Protein AF-V7EHI4-F1 (afdb_monomer)

pLDDT: mean 76.61, std 19.07, range [27.19, 98.31]

Radius of gyration: 35.46 Å; Cα contacts (8 Å, |Δi|>4): 806; chains: 1; bounding box: 76×85×104 Å

Solvent-accessible surface area (backbone atoms only — not comparable to full-atom values): 33450 Å² total; per-residue (Å²): 109,73,70,60,54,52,54,26,52,51,52,52,55,56,49,46,74,77,27,55,83,53,67,75,57,70,70,49,44,58,41,46,65,46,78,40,77,86,48,89,61,31,34,39,34,31,72,90,71,36,37,38,36,45,69,83,91,46,76,47,63,78,46,92,44,74,55,48,48,54,48,52,46,26,49,40,49,28,70,65,50,60,64,48,67,65,79,76,56,72,66,50,34,47,53,47,35,45,54,33,5,58,74,59,28,44,71,46,87,58,60,71,74,50,43,54,54,19,53,53,36,26,52,53,36,51,53,53,49,53,50,51,53,50,53,52,50,52,52,50,52,52,52,52,52,59,47,52,58,47,54,54,52,52,49,54,55,50,52,54,33,51,51,46,51,51,52,50,50,50,50,52,51,53,36,48,52,58,42,55,74,68,54,90,63,82,50,72,69,53,50,52,52,44,48,54,41,51,55,49,40,54,51,53,60,66,74,46,82,59,65,90,54,64,99,66,72,76,72,74,85,60,84,52,68,72,47,56,56,54,56,41,56,49,49,50,50,52,51,50,52,49,51,53,52,52,58,56,58,31,46,47,64,50,65,64,56,37,45,75,70,64,33,42,82,38,19,71,77,42,88,88,46,91,28,54,86,45,85,52,31,39,33,32,38,46,96,92,39,40,37,45,32,39,57,53,96,74,24,34,35,37,34,32,74,75,77,68,51,66,39,40,47,64,49,54,53,40,71,76,37,74,91,56,53,77,67,52,52,52,52,55,51,39,59,75,68,72,55,80,75,75,80,76,76,89,76,88,84,91,81,78,100,69,85,75,76,82,69,76,72,74,27,61,67,25,44,49,57,56,70,72,26,40,54,45,83,77,51,81,31,39,52,50,74,65,70,46,53,69,70,56,53,63,74,36,58,90,36,32,27,26,42,73,73,34,7,32,33,35,38,10,42,39,92,84,77,63,46,73,32,18,30,36,44,49,36,51,46,98,87,66,53,63,64,80,69,48,54,41,71,63,30,49,78,26,38,27,62,40,63,47,80,93,60,31,50,31,36,37,38,23,44,32,60,64,36,25,49,29,45,48,47,39,66,67,62,69,40,36,31,30,30,11,38,71,49,77,86,47,75,51,24,51,55,48,51,58,60,68,43,64,89,33,51,40,30,32,42,24,38,52,46,75,64,23,50,52,50,44,57,56,45,39,74,80,41,70,80,48,42,82,46,52,35,64,61,69,48,94,92,59,92,61,80,26,45,33,36,47,48,45,46,49,50,36,57,74,69,73,47,66,55,70,72,69,84,92,72,93,74,81,74,92,67,77,82,76,73,94,79,76,84,88,78,81,83,82,82,83,88,136

Mean predicted aligned error: 21.76 Å

Nearest PDB structures (foldseek):
  2fcj-assembly1_A  TM=7.248E-01  e=1.355E-02  Geobacillus stearothermophilus
  2fcj-assembly2_B  TM=6.791E-01  e=1.949E-02  Geobacillus stearothermophilus

Sequence (592 aa):
MEKATRAAQFKLTLLSRIYVGINLDPDIVGAIRFVDLADHPPQISFQDGSTVVDHGRQLSTSASTDATRTTMIAMAIAKGWTRVQPSGDAAFIREMAITAAKSGLEVTGVPPDVQVLADEHLARFQRRRRRIDQEAQAAQIAHLSAAVDRDASIAENAEARAAIVAEKAAVSAAAQAASDAIGPGRSVPEQRARLAIRDNEATNLKALPDARKAPAPQAAPDVDRHDRHGGRKLRDRLRENDRHELEELKRLDIGTVAFACGWADVSQSHPDSSDRIGQAFRIYTRDKDTIKASLVDDKWLWTSNKSGKAGSVIHLWLADHPATSLGDARAALRELAGHPAPNPAPKPASAPMHRDDKKERDHTFARNRWAEAKHVTAQRSYAEKRGIAHETLARFPEELRVGAFGGVYFAHRNLETGDIQGFEQRWEDENGNKNTARFAKGGRKTVNVLGDPARATRMAVVESGLDALALAEFEDRDDTLYVSTGGGFGPLTEAALLRLAQGRTVVSAFDNDRGGETHHRKLLGFLADANRLAPPSPVQGQHGVCKDWLDVLAAHKGTGKDPRSAPSNGETSPYPSFSTDIPLEFDDPRPF

Structure (mmCIF, N/CA/C/O backbone):
data_AF-V7EHI4-F1
#
_entry.id   AF-V7EHI4-F1
#
loop_
_atom_site.group_PDB
_atom_site.id
_atom_site.type_symbol
_atom_site.label_atom_id
_atom_site.label_alt_id
_atom_site.label_comp_id
_atom_site.label_asym_id
_atom_site.label_entity_id
_atom_site.label_seq_id
_atom_site.pdbx_PDB_ins_code
_atom_site.Cartn_x
_atom_site.Cartn_y
_atom_site.Cartn_z
_atom_site.occupancy
_atom_site.B_iso_or_equiv
_atom_site.auth_seq_id
_atom_site.auth_comp_id
_atom_site.auth_asym_id
_atom_site.auth_atom_id
_atom_site.pdbx_PDB_model_num
ATOM 1 N N . MET A 1 1 ? -2.886 1.976 -22.902 1.00 39.88 1 MET A N 1
ATOM 2 C CA . MET A 1 1 ? -1.856 1.405 -22.007 1.00 39.88 1 MET A CA 1
ATOM 3 C C . MET A 1 1 ? -2.402 0.285 -21.124 1.00 39.88 1 MET A C 1
ATOM 5 O O . MET A 1 1 ? -1.810 -0.778 -21.136 1.00 39.88 1 MET A O 1
ATOM 9 N N . GLU A 1 2 ? -3.571 0.435 -20.491 1.00 31.66 2 GLU A N 1
ATOM 10 C CA . GLU A 1 2 ? -4.184 -0.577 -19.597 1.00 31.66 2 GLU A CA 1
ATOM 11 C C . GLU A 1 2 ? -4.338 -2.006 -20.183 1.00 31.66 2 GLU A C 1
ATOM 13 O O . GLU A 1 2 ? -4.111 -2.993 -19.486 1.00 31.66 2 GLU A O 1
ATOM 18 N N . LYS A 1 3 ? -4.645 -2.151 -21.485 1.00 34.31 3 LYS A N 1
ATOM 19 C CA . LYS A 1 3 ? -4.678 -3.467 -22.166 1.00 34.31 3 LYS A CA 1
ATOM 20 C C . LYS A 1 3 ? -3.302 -4.146 -22.254 1.00 34.31 3 LYS A C 1
ATOM 22 O O . LYS A 1 3 ? -3.233 -5.369 -22.172 1.00 34.31 3 LYS A O 1
ATOM 27 N N . ALA A 1 4 ? -2.226 -3.375 -22.424 1.00 43.12 4 ALA A N 1
ATOM 28 C CA . ALA A 1 4 ? -0.869 -3.912 -22.526 1.00 43.12 4 ALA A CA 1
ATOM 29 C C . ALA A 1 4 ? -0.364 -4.401 -21.158 1.00 43.12 4 ALA A C 1
ATOM 31 O O . ALA A 1 4 ? 0.236 -5.469 -21.080 1.00 43.12 4 ALA A O 1
ATOM 32 N N . THR A 1 5 ? -0.704 -3.688 -20.077 1.00 51.16 5 THR A N 1
ATOM 33 C CA . THR A 1 5 ? -0.347 -4.051 -18.696 1.00 51.16 5 THR A CA 1
ATOM 34 C C . THR A 1 5 ? -1.062 -5.322 -18.231 1.00 51.16 5 THR A C 1
ATOM 36 O O . THR A 1 5 ? -0.413 -6.235 -17.730 1.00 51.16 5 THR A O 1
ATOM 39 N N . ARG A 1 6 ? -2.373 -5.459 -18.496 1.00 52.81 6 ARG A N 1
ATOM 40 C CA . ARG A 1 6 ? -3.124 -6.696 -18.189 1.00 52.81 6 ARG A CA 1
ATOM 41 C C . ARG A 1 6 ? -2.602 -7.905 -18.974 1.00 52.81 6 ARG A C 1
ATOM 43 O O . ARG A 1 6 ? -2.483 -8.996 -18.421 1.00 52.81 6 ARG A O 1
ATOM 50 N N . ALA A 1 7 ? -2.249 -7.718 -20.249 1.00 55.66 7 ALA A N 1
ATOM 51 C CA . ALA A 1 7 ? -1.658 -8.776 -21.068 1.00 55.66 7 ALA A CA 1
ATOM 52 C C . ALA A 1 7 ? -0.265 -9.194 -20.562 1.00 55.66 7 ALA A C 1
ATOM 54 O O . ALA A 1 7 ? 0.056 -10.380 -20.583 1.00 55.66 7 ALA A O 1
ATOM 55 N N . ALA A 1 8 ? 0.548 -8.246 -20.087 1.00 57.97 8 ALA A N 1
ATOM 56 C CA . ALA A 1 8 ? 1.847 -8.529 -19.480 1.00 57.97 8 ALA A CA 1
ATOM 57 C C . ALA A 1 8 ? 1.705 -9.327 -18.171 1.00 57.97 8 ALA A C 1
ATOM 59 O O . ALA A 1 8 ? 2.348 -10.361 -17.999 1.00 57.97 8 ALA A O 1
ATOM 60 N N . GLN A 1 9 ? 0.789 -8.925 -17.289 1.00 60.38 9 GLN A N 1
ATOM 61 C CA . GLN A 1 9 ? 0.516 -9.653 -16.047 1.00 60.38 9 GLN A CA 1
ATOM 62 C C . GLN A 1 9 ? -0.037 -11.057 -16.287 1.00 60.38 9 GLN A C 1
ATOM 64 O O . GLN A 1 9 ? 0.349 -11.997 -15.592 1.00 60.38 9 GLN A O 1
ATOM 69 N N . PHE A 1 10 ? -0.892 -11.232 -17.297 1.00 69.00 10 PHE A N 1
ATOM 70 C CA . PHE A 1 10 ? -1.380 -12.552 -17.686 1.00 69.00 10 PHE A CA 1
ATOM 71 C C . PHE A 1 10 ? -0.236 -13.462 -18.159 1.00 69.00 10 PHE A C 1
ATOM 73 O O . PHE A 1 10 ? -0.157 -14.614 -17.738 1.00 69.00 10 PHE A O 1
ATOM 80 N N . LYS A 1 11 ? 0.703 -12.942 -18.960 1.00 71.44 11 LYS A N 1
ATOM 81 C CA . LYS A 1 11 ? 1.888 -13.692 -19.416 1.00 71.44 11 LYS A CA 1
ATOM 82 C C . LYS A 1 11 ? 2.814 -14.069 -18.261 1.00 71.44 11 LYS A C 1
ATOM 84 O O . LYS A 1 11 ? 3.254 -15.212 -18.199 1.00 71.44 11 LYS A O 1
ATOM 89 N N . LEU A 1 12 ? 3.061 -13.155 -17.321 1.00 64.56 12 LEU A N 1
ATOM 90 C CA . LEU A 1 12 ? 3.855 -13.460 -16.128 1.00 64.56 12 LEU A CA 1
ATOM 91 C C . LEU A 1 12 ? 3.153 -14.504 -15.246 1.00 64.56 12 LEU A C 1
ATOM 93 O O . LEU A 1 12 ? 3.793 -15.426 -14.752 1.00 64.56 12 LEU A O 1
ATOM 97 N N . THR A 1 13 ? 1.827 -14.411 -15.112 1.00 67.31 13 THR A N 1
ATOM 98 C CA . THR A 1 13 ? 1.008 -15.410 -14.404 1.00 67.31 13 THR A CA 1
ATOM 99 C C . THR A 1 13 ? 1.121 -16.786 -15.056 1.00 67.31 13 THR A C 1
ATOM 101 O O . THR A 1 13 ? 1.264 -17.778 -14.348 1.00 67.31 13 THR A O 1
ATOM 104 N N . LEU A 1 14 ? 1.078 -16.862 -16.393 1.00 68.94 14 LEU A N 1
ATOM 105 C CA . LEU A 1 14 ? 1.280 -18.110 -17.129 1.00 68.94 14 LEU A CA 1
ATOM 106 C C . LEU A 1 14 ? 2.676 -18.681 -16.861 1.00 68.94 14 LEU A C 1
ATOM 108 O O . LEU A 1 14 ? 2.779 -19.832 -16.450 1.00 68.94 14 LEU A O 1
ATOM 112 N N . LEU A 1 15 ? 3.734 -17.881 -17.012 1.00 64.19 15 LEU A N 1
ATOM 113 C CA . LEU A 1 15 ? 5.112 -18.328 -16.777 1.00 64.19 15 LEU A CA 1
ATOM 114 C C . LEU A 1 15 ? 5.332 -18.827 -15.344 1.00 64.19 15 LEU A C 1
ATOM 116 O O . LEU A 1 15 ? 5.944 -19.876 -15.154 1.00 64.19 15 LEU A O 1
ATOM 120 N N . SER A 1 16 ? 4.764 -18.144 -14.350 1.00 68.00 16 SER A N 1
ATOM 121 C CA . SER A 1 16 ? 4.839 -18.539 -12.938 1.00 68.00 16 SER A CA 1
ATOM 122 C C . SER A 1 16 ? 4.151 -19.873 -12.619 1.00 68.00 16 SER A C 1
ATOM 124 O O . SER A 1 16 ? 4.388 -20.421 -11.545 1.00 68.00 16 SER A O 1
ATOM 126 N N . ARG A 1 17 ? 3.325 -20.430 -13.521 1.00 65.56 17 ARG A N 1
ATOM 127 C CA . ARG A 1 17 ? 2.757 -21.784 -13.354 1.00 65.56 17 ARG A CA 1
ATOM 128 C C . ARG A 1 17 ? 3.801 -22.886 -13.521 1.00 65.56 17 ARG A C 1
ATOM 130 O O . ARG A 1 17 ? 3.640 -23.943 -12.924 1.00 65.56 17 ARG A O 1
ATOM 137 N N . ILE A 1 18 ? 4.836 -22.652 -14.331 1.00 62.03 18 ILE A N 1
ATOM 138 C CA . ILE A 1 18 ? 5.904 -23.629 -14.604 1.00 62.03 18 ILE A CA 1
ATOM 139 C C . ILE A 1 18 ? 7.219 -23.212 -13.937 1.00 62.03 18 ILE A C 1
ATOM 141 O O . ILE A 1 18 ? 7.932 -24.053 -13.393 1.00 62.03 18 ILE A O 1
ATOM 145 N N . TYR A 1 19 ? 7.533 -21.917 -13.932 1.00 65.44 19 TYR A N 1
ATOM 146 C CA . TYR A 1 19 ? 8.788 -21.376 -13.417 1.00 65.44 19 TYR A CA 1
ATOM 147 C C . TYR A 1 19 ? 8.550 -20.633 -12.100 1.00 65.44 19 TYR A C 1
ATOM 149 O O . TYR A 1 19 ? 8.260 -19.436 -12.078 1.00 65.44 19 TYR A O 1
ATOM 157 N N . VAL A 1 20 ? 8.670 -21.353 -10.984 1.00 61.28 20 VAL A N 1
ATOM 158 C CA . VAL A 1 20 ? 8.465 -20.785 -9.644 1.00 61.28 20 VAL A CA 1
ATOM 159 C C . VAL A 1 20 ? 9.496 -19.686 -9.376 1.00 61.28 20 VAL A C 1
ATOM 161 O O . VAL A 1 20 ? 10.699 -19.917 -9.442 1.00 61.28 20 VAL A O 1
ATOM 164 N N . GLY A 1 21 ? 9.018 -18.480 -9.059 1.00 53.53 21 GLY A N 1
ATOM 165 C CA . GLY A 1 21 ? 9.885 -17.344 -8.740 1.00 53.53 21 GLY A CA 1
ATOM 166 C C . GLY A 1 21 ? 10.572 -16.704 -9.949 1.00 53.53 21 GLY A C 1
ATOM 167 O O . GLY A 1 21 ? 11.559 -15.990 -9.765 1.00 53.53 21 GLY A O 1
ATOM 168 N N . ILE A 1 22 ? 10.075 -16.937 -11.172 1.00 71.44 22 ILE A N 1
ATOM 169 C CA . ILE A 1 22 ? 10.581 -16.240 -12.358 1.00 71.44 22 ILE A CA 1
ATOM 170 C C . ILE A 1 22 ? 10.395 -14.726 -12.213 1.00 71.44 22 ILE A C 1
ATOM 172 O O . ILE A 1 22 ? 9.315 -14.240 -11.878 1.00 71.44 22 ILE A O 1
ATOM 176 N N . ASN A 1 23 ? 11.469 -13.980 -12.466 1.00 72.00 23 ASN A N 1
ATOM 177 C CA . ASN A 1 23 ? 11.469 -12.526 -12.413 1.00 72.00 23 ASN A CA 1
ATOM 178 C C . ASN A 1 23 ? 11.929 -11.976 -13.766 1.00 72.00 23 ASN A C 1
ATOM 180 O O . ASN A 1 23 ? 13.040 -12.268 -14.209 1.00 72.00 23 ASN A O 1
ATOM 184 N N . LEU A 1 24 ? 11.056 -11.215 -14.422 1.00 75.25 24 LEU A N 1
ATOM 185 C CA . LEU A 1 24 ? 11.294 -10.601 -15.724 1.00 75.25 24 LEU A CA 1
ATOM 186 C C . LEU A 1 24 ? 10.964 -9.116 -15.642 1.00 75.25 24 LEU A C 1
ATOM 188 O O . LEU A 1 24 ? 9.949 -8.735 -15.061 1.00 75.25 24 LEU A O 1
ATOM 192 N N . ASP A 1 25 ? 11.811 -8.296 -16.261 1.00 71.75 25 ASP A N 1
ATOM 193 C CA . ASP A 1 25 ? 11.560 -6.865 -16.387 1.00 71.75 25 ASP A CA 1
ATOM 194 C C . ASP A 1 25 ? 10.270 -6.616 -17.201 1.00 71.75 25 ASP A C 1
ATOM 196 O O . ASP A 1 25 ? 10.039 -7.320 -18.196 1.00 71.75 25 ASP A O 1
ATOM 200 N N . PRO A 1 26 ? 9.419 -5.645 -16.812 1.00 71.38 26 PRO A N 1
ATOM 201 C CA . PRO A 1 26 ? 8.187 -5.324 -17.529 1.00 71.38 26 PRO A CA 1
ATOM 202 C C . PRO A 1 26 ? 8.361 -5.109 -19.038 1.00 71.38 26 PRO A C 1
ATOM 204 O O . PRO A 1 26 ? 7.476 -5.505 -19.801 1.00 71.38 26 PRO A O 1
ATOM 207 N N . ASP A 1 27 ? 9.493 -4.555 -19.481 1.00 76.25 27 ASP A N 1
ATOM 208 C CA . ASP A 1 27 ? 9.774 -4.323 -20.901 1.00 76.25 27 ASP A CA 1
ATOM 209 C C . ASP A 1 27 ? 9.950 -5.653 -21.658 1.00 76.25 27 ASP A C 1
ATOM 211 O O . ASP A 1 27 ? 9.409 -5.839 -22.754 1.00 76.25 27 ASP A O 1
ATOM 215 N N . ILE A 1 28 ? 10.611 -6.636 -21.033 1.00 80.56 28 ILE A N 1
ATOM 216 C CA . ILE A 1 28 ? 10.769 -7.990 -21.586 1.00 80.56 28 ILE A CA 1
ATOM 217 C C . ILE A 1 28 ? 9.426 -8.720 -21.625 1.00 80.56 28 ILE A C 1
ATOM 219 O O . ILE A 1 28 ? 9.100 -9.365 -22.621 1.00 80.56 28 ILE A O 1
ATOM 223 N N . VAL A 1 29 ? 8.603 -8.578 -20.582 1.00 77.50 29 VAL A N 1
ATOM 224 C CA . VAL A 1 29 ? 7.253 -9.164 -20.558 1.00 77.50 29 VAL A CA 1
ATOM 225 C C . VAL A 1 29 ? 6.360 -8.543 -21.643 1.00 77.50 29 VAL A C 1
ATOM 227 O O . VAL A 1 29 ? 5.557 -9.243 -22.269 1.00 77.50 29 VAL A O 1
ATOM 230 N N . GLY A 1 30 ? 6.519 -7.244 -21.910 1.00 79.81 30 GLY A N 1
ATOM 231 C CA . GLY A 1 30 ? 5.865 -6.550 -23.018 1.00 79.81 30 GLY A CA 1
ATOM 232 C C . GLY A 1 30 ? 6.257 -7.118 -24.384 1.00 79.81 30 GLY A C 1
ATOM 233 O O . GLY A 1 30 ? 5.387 -7.304 -25.238 1.00 79.81 30 GLY A O 1
ATOM 234 N N . ALA A 1 31 ? 7.534 -7.465 -24.566 1.00 85.81 31 ALA A N 1
ATOM 235 C CA . ALA A 1 31 ? 8.068 -8.043 -25.800 1.00 85.81 31 ALA A CA 1
ATOM 236 C C . ALA A 1 31 ? 7.588 -9.479 -26.080 1.00 85.81 31 ALA A C 1
ATOM 238 O O . ALA A 1 31 ? 7.664 -9.936 -27.221 1.00 85.81 31 ALA A O 1
ATOM 239 N N . ILE A 1 32 ? 7.052 -10.195 -25.087 1.00 87.88 32 ILE A N 1
ATOM 240 C CA . ILE A 1 32 ? 6.464 -11.523 -25.295 1.00 87.88 32 ILE A CA 1
ATOM 241 C C . ILE A 1 32 ? 5.164 -11.369 -26.088 1.00 87.88 32 ILE A C 1
ATOM 243 O O . ILE A 1 32 ? 4.259 -10.642 -25.685 1.00 87.88 32 ILE A O 1
ATOM 247 N N . ARG A 1 33 ? 5.021 -12.079 -27.204 1.00 86.75 33 ARG A N 1
ATOM 248 C CA . ARG A 1 33 ? 3.779 -12.161 -27.984 1.00 86.75 33 ARG A CA 1
ATOM 249 C C . ARG A 1 33 ? 2.861 -13.247 -27.433 1.00 86.75 33 ARG A C 1
ATOM 251 O O . ARG A 1 33 ? 1.685 -12.975 -27.197 1.00 86.75 33 ARG A O 1
ATOM 258 N N . PHE A 1 34 ? 3.397 -14.444 -27.209 1.00 85.12 34 PHE A N 1
ATOM 259 C CA . PHE A 1 34 ? 2.632 -15.617 -26.794 1.00 85.12 34 PHE A CA 1
ATOM 260 C C . PHE A 1 34 ? 3.455 -16.518 -25.870 1.00 85.12 34 PHE A C 1
ATOM 262 O O . PHE A 1 34 ? 4.669 -16.620 -26.024 1.00 85.12 34 PHE A O 1
ATOM 269 N N . VAL A 1 35 ? 2.783 -17.161 -24.917 1.00 84.56 35 VAL A N 1
ATOM 270 C CA . VAL A 1 35 ? 3.374 -18.152 -24.013 1.00 84.56 35 VAL A CA 1
ATOM 271 C C . VAL A 1 35 ? 2.608 -19.450 -24.231 1.00 84.56 35 VAL A C 1
ATOM 273 O O . VAL A 1 35 ? 1.460 -19.558 -23.798 1.00 84.56 35 VAL A O 1
ATOM 276 N N . ASP A 1 36 ? 3.226 -20.402 -24.923 1.00 81.88 36 ASP A N 1
ATOM 277 C CA . ASP A 1 36 ? 2.659 -21.722 -25.167 1.00 81.88 36 ASP A CA 1
ATOM 278 C C . ASP A 1 36 ? 3.232 -22.730 -24.172 1.00 81.88 36 ASP A C 1
ATOM 280 O O . ASP A 1 36 ? 4.349 -23.227 -24.311 1.00 81.88 36 ASP A O 1
ATOM 284 N N . LEU A 1 37 ? 2.467 -22.988 -23.117 1.00 71.25 37 LEU A N 1
ATOM 285 C CA . LEU A 1 37 ? 2.830 -23.965 -22.089 1.00 71.25 37 LEU A CA 1
ATOM 286 C C . LEU A 1 37 ? 2.192 -25.337 -22.331 1.00 71.25 37 LEU A C 1
ATOM 288 O O . LEU A 1 37 ? 2.475 -26.264 -21.578 1.00 71.25 37 LEU A O 1
ATOM 292 N N . ALA A 1 38 ? 1.280 -25.438 -23.304 1.00 64.81 38 ALA A N 1
ATOM 293 C CA . ALA A 1 38 ? 0.590 -26.680 -23.641 1.00 64.81 38 ALA A CA 1
ATOM 294 C C . ALA A 1 38 ? 1.363 -27.483 -24.697 1.00 64.81 38 ALA A C 1
ATOM 296 O O . ALA A 1 38 ? 1.200 -28.703 -24.786 1.00 64.81 38 ALA A O 1
ATOM 297 N N . ASP A 1 39 ? 2.207 -26.806 -25.474 1.00 68.06 39 ASP A N 1
ATOM 298 C CA . ASP A 1 39 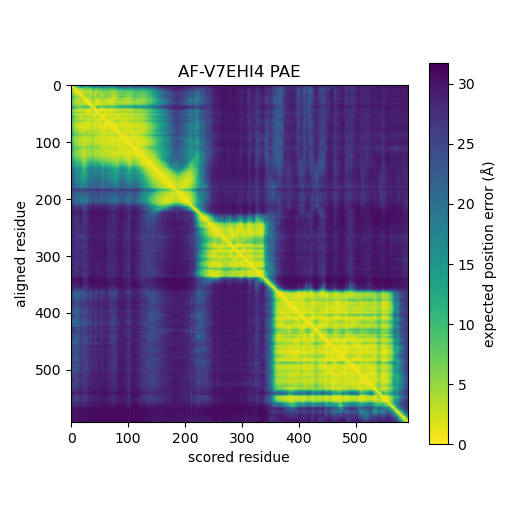? 3.117 -27.437 -26.416 1.00 68.06 39 ASP A CA 1
ATOM 299 C C . ASP A 1 39 ? 4.223 -28.246 -25.716 1.00 68.06 39 ASP A C 1
ATOM 301 O O . ASP A 1 39 ? 4.594 -27.996 -24.565 1.00 68.06 39 ASP A O 1
ATOM 305 N N . HIS A 1 40 ? 4.735 -29.252 -26.419 1.00 69.75 40 HIS A N 1
ATOM 306 C CA . HIS A 1 40 ? 5.778 -30.151 -25.932 1.00 69.75 40 HIS A CA 1
ATOM 307 C C . HIS A 1 40 ? 6.902 -30.199 -26.971 1.00 69.75 40 HIS A C 1
ATOM 309 O O . HIS A 1 40 ? 6.816 -30.985 -27.919 1.00 69.75 40 HIS A O 1
ATOM 315 N N . PRO A 1 41 ? 7.978 -29.408 -26.806 1.00 74.62 41 PRO A N 1
ATOM 316 C CA . PRO A 1 41 ? 8.378 -28.637 -25.612 1.00 74.62 41 PRO A CA 1
ATOM 317 C C . PRO A 1 41 ? 7.657 -27.280 -25.410 1.00 74.62 41 PRO A C 1
ATOM 319 O O . PRO A 1 41 ? 7.307 -26.637 -26.399 1.00 74.62 41 PRO A O 1
ATOM 322 N N . PRO A 1 42 ? 7.518 -26.785 -24.155 1.00 81.75 42 PRO A N 1
ATOM 323 C CA . PRO A 1 42 ? 6.999 -25.444 -23.880 1.00 81.75 42 PRO A CA 1
ATOM 324 C C . PRO A 1 42 ? 7.799 -24.355 -24.596 1.00 81.75 42 PRO A C 1
ATOM 326 O O . PRO A 1 42 ? 9.033 -24.399 -24.633 1.00 81.75 42 PRO A O 1
ATOM 329 N N . GLN A 1 43 ? 7.108 -23.340 -25.113 1.00 88.88 43 GLN A N 1
ATOM 330 C CA . GLN A 1 43 ? 7.733 -22.273 -25.889 1.00 88.88 43 GLN A CA 1
ATOM 331 C C . GLN A 1 43 ? 7.157 -20.880 -25.610 1.00 88.88 43 GLN A C 1
ATOM 333 O O . GLN A 1 43 ? 5.984 -20.689 -25.299 1.00 88.88 43 GLN A O 1
ATOM 338 N N . ILE A 1 44 ? 8.004 -19.866 -25.751 1.00 90.38 44 ILE A N 1
ATOM 339 C CA . ILE A 1 44 ? 7.674 -18.449 -25.605 1.00 90.38 44 ILE A CA 1
ATOM 340 C C . ILE A 1 44 ? 8.003 -17.770 -26.928 1.00 90.38 44 ILE A C 1
ATOM 342 O O . ILE A 1 44 ? 9.150 -17.791 -27.362 1.00 90.38 44 ILE A O 1
ATOM 346 N N . SER A 1 45 ? 7.012 -17.148 -27.559 1.00 91.38 45 SER A N 1
ATOM 347 C CA . SER A 1 45 ? 7.188 -16.373 -28.790 1.00 91.38 45 SER A CA 1
ATOM 348 C C . SER A 1 45 ? 7.200 -14.879 -28.487 1.00 91.38 45 SER A C 1
ATOM 350 O O . SER A 1 45 ? 6.359 -14.399 -27.723 1.00 91.38 45 SER A O 1
ATOM 352 N N . PHE A 1 46 ? 8.091 -14.128 -29.126 1.00 92.56 46 PHE A N 1
ATOM 353 C CA . PHE A 1 46 ? 8.258 -12.682 -28.966 1.00 92.56 46 PHE A CA 1
ATOM 354 C C . PHE A 1 46 ? 7.646 -11.903 -30.140 1.00 92.56 46 PHE A C 1
ATOM 356 O O . PHE A 1 46 ? 7.272 -12.464 -31.173 1.00 92.56 46 PHE A O 1
ATOM 363 N N . GLN A 1 47 ? 7.472 -10.592 -29.966 1.00 88.69 47 GLN A N 1
ATOM 364 C CA . GLN A 1 47 ? 6.883 -9.712 -30.983 1.00 88.69 47 GLN A CA 1
ATOM 365 C C . GLN A 1 47 ? 7.752 -9.581 -32.242 1.00 88.69 47 GLN A C 1
ATOM 367 O O . GLN A 1 47 ? 7.211 -9.399 -33.330 1.00 88.69 47 GLN A O 1
ATOM 372 N N . ASP A 1 48 ? 9.069 -9.723 -32.103 1.00 88.44 48 ASP A N 1
ATOM 373 C CA . ASP A 1 48 ? 10.043 -9.724 -33.202 1.00 88.44 48 ASP A CA 1
ATOM 374 C C . ASP A 1 48 ? 10.078 -11.051 -33.990 1.00 88.44 48 ASP A C 1
ATOM 376 O O . ASP A 1 48 ? 10.835 -11.182 -34.948 1.00 88.44 48 ASP A O 1
ATOM 380 N N . GLY A 1 49 ? 9.253 -12.031 -33.604 1.00 89.25 49 GLY A N 1
ATOM 381 C CA . GLY A 1 49 ? 9.195 -13.357 -34.219 1.00 89.25 49 GLY A CA 1
ATOM 382 C C . GLY A 1 49 ? 10.208 -14.359 -33.661 1.00 89.25 49 GLY A C 1
ATOM 383 O O . GLY A 1 49 ? 10.171 -15.523 -34.056 1.00 89.25 49 GLY A O 1
ATOM 384 N N . SER A 1 50 ? 11.077 -13.951 -32.732 1.00 93.88 50 SER A N 1
ATOM 385 C CA . SER A 1 50 ? 11.981 -14.869 -32.041 1.00 93.88 50 SER A CA 1
ATOM 386 C C . SER A 1 50 ? 11.228 -15.755 -31.042 1.00 93.88 50 SER A C 1
ATOM 388 O O . SER A 1 50 ? 10.135 -15.424 -30.575 1.00 93.88 50 SER A O 1
ATOM 390 N N . THR A 1 51 ? 11.797 -16.916 -30.722 1.00 94.25 51 THR A N 1
ATOM 391 C CA . THR A 1 51 ? 11.169 -17.929 -29.866 1.00 94.25 51 THR A CA 1
ATOM 392 C C . THR A 1 51 ? 12.183 -18.516 -28.902 1.00 94.25 51 THR A C 1
ATOM 394 O O . THR A 1 51 ? 13.276 -18.870 -29.333 1.00 94.25 51 THR A O 1
ATOM 397 N N . VAL A 1 52 ? 11.808 -18.693 -27.636 1.00 94.00 52 VAL A N 1
ATOM 398 C CA . VAL A 1 52 ? 12.559 -19.464 -26.635 1.00 94.00 52 VAL A CA 1
ATOM 399 C C . VAL A 1 52 ? 11.815 -20.762 -26.361 1.00 94.00 52 VAL A C 1
ATOM 401 O O . VAL A 1 52 ? 10.614 -20.736 -26.120 1.00 94.00 52 VAL A O 1
ATOM 404 N N . VAL A 1 53 ? 12.521 -21.887 -26.383 1.00 90.88 53 VAL A N 1
ATOM 405 C CA . VAL A 1 53 ? 11.958 -23.231 -26.224 1.00 90.88 53 VAL A CA 1
ATOM 406 C C . VAL A 1 53 ? 12.644 -23.942 -25.063 1.00 90.88 53 VAL A C 1
ATOM 408 O O . VAL A 1 53 ? 13.874 -23.905 -24.946 1.00 90.88 53 VAL A O 1
ATOM 411 N N . ASP A 1 54 ? 11.850 -24.582 -24.208 1.00 89.38 54 ASP A N 1
ATOM 412 C CA . ASP A 1 54 ? 12.302 -25.287 -23.013 1.00 89.38 54 ASP A CA 1
ATOM 413 C C . ASP A 1 54 ? 12.253 -26.808 -23.178 1.00 89.38 54 ASP A C 1
ATOM 415 O O . ASP A 1 54 ? 11.205 -27.436 -23.074 1.00 89.38 54 ASP A O 1
ATOM 419 N N . HIS A 1 55 ? 13.423 -27.425 -23.331 1.00 85.50 55 HIS A N 1
ATOM 420 C CA . HIS A 1 55 ? 13.592 -28.880 -23.423 1.00 85.50 55 HIS A CA 1
ATOM 421 C C . HIS A 1 55 ? 13.860 -29.525 -22.052 1.00 85.50 55 HIS A C 1
ATOM 423 O O . HIS A 1 55 ? 14.479 -30.585 -21.940 1.00 85.50 55 HIS A O 1
ATOM 429 N N . GLY A 1 56 ? 13.488 -28.857 -20.961 1.00 80.25 56 GLY A N 1
ATOM 430 C CA . GLY A 1 56 ? 13.740 -29.296 -19.594 1.00 80.25 56 GLY A CA 1
ATOM 431 C C . GLY A 1 56 ? 15.141 -28.913 -19.121 1.00 80.25 56 GLY A C 1
ATOM 432 O O . GLY A 1 56 ? 15.299 -27.937 -18.386 1.00 80.25 56 GLY A O 1
ATOM 433 N N . ARG A 1 57 ? 16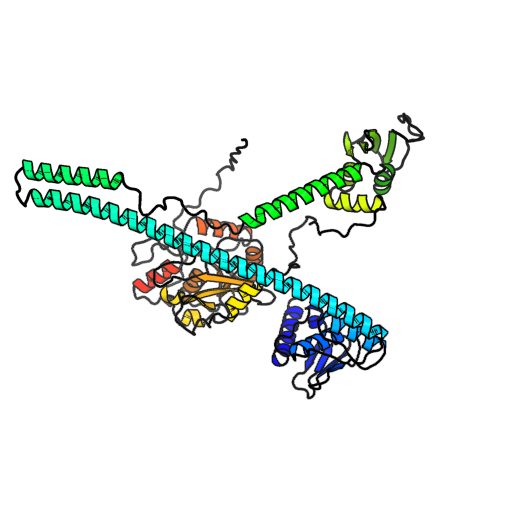.158 -29.691 -19.517 1.00 84.00 57 ARG A N 1
ATOM 434 C CA . ARG A 1 57 ? 17.574 -29.476 -19.133 1.00 84.00 57 ARG A CA 1
ATOM 435 C C . ARG A 1 57 ? 18.334 -28.542 -20.074 1.00 84.00 57 ARG A C 1
ATOM 437 O O . ARG A 1 57 ? 19.490 -28.225 -19.815 1.00 84.00 57 ARG A O 1
ATOM 444 N N . GLN A 1 58 ? 17.698 -28.131 -21.161 1.00 88.25 58 GLN A N 1
ATOM 445 C CA . GLN A 1 58 ? 18.282 -27.291 -22.193 1.00 88.25 58 GLN A CA 1
ATOM 446 C C . GLN A 1 58 ? 17.255 -26.247 -22.617 1.00 88.25 58 GLN A C 1
ATOM 448 O O . GLN A 1 58 ? 16.078 -26.558 -22.771 1.00 88.25 58 GLN A O 1
ATOM 453 N N . LEU A 1 59 ? 17.718 -25.018 -22.824 1.00 92.25 59 LEU A N 1
ATOM 454 C CA . LEU A 1 59 ? 16.929 -23.945 -23.415 1.00 92.25 59 LEU A CA 1
ATOM 455 C C . LEU A 1 59 ? 17.530 -23.610 -24.780 1.00 92.25 59 LEU A C 1
ATOM 457 O O . LEU A 1 59 ? 18.753 -23.531 -24.909 1.00 92.25 59 LEU A O 1
ATOM 461 N N . SER A 1 60 ? 16.687 -23.385 -25.780 1.00 93.62 60 SER A N 1
ATOM 462 C CA . SER A 1 60 ? 17.112 -22.943 -27.113 1.00 93.62 60 SER A CA 1
ATOM 463 C C . SER A 1 60 ? 16.351 -21.695 -27.533 1.00 93.62 60 SER A C 1
ATOM 465 O O . SER A 1 60 ? 15.198 -21.525 -27.147 1.00 93.62 60 SER A O 1
ATOM 467 N N . THR A 1 61 ? 16.967 -20.849 -28.355 1.00 95.12 61 THR A N 1
ATOM 468 C CA . THR A 1 61 ? 16.300 -19.695 -28.967 1.00 95.12 61 THR A CA 1
ATOM 469 C C . THR A 1 61 ? 16.488 -19.698 -30.480 1.00 95.12 61 THR A C 1
ATOM 471 O O . THR A 1 61 ? 17.526 -20.147 -30.960 1.00 95.12 61 THR A O 1
ATOM 474 N N . SER A 1 62 ? 15.503 -19.201 -31.231 1.00 92.69 62 SER A N 1
ATOM 475 C CA . SER A 1 62 ? 15.611 -19.034 -32.689 1.00 92.69 62 SER A CA 1
ATOM 476 C C . SER A 1 62 ? 16.412 -17.795 -33.096 1.00 92.69 62 SER A C 1
ATOM 478 O O . SER A 1 62 ? 16.948 -17.756 -34.200 1.00 92.69 62 SER A O 1
ATOM 480 N N . ALA A 1 63 ? 16.532 -16.802 -32.208 1.00 91.00 63 ALA A N 1
ATOM 481 C CA . ALA A 1 63 ? 17.363 -15.620 -32.418 1.00 91.00 63 ALA A CA 1
ATOM 482 C C . ALA A 1 63 ? 17.962 -15.097 -31.102 1.00 91.00 63 ALA A C 1
ATOM 484 O O . ALA A 1 63 ? 17.332 -15.152 -30.039 1.00 91.00 63 ALA A O 1
ATOM 485 N N . SER A 1 64 ? 19.185 -14.568 -31.182 1.00 88.94 64 SER A N 1
ATOM 486 C CA . SER A 1 64 ? 19.877 -13.912 -30.067 1.00 88.94 64 SER A CA 1
ATOM 487 C C . SER A 1 64 ? 19.438 -12.451 -29.956 1.00 88.94 64 SER A C 1
ATOM 489 O O . SER A 1 64 ? 20.004 -11.576 -30.607 1.00 88.94 64 SER A O 1
ATOM 491 N N . THR A 1 65 ? 18.434 -12.179 -29.126 1.00 90.88 65 THR A N 1
ATOM 492 C CA . THR A 1 65 ? 18.013 -10.821 -28.763 1.00 90.88 65 THR A CA 1
ATOM 493 C C . THR A 1 65 ? 18.145 -10.635 -27.257 1.00 90.88 65 THR A C 1
ATOM 495 O O . THR A 1 65 ? 18.286 -11.600 -26.501 1.00 90.88 65 THR A O 1
ATOM 498 N N . ASP A 1 66 ? 18.126 -9.389 -26.786 1.00 87.25 66 ASP A N 1
ATOM 499 C CA . ASP A 1 66 ? 18.203 -9.126 -25.347 1.00 87.25 66 ASP A CA 1
ATOM 500 C C . ASP A 1 66 ? 17.030 -9.766 -24.585 1.00 87.25 66 ASP A C 1
ATOM 502 O O . ASP A 1 66 ? 17.221 -10.370 -23.527 1.00 87.25 66 ASP A O 1
ATOM 506 N N . ALA A 1 67 ? 15.836 -9.740 -25.185 1.00 88.25 67 ALA A N 1
ATOM 507 C CA . ALA A 1 67 ? 14.637 -10.341 -24.622 1.00 88.25 67 ALA A CA 1
ATOM 508 C C . ALA A 1 67 ? 14.727 -11.867 -24.534 1.00 88.25 67 ALA A C 1
ATOM 510 O O . ALA A 1 67 ? 14.409 -12.431 -23.482 1.00 88.25 67 ALA A O 1
ATOM 511 N N . THR A 1 68 ? 15.208 -12.544 -25.583 1.00 93.06 68 THR A N 1
ATOM 512 C CA . THR A 1 68 ? 15.348 -14.007 -25.553 1.00 93.06 68 THR A CA 1
ATOM 513 C C . THR A 1 68 ? 16.412 -14.442 -24.556 1.00 93.06 68 THR A C 1
ATOM 515 O O . THR A 1 68 ? 16.149 -15.327 -23.740 1.00 93.06 68 THR A O 1
ATOM 518 N N . ARG A 1 69 ? 17.574 -13.776 -24.524 1.00 93.75 69 ARG A N 1
ATOM 519 C CA . ARG A 1 69 ? 18.641 -14.101 -23.567 1.00 93.75 69 ARG A CA 1
ATOM 520 C C . ARG A 1 69 ? 18.209 -13.872 -22.124 1.00 93.75 69 ARG A C 1
ATOM 522 O O . ARG A 1 69 ? 18.357 -14.769 -21.299 1.00 93.75 69 ARG A O 1
ATOM 529 N N . THR A 1 70 ? 17.638 -12.709 -21.816 1.00 91.31 70 THR A N 1
ATOM 530 C CA . THR A 1 70 ? 17.179 -12.384 -20.457 1.00 91.31 70 THR A CA 1
ATOM 531 C C . THR A 1 70 ? 16.093 -13.352 -19.994 1.00 91.31 70 THR A C 1
ATOM 533 O O . THR A 1 70 ? 16.137 -13.825 -18.858 1.00 91.31 70 THR A O 1
ATOM 536 N N . THR A 1 71 ? 15.180 -13.737 -20.891 1.00 90.94 71 THR A N 1
ATOM 537 C CA . THR A 1 71 ? 14.144 -14.734 -20.591 1.00 90.94 71 THR A CA 1
ATOM 538 C C . THR A 1 71 ? 14.736 -16.115 -20.322 1.00 90.94 71 THR A C 1
ATOM 540 O O . THR A 1 71 ? 14.394 -16.730 -19.314 1.00 90.94 71 THR A O 1
ATOM 543 N N . MET A 1 72 ? 15.684 -16.580 -21.144 1.00 93.88 72 MET A N 1
ATOM 544 C CA . MET A 1 72 ? 16.377 -17.854 -20.916 1.00 93.88 72 MET A CA 1
ATOM 545 C C . MET A 1 72 ? 17.094 -17.885 -19.559 1.00 93.88 72 MET A C 1
ATOM 547 O O . MET A 1 72 ? 17.015 -18.880 -18.842 1.00 93.88 72 MET A O 1
ATOM 551 N N . ILE A 1 73 ? 17.760 -16.792 -19.172 1.00 93.69 73 ILE A N 1
ATOM 552 C CA . ILE A 1 73 ? 18.447 -16.700 -17.877 1.00 93.69 73 ILE A CA 1
ATOM 553 C C . ILE A 1 73 ? 17.455 -16.677 -16.710 1.00 93.69 73 ILE A C 1
ATOM 555 O O . ILE A 1 73 ? 17.671 -17.372 -15.718 1.00 93.69 73 ILE A O 1
ATOM 559 N N . ALA A 1 74 ? 16.343 -15.951 -16.828 1.00 86.88 74 ALA A N 1
ATOM 560 C CA . ALA A 1 74 ? 15.298 -15.953 -15.807 1.00 86.88 74 ALA A CA 1
ATOM 561 C C . ALA A 1 74 ? 14.670 -17.347 -15.627 1.00 86.88 74 ALA A C 1
ATOM 563 O O . ALA A 1 74 ? 14.469 -17.787 -14.495 1.00 86.88 74 ALA A O 1
ATOM 564 N N . MET A 1 75 ? 14.424 -18.073 -16.725 1.00 84.00 75 MET A N 1
ATOM 565 C CA . MET A 1 75 ? 13.950 -19.461 -16.688 1.00 84.00 75 MET A CA 1
ATOM 566 C C . MET A 1 75 ? 14.979 -20.387 -16.031 1.00 84.00 75 MET A C 1
ATOM 568 O O . MET A 1 75 ? 14.613 -21.193 -15.180 1.00 84.00 75 MET A O 1
ATOM 572 N N . ALA A 1 76 ? 16.265 -20.257 -16.372 1.00 86.56 76 ALA A N 1
ATOM 573 C CA . ALA A 1 76 ? 17.341 -21.035 -15.757 1.00 86.56 76 ALA A CA 1
ATOM 574 C C . ALA A 1 76 ? 17.414 -20.818 -14.234 1.00 86.56 76 ALA A C 1
ATOM 576 O O . ALA A 1 76 ? 17.479 -21.784 -13.473 1.00 86.56 76 ALA A O 1
ATOM 577 N N . ILE A 1 77 ? 17.333 -19.564 -13.775 1.00 82.94 77 ILE A N 1
ATOM 578 C CA . ILE A 1 77 ? 17.336 -19.223 -12.343 1.00 82.94 77 ILE A CA 1
ATOM 579 C C . ILE A 1 77 ? 16.097 -19.785 -11.640 1.00 82.94 77 ILE A C 1
ATOM 581 O O . ILE A 1 77 ? 16.225 -20.396 -10.583 1.00 82.94 77 ILE A O 1
ATOM 585 N N . ALA A 1 78 ? 14.909 -19.635 -12.231 1.00 76.88 78 ALA A N 1
ATOM 586 C CA . ALA A 1 78 ? 13.666 -20.171 -11.671 1.00 76.88 78 ALA A CA 1
ATOM 587 C C . ALA A 1 78 ? 13.665 -21.710 -11.600 1.00 76.88 78 ALA A C 1
ATOM 589 O O . ALA A 1 78 ? 13.083 -22.301 -10.694 1.00 76.88 78 ALA A O 1
ATOM 590 N N . LYS A 1 79 ? 14.379 -22.373 -12.518 1.00 80.00 79 LYS A N 1
ATOM 591 C CA . LYS A 1 79 ? 14.658 -23.817 -12.470 1.00 80.00 79 LYS A CA 1
ATOM 592 C C . LYS A 1 79 ? 15.715 -24.214 -11.434 1.00 80.00 79 LYS A C 1
ATOM 594 O O . LYS A 1 79 ? 16.011 -25.401 -11.302 1.00 80.00 79 LYS A O 1
ATOM 599 N N . GLY A 1 80 ? 16.310 -23.255 -10.728 1.00 79.38 80 GLY A N 1
ATOM 600 C CA . GLY A 1 80 ? 17.350 -23.492 -9.729 1.00 79.38 80 GLY A CA 1
ATOM 601 C C . GLY A 1 80 ? 18.721 -23.809 -10.322 1.00 79.38 80 GLY A C 1
ATOM 602 O O . GLY A 1 80 ? 19.547 -24.432 -9.655 1.00 79.38 80 GLY A O 1
ATOM 603 N N . TRP A 1 81 ? 18.985 -23.432 -11.575 1.00 85.62 81 TRP A N 1
ATOM 604 C CA . TRP A 1 81 ? 20.306 -23.633 -12.162 1.00 85.62 81 TRP A CA 1
ATOM 605 C C . TRP A 1 81 ? 21.314 -22.695 -11.504 1.00 85.62 81 TRP A C 1
ATOM 607 O O . TRP A 1 81 ? 21.033 -21.525 -11.262 1.00 85.62 81 TRP A O 1
ATOM 617 N N . THR A 1 82 ? 22.510 -23.213 -11.243 1.00 87.81 82 THR A N 1
ATOM 618 C CA . THR A 1 82 ? 23.648 -22.440 -10.721 1.00 87.81 82 THR A CA 1
ATOM 619 C C . THR A 1 82 ? 24.739 -22.242 -11.766 1.00 87.81 82 THR A C 1
ATOM 621 O O . THR A 1 82 ? 25.583 -21.362 -11.614 1.00 87.81 82 THR A O 1
ATOM 624 N N . ARG A 1 83 ? 24.705 -23.041 -12.840 1.00 92.12 83 ARG A N 1
ATOM 625 C CA . ARG A 1 83 ? 25.694 -23.066 -13.914 1.00 92.12 83 ARG A CA 1
ATOM 626 C C . ARG A 1 83 ? 25.028 -23.231 -15.274 1.00 92.12 83 ARG A C 1
ATOM 628 O O . ARG A 1 83 ? 24.065 -23.986 -15.403 1.00 92.12 83 ARG A O 1
ATOM 635 N N . VAL A 1 84 ? 25.590 -22.577 -16.287 1.00 94.75 84 VAL A N 1
ATOM 636 C CA . VAL A 1 84 ? 25.190 -22.689 -17.692 1.00 94.75 84 VAL A CA 1
ATOM 637 C C . VAL A 1 84 ? 26.394 -22.887 -18.615 1.00 94.75 84 VAL A C 1
ATOM 639 O O . VAL A 1 84 ? 27.511 -22.454 -18.325 1.00 94.75 84 VAL A O 1
ATOM 642 N N . GLN A 1 85 ? 26.145 -23.533 -19.753 1.00 96.19 85 GLN A N 1
ATOM 643 C CA . GLN A 1 85 ? 27.108 -23.711 -20.838 1.00 96.19 85 GLN A CA 1
ATOM 644 C C . GLN A 1 85 ? 26.455 -23.266 -22.156 1.00 96.19 85 GLN A C 1
ATOM 646 O O . GLN A 1 85 ? 25.700 -24.038 -22.754 1.00 96.19 85 GLN A O 1
ATOM 651 N N . PRO A 1 86 ? 26.666 -22.013 -22.594 1.00 94.88 86 PRO A N 1
ATOM 652 C CA . PRO A 1 86 ? 26.107 -21.535 -23.850 1.00 94.88 86 PRO A CA 1
ATOM 653 C C . PRO A 1 86 ? 26.821 -22.183 -25.045 1.00 94.88 86 PRO A C 1
ATOM 655 O O . PRO A 1 86 ? 28.033 -22.384 -25.031 1.00 94.88 86 PRO A O 1
ATOM 658 N N . SER A 1 87 ? 26.062 -22.496 -26.093 1.00 93.56 87 SER A N 1
ATOM 659 C CA . SER A 1 87 ? 26.565 -23.026 -27.366 1.00 93.56 87 SER A CA 1
ATOM 660 C C . SER A 1 87 ? 25.826 -22.357 -28.525 1.00 93.56 87 SER A C 1
ATOM 662 O O . SER A 1 87 ? 24.648 -22.029 -28.389 1.00 93.56 87 SER A O 1
ATOM 664 N N . GLY A 1 88 ? 26.518 -22.105 -29.637 1.00 91.88 88 GLY A N 1
ATOM 665 C CA . GLY A 1 88 ? 25.979 -21.366 -30.781 1.00 91.88 88 GLY A CA 1
ATOM 666 C C . GLY A 1 88 ? 27.067 -20.590 -31.517 1.00 91.88 88 GLY A C 1
ATOM 667 O O . GLY A 1 88 ? 28.243 -20.952 -31.458 1.00 91.88 88 GLY A O 1
ATOM 668 N N . ASP A 1 89 ? 26.680 -19.517 -32.204 1.00 92.06 89 ASP A N 1
ATOM 669 C CA . ASP A 1 89 ? 27.636 -18.601 -32.818 1.00 92.06 89 ASP A CA 1
ATOM 670 C C . ASP A 1 89 ? 28.426 -17.797 -31.764 1.00 92.06 89 ASP A C 1
ATOM 672 O O . ASP A 1 89 ? 28.044 -17.689 -30.594 1.00 92.06 89 ASP A O 1
ATOM 676 N N . ALA A 1 90 ? 29.556 -17.223 -32.182 1.00 90.44 90 ALA A N 1
ATOM 677 C CA . ALA A 1 90 ? 30.474 -16.534 -31.276 1.00 90.44 90 ALA A CA 1
ATOM 678 C C . ALA A 1 90 ? 29.847 -15.307 -30.587 1.00 90.44 90 ALA A C 1
ATOM 680 O O . ALA A 1 90 ? 30.158 -15.036 -29.423 1.00 90.44 90 ALA A O 1
ATOM 681 N N . ALA A 1 91 ? 28.956 -14.579 -31.271 1.00 89.69 91 ALA A N 1
ATOM 682 C CA . ALA A 1 91 ? 28.288 -13.415 -30.696 1.00 89.69 91 ALA A CA 1
ATOM 683 C C . ALA A 1 91 ? 27.278 -13.851 -29.627 1.00 89.69 91 ALA A C 1
ATOM 685 O O . ALA A 1 91 ? 27.293 -13.317 -28.516 1.00 89.69 91 ALA A O 1
ATOM 686 N N . PHE A 1 92 ? 26.482 -14.885 -29.913 1.00 93.06 92 PHE A N 1
ATOM 687 C CA . PHE A 1 92 ? 25.557 -15.477 -28.950 1.00 93.06 92 PHE A CA 1
ATOM 688 C C . PHE A 1 92 ? 26.272 -16.000 -27.702 1.00 93.06 92 PHE A C 1
ATOM 690 O O . PHE A 1 92 ? 25.865 -15.666 -26.588 1.00 93.06 92 PHE A O 1
ATOM 697 N N . ILE A 1 93 ? 27.354 -16.774 -27.865 1.00 94.19 93 ILE A N 1
ATOM 698 C CA . ILE A 1 93 ? 28.127 -17.315 -26.735 1.00 94.19 93 ILE A CA 1
ATOM 699 C C . ILE A 1 93 ? 28.606 -16.182 -25.828 1.00 94.19 93 ILE A C 1
ATOM 701 O O . ILE A 1 93 ? 28.429 -16.247 -24.610 1.00 94.19 93 ILE A O 1
ATOM 705 N N . ARG A 1 94 ? 29.171 -15.122 -26.415 1.00 93.06 94 ARG A N 1
ATOM 706 C CA . ARG A 1 94 ? 29.691 -13.977 -25.666 1.00 93.06 94 ARG A CA 1
ATOM 707 C C . ARG A 1 94 ? 28.594 -13.223 -24.919 1.00 93.06 94 ARG A C 1
ATOM 709 O O . ARG A 1 94 ? 28.747 -12.936 -23.733 1.00 93.06 94 ARG A O 1
ATOM 716 N N . GLU A 1 95 ? 27.498 -12.885 -25.592 1.00 93.12 95 GLU A N 1
ATOM 717 C CA . GLU A 1 95 ? 26.407 -12.115 -24.987 1.00 93.12 95 GLU A CA 1
ATOM 718 C C . GLU A 1 95 ? 25.668 -12.918 -23.914 1.00 93.12 95 GLU A C 1
ATOM 720 O O . GLU A 1 95 ? 25.417 -12.399 -22.826 1.00 93.12 95 GLU A O 1
ATOM 725 N N . MET A 1 96 ? 25.390 -14.199 -24.172 1.00 94.56 96 MET A N 1
ATOM 726 C CA . MET A 1 96 ? 24.745 -15.083 -23.203 1.00 94.56 96 MET A CA 1
ATOM 727 C C . MET 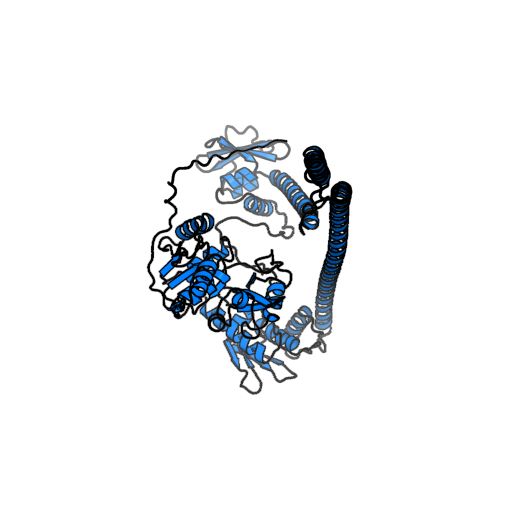A 1 96 ? 25.618 -15.294 -21.963 1.00 94.56 96 MET A C 1
ATOM 729 O O . MET A 1 96 ? 25.109 -15.216 -20.846 1.00 94.56 96 MET A O 1
ATOM 733 N N . ALA A 1 97 ? 26.928 -15.502 -22.137 1.00 94.50 97 ALA A N 1
ATOM 734 C CA . ALA A 1 97 ? 27.867 -15.638 -21.026 1.00 94.50 97 ALA A CA 1
ATOM 735 C C . ALA A 1 97 ? 27.862 -14.399 -20.113 1.00 94.50 97 ALA A C 1
ATOM 737 O O . ALA A 1 97 ? 27.765 -14.515 -18.891 1.00 94.50 97 ALA A O 1
ATOM 738 N N . ILE A 1 98 ? 27.902 -13.198 -20.697 1.00 91.31 98 ILE A N 1
ATOM 739 C CA . ILE A 1 98 ? 27.890 -11.947 -19.928 1.00 91.31 98 ILE A CA 1
ATOM 740 C C . ILE A 1 98 ? 26.553 -11.759 -19.200 1.00 91.31 98 ILE A C 1
ATOM 742 O O . ILE A 1 98 ? 26.550 -11.386 -18.024 1.00 91.31 98 ILE A O 1
ATOM 746 N N . THR A 1 99 ? 25.420 -12.007 -19.866 1.00 93.12 99 THR A N 1
ATOM 747 C CA . THR A 1 99 ? 24.091 -11.882 -19.246 1.00 93.12 99 THR A CA 1
ATOM 748 C C . THR A 1 99 ? 23.909 -12.893 -18.112 1.00 93.12 99 THR A C 1
ATOM 750 O O . THR A 1 99 ? 23.474 -12.511 -17.027 1.00 93.12 99 THR A O 1
ATOM 753 N N . ALA A 1 100 ? 24.318 -14.150 -18.306 1.00 93.25 100 ALA A N 1
ATOM 754 C CA . ALA A 1 100 ? 24.280 -15.189 -17.277 1.00 93.25 100 ALA A CA 1
ATOM 755 C C . ALA A 1 100 ? 25.096 -14.800 -16.033 1.00 93.25 100 ALA A C 1
ATOM 757 O O . ALA A 1 100 ? 24.577 -14.822 -14.915 1.00 93.25 100 ALA A O 1
ATOM 758 N N . ALA A 1 101 ? 26.343 -14.365 -16.233 1.00 92.31 101 ALA A N 1
ATOM 759 C CA . ALA A 1 101 ? 27.237 -13.976 -15.149 1.00 92.31 101 ALA A CA 1
ATOM 760 C C . ALA A 1 101 ? 26.738 -12.750 -14.368 1.00 92.31 101 ALA A C 1
ATOM 762 O O . ALA A 1 101 ? 26.816 -12.715 -13.138 1.00 92.31 101 ALA A O 1
ATOM 763 N N . LYS A 1 102 ? 26.178 -11.746 -15.058 1.00 87.75 102 LYS A N 1
ATOM 764 C CA . LYS A 1 102 ? 25.565 -10.566 -14.419 1.00 87.75 102 LYS A CA 1
ATOM 765 C C . LYS A 1 102 ? 24.352 -10.919 -13.560 1.00 87.75 102 LYS A C 1
ATOM 767 O O . LYS A 1 102 ? 24.096 -10.216 -12.584 1.00 87.75 102 LYS A O 1
ATOM 772 N N . SER A 1 103 ? 23.648 -11.992 -13.907 1.00 85.44 103 SER A N 1
ATOM 773 C CA . SER A 1 103 ? 22.505 -12.514 -13.155 1.00 85.44 103 SER A CA 1
ATOM 774 C C . SER A 1 103 ? 22.898 -13.555 -12.098 1.00 85.44 103 SER A C 1
ATOM 776 O O . SER A 1 103 ? 22.028 -14.071 -11.403 1.00 85.44 103 SER A O 1
ATOM 778 N N . GLY A 1 104 ? 24.197 -13.837 -11.941 1.00 88.31 104 GLY A N 1
ATOM 779 C CA . GLY A 1 104 ? 24.729 -14.688 -10.877 1.00 88.31 104 GLY A CA 1
ATOM 780 C C . GLY A 1 104 ? 24.904 -16.166 -11.225 1.00 88.31 104 GLY A C 1
ATOM 781 O O . GLY A 1 104 ? 25.167 -16.952 -10.317 1.00 88.31 104 GLY A O 1
ATOM 782 N N . LEU A 1 105 ? 24.782 -16.551 -12.499 1.00 90.94 105 LEU A N 1
ATOM 783 C CA . LEU A 1 105 ? 25.040 -17.919 -12.955 1.00 90.94 105 LEU A CA 1
ATOM 784 C C . LEU A 1 105 ? 26.518 -18.114 -13.308 1.00 90.94 105 LEU A C 1
ATOM 786 O O . LEU A 1 105 ? 27.134 -17.262 -13.947 1.00 90.94 105 LEU A O 1
ATOM 790 N N . GLU A 1 106 ? 27.076 -19.261 -12.927 1.00 94.56 106 GLU A N 1
ATOM 791 C CA . GLU A 1 106 ? 28.410 -19.686 -13.352 1.00 94.56 106 GLU A CA 1
ATOM 792 C C . GLU A 1 106 ? 28.391 -20.057 -14.841 1.00 94.56 106 GLU A C 1
ATOM 794 O O . GLU A 1 106 ? 27.510 -20.786 -15.297 1.00 94.56 106 GLU A O 1
ATOM 799 N N . VAL A 1 107 ? 29.365 -19.572 -15.609 1.00 95.88 107 VAL A N 1
ATOM 800 C CA . VAL A 1 107 ? 29.479 -19.871 -17.042 1.00 95.88 107 VAL A CA 1
ATOM 801 C C . VAL A 1 107 ? 30.664 -20.795 -17.262 1.00 95.88 107 VAL A C 1
ATOM 803 O O . VAL A 1 107 ? 31.731 -20.570 -16.700 1.00 95.88 107 VAL A O 1
ATOM 806 N N . THR A 1 108 ? 30.482 -21.832 -18.078 1.00 94.56 108 THR A N 1
ATOM 807 C CA . THR A 1 108 ? 31.540 -22.799 -18.412 1.00 94.56 108 THR A CA 1
ATOM 808 C C . THR A 1 108 ? 31.507 -23.161 -19.895 1.00 94.56 108 THR A C 1
ATOM 810 O O . THR A 1 108 ? 30.484 -22.980 -20.552 1.00 94.56 108 THR A O 1
ATOM 813 N N . GLY A 1 109 ? 32.615 -23.690 -20.425 1.00 92.38 109 GLY A N 1
ATOM 814 C CA . GLY A 1 109 ? 32.682 -24.205 -21.799 1.00 92.38 109 GLY A CA 1
ATOM 815 C C . GLY A 1 109 ? 32.674 -23.130 -22.891 1.00 92.38 109 GLY A C 1
ATOM 816 O O . GLY A 1 109 ? 32.285 -23.425 -24.018 1.00 92.38 109 GLY A O 1
ATOM 817 N N . VAL A 1 110 ? 33.086 -21.901 -22.561 1.00 94.88 110 VAL A N 1
ATOM 818 C CA . VAL A 1 110 ? 33.189 -20.762 -23.490 1.00 94.88 110 VAL A CA 1
ATOM 819 C C . VAL A 1 110 ? 34.654 -20.447 -23.831 1.00 94.88 110 VAL A C 1
ATOM 821 O O . VAL A 1 110 ? 35.550 -20.894 -23.110 1.00 94.88 110 VAL A O 1
ATOM 824 N N . PRO A 1 111 ? 34.932 -19.689 -24.913 1.00 94.69 111 PRO A N 1
ATOM 825 C CA . PRO A 1 111 ? 36.288 -19.255 -25.246 1.00 94.69 111 PRO A CA 1
ATOM 826 C C . PRO A 1 111 ? 37.005 -18.548 -24.075 1.00 94.69 111 PRO A C 1
ATOM 828 O O . PRO A 1 111 ? 36.338 -17.867 -23.289 1.00 94.69 111 PRO A O 1
ATOM 831 N N . PRO A 1 112 ? 38.343 -18.673 -23.940 1.00 94.00 112 PRO A N 1
ATOM 832 C CA . PRO A 1 112 ? 39.074 -18.165 -22.773 1.00 94.00 112 PRO A CA 1
ATOM 833 C C . PRO A 1 112 ? 38.891 -16.666 -22.494 1.00 94.00 112 PRO A C 1
ATOM 835 O O . PRO A 1 112 ? 38.796 -16.260 -21.339 1.00 94.00 112 PRO A O 1
ATOM 838 N N . ASP A 1 113 ? 38.803 -15.841 -23.535 1.00 91.62 113 ASP A N 1
ATOM 839 C CA . ASP A 1 113 ? 38.560 -14.399 -23.430 1.00 91.62 113 ASP A CA 1
ATOM 840 C C . ASP A 1 113 ? 37.156 -14.084 -22.882 1.00 91.62 113 ASP A C 1
ATOM 842 O O . ASP A 1 113 ? 36.988 -13.191 -22.049 1.00 91.62 113 ASP A O 1
ATOM 846 N N . VAL A 1 114 ? 36.148 -14.858 -23.291 1.00 91.88 114 VAL A N 1
ATOM 847 C CA . VAL A 1 114 ? 34.771 -14.755 -22.786 1.00 91.88 114 VAL A CA 1
ATOM 848 C C . VAL A 1 114 ? 34.672 -15.267 -21.348 1.00 91.88 114 VAL A C 1
ATOM 850 O O . VAL A 1 114 ? 33.957 -14.669 -20.541 1.00 91.88 114 VAL A O 1
ATOM 853 N N . GLN A 1 115 ? 35.404 -16.334 -21.009 1.00 94.62 115 GLN A N 1
ATOM 854 C CA . GLN A 1 115 ? 35.425 -16.910 -19.661 1.00 94.62 115 GLN A CA 1
ATOM 855 C C . GLN A 1 115 ? 35.918 -15.883 -18.633 1.00 94.62 115 GLN A C 1
ATOM 857 O O . GLN A 1 115 ? 35.247 -15.661 -17.628 1.00 94.62 115 GLN A O 1
ATOM 862 N N . VAL A 1 116 ? 37.019 -15.179 -18.924 1.00 93.94 116 VAL A N 1
ATOM 863 C CA . VAL A 1 116 ? 37.555 -14.124 -18.044 1.00 93.94 116 VAL A CA 1
ATOM 864 C C . VAL A 1 116 ? 36.520 -13.018 -17.799 1.00 93.94 116 VAL A C 1
ATOM 866 O O . VAL A 1 116 ? 36.309 -12.600 -16.659 1.00 93.94 116 VAL A O 1
ATOM 869 N N . LEU A 1 117 ? 35.824 -12.565 -18.847 1.00 89.00 117 LEU A N 1
ATOM 870 C CA . LEU A 1 117 ? 34.785 -11.536 -18.720 1.00 89.00 117 LEU A CA 1
ATOM 871 C C . LEU A 1 117 ? 33.587 -12.013 -17.887 1.00 89.00 117 LEU A C 1
ATOM 873 O O . LEU A 1 117 ? 33.052 -11.248 -17.077 1.00 89.00 117 LEU A O 1
ATOM 877 N N . ALA A 1 118 ? 33.154 -13.259 -18.080 1.00 89.62 118 ALA A N 1
ATOM 878 C CA . ALA A 1 118 ? 32.075 -13.851 -17.299 1.00 89.62 118 ALA A CA 1
ATOM 879 C C . ALA A 1 118 ? 32.464 -13.957 -15.815 1.00 89.62 118 ALA A C 1
ATOM 881 O O . ALA A 1 118 ? 31.709 -13.507 -14.951 1.00 89.62 118 ALA A O 1
ATOM 882 N N . ASP A 1 119 ? 33.670 -14.439 -15.515 1.00 91.56 119 ASP A N 1
ATOM 883 C CA . ASP A 1 119 ? 34.169 -14.583 -14.145 1.00 91.56 119 ASP A CA 1
ATOM 884 C C . ASP A 1 119 ? 34.266 -13.226 -13.428 1.00 91.56 119 ASP A C 1
ATOM 886 O O . ASP A 1 119 ? 33.856 -13.089 -12.270 1.00 91.56 119 ASP A O 1
ATOM 890 N N . GLU A 1 120 ? 34.720 -12.175 -14.120 1.00 91.56 120 GLU A N 1
ATOM 891 C CA . GLU A 1 120 ? 34.727 -10.815 -13.575 1.00 91.56 120 GLU A CA 1
ATOM 892 C C . GLU A 1 120 ? 33.323 -10.308 -13.223 1.00 91.56 120 GLU A C 1
ATOM 894 O O . GLU A 1 120 ? 33.120 -9.701 -12.161 1.00 91.56 120 GLU A O 1
ATOM 899 N N . HIS A 1 121 ? 32.351 -10.517 -14.115 1.00 89.25 121 HIS A N 1
ATOM 900 C CA . HIS A 1 121 ? 30.969 -10.102 -13.893 1.00 89.25 121 HIS A CA 1
ATOM 901 C C . HIS A 1 121 ? 30.330 -10.870 -12.734 1.00 89.25 121 HIS A C 1
ATOM 903 O O . HIS A 1 121 ? 29.704 -10.243 -11.870 1.00 89.25 121 HIS A O 1
ATOM 909 N N . LEU A 1 122 ? 30.563 -12.180 -12.655 1.00 89.00 122 LEU A N 1
ATOM 910 C CA . LEU A 1 122 ? 30.092 -13.023 -11.563 1.00 89.00 122 LEU A CA 1
ATOM 911 C C . LEU A 1 122 ? 30.709 -12.595 -10.225 1.00 89.00 122 LEU A C 1
ATOM 913 O O . LEU A 1 122 ? 29.998 -12.431 -9.233 1.00 89.00 122 LEU A O 1
ATOM 917 N N . ALA A 1 123 ? 32.012 -12.306 -10.192 1.00 88.50 123 ALA A N 1
ATOM 918 C CA . ALA A 1 123 ? 32.680 -11.821 -8.988 1.00 88.50 123 ALA A CA 1
ATOM 919 C C . ALA A 1 123 ? 32.120 -10.463 -8.523 1.00 88.50 123 ALA A C 1
ATOM 921 O O . ALA A 1 123 ? 31.943 -10.232 -7.322 1.00 88.50 123 ALA A O 1
ATOM 922 N N . ARG A 1 124 ? 31.794 -9.549 -9.453 1.00 86.56 124 ARG A N 1
ATOM 923 C CA . ARG A 1 124 ? 31.119 -8.274 -9.131 1.00 86.56 124 ARG A CA 1
ATOM 924 C C . ARG A 1 124 ? 29.717 -8.509 -8.563 1.00 86.56 124 ARG A C 1
ATOM 926 O O . ARG A 1 124 ? 29.359 -7.852 -7.581 1.00 86.56 124 ARG A O 1
ATOM 933 N N . PHE A 1 125 ? 28.950 -9.434 -9.140 1.00 84.81 125 PHE A N 1
ATOM 934 C CA . PHE A 1 125 ? 27.628 -9.816 -8.641 1.00 84.81 125 PHE A CA 1
ATOM 935 C C . PHE A 1 125 ? 27.712 -10.378 -7.215 1.00 84.81 125 PHE A C 1
ATOM 937 O O . PHE A 1 125 ? 27.046 -9.872 -6.313 1.00 84.81 125 PHE A O 1
ATOM 944 N N . GLN A 1 126 ? 28.603 -11.342 -6.976 1.00 86.25 126 GLN A N 1
ATOM 945 C CA . GLN A 1 126 ? 28.795 -11.961 -5.663 1.00 86.25 126 GLN A CA 1
ATOM 946 C C . GLN A 1 126 ? 29.227 -10.947 -4.596 1.00 86.25 126 GLN A C 1
ATOM 948 O O . GLN A 1 126 ? 28.700 -10.968 -3.484 1.00 86.25 126 GLN A O 1
ATOM 953 N N . ARG A 1 127 ? 30.136 -10.012 -4.920 1.00 86.62 127 ARG A N 1
ATOM 954 C CA . ARG A 1 127 ? 30.520 -8.927 -3.996 1.00 86.62 127 ARG A CA 1
ATOM 955 C C . ARG A 1 127 ? 29.333 -8.038 -3.635 1.00 86.62 127 ARG A C 1
ATOM 957 O O . ARG A 1 127 ? 29.144 -7.721 -2.462 1.00 86.62 127 ARG A O 1
ATOM 964 N N . ARG A 1 128 ? 28.522 -7.652 -4.626 1.00 77.81 128 ARG A N 1
ATOM 965 C CA . ARG A 1 128 ? 27.308 -6.855 -4.398 1.00 77.81 128 ARG A CA 1
ATOM 966 C C . ARG A 1 128 ? 26.313 -7.614 -3.520 1.00 77.81 128 ARG A C 1
ATOM 968 O O . ARG A 1 128 ? 25.796 -7.032 -2.573 1.00 77.81 128 ARG A O 1
ATOM 975 N N . ARG A 1 129 ? 26.086 -8.900 -3.799 1.00 74.44 129 ARG A N 1
ATOM 976 C CA . ARG A 1 129 ? 25.167 -9.747 -3.034 1.00 74.44 129 ARG A CA 1
ATOM 977 C C . ARG A 1 129 ? 25.605 -9.897 -1.577 1.00 74.44 129 ARG A C 1
ATOM 979 O O . ARG A 1 129 ? 24.818 -9.588 -0.695 1.00 74.44 129 ARG A O 1
ATOM 986 N N . ARG A 1 130 ? 26.880 -10.220 -1.325 1.00 79.25 130 ARG A N 1
ATOM 987 C CA . ARG A 1 130 ? 27.442 -10.308 0.038 1.00 79.25 130 ARG A CA 1
ATOM 988 C C . ARG A 1 130 ? 27.259 -9.020 0.832 1.00 79.25 130 ARG A C 1
ATOM 990 O O . ARG A 1 130 ? 26.921 -9.079 2.006 1.00 79.25 130 ARG A O 1
ATOM 997 N N . ARG A 1 131 ? 27.468 -7.861 0.199 1.00 76.19 131 ARG A N 1
ATOM 998 C CA . ARG A 1 131 ? 27.261 -6.564 0.851 1.00 76.19 131 ARG A CA 1
ATOM 999 C C . ARG A 1 131 ? 25.795 -6.355 1.242 1.00 76.19 131 ARG A C 1
ATOM 1001 O O . ARG A 1 131 ? 25.533 -5.944 2.364 1.00 76.19 131 ARG A O 1
ATOM 1008 N N . ILE A 1 132 ? 24.863 -6.649 0.334 1.00 63.75 132 ILE A N 1
ATOM 1009 C CA . ILE A 1 132 ? 23.421 -6.552 0.608 1.00 63.75 132 ILE A CA 1
ATOM 1010 C C . ILE A 1 132 ? 23.034 -7.488 1.758 1.00 63.75 132 ILE A C 1
ATOM 1012 O O . ILE A 1 132 ? 22.344 -7.065 2.679 1.00 63.75 132 ILE A O 1
ATOM 1016 N N . ASP A 1 133 ? 23.522 -8.729 1.739 1.00 64.44 133 ASP A N 1
ATOM 1017 C CA . ASP A 1 133 ? 23.219 -9.718 2.776 1.00 64.44 133 ASP A CA 1
ATOM 1018 C C . ASP A 1 133 ? 23.788 -9.289 4.145 1.00 64.44 133 ASP A C 1
ATOM 1020 O O . ASP A 1 133 ? 23.107 -9.408 5.163 1.00 64.44 133 ASP A O 1
ATOM 1024 N N . GLN A 1 134 ? 24.995 -8.710 4.179 1.00 73.00 134 GLN A N 1
ATOM 1025 C CA . GLN A 1 134 ? 25.594 -8.140 5.395 1.00 73.00 134 GLN A CA 1
ATOM 1026 C C . GLN A 1 134 ? 24.806 -6.939 5.931 1.00 73.00 134 GLN A C 1
ATOM 1028 O O . GLN A 1 134 ? 24.567 -6.852 7.135 1.00 73.00 134 GLN A O 1
ATOM 1033 N N . GLU A 1 135 ? 24.389 -6.018 5.058 1.00 63.03 135 GLU A N 1
ATOM 1034 C CA . GLU A 1 135 ? 23.566 -4.863 5.436 1.00 63.03 135 GLU A CA 1
ATOM 1035 C C . GLU A 1 135 ? 22.197 -5.318 5.978 1.00 63.03 135 GLU A C 1
ATOM 1037 O O . GLU A 1 135 ? 21.741 -4.813 7.007 1.00 63.03 135 GLU A O 1
ATOM 1042 N N . ALA A 1 136 ? 21.575 -6.323 5.352 1.00 54.91 136 ALA A N 1
ATOM 1043 C CA . ALA A 1 136 ? 20.322 -6.917 5.813 1.00 54.91 136 ALA A CA 1
ATOM 1044 C C . ALA A 1 136 ? 20.476 -7.610 7.177 1.00 54.91 136 ALA A C 1
ATOM 1046 O O . ALA A 1 136 ? 19.653 -7.413 8.073 1.00 54.91 136 ALA A O 1
ATOM 1047 N N . GLN A 1 137 ? 21.555 -8.374 7.373 1.00 61.69 137 GLN A N 1
ATOM 1048 C CA . GLN A 1 137 ? 21.845 -9.029 8.647 1.00 61.69 137 GLN A CA 1
ATOM 1049 C C . GLN A 1 137 ? 22.113 -8.008 9.761 1.00 61.69 137 GLN A C 1
ATOM 1051 O O . GLN A 1 137 ? 21.585 -8.151 10.864 1.00 61.69 137 GLN A O 1
ATOM 1056 N N . ALA A 1 138 ? 22.876 -6.950 9.479 1.00 65.19 138 ALA A N 1
ATOM 1057 C CA . ALA A 1 138 ? 23.131 -5.874 10.435 1.00 65.19 138 ALA A CA 1
ATOM 1058 C C . ALA A 1 138 ? 21.835 -5.148 10.835 1.00 65.19 138 ALA A C 1
ATOM 1060 O O . ALA A 1 138 ? 21.611 -4.890 12.019 1.00 65.19 138 ALA A O 1
ATOM 1061 N N . ALA A 1 139 ? 20.950 -4.876 9.871 1.00 55.38 139 ALA A N 1
ATOM 1062 C CA . ALA A 1 139 ? 19.639 -4.291 10.138 1.00 55.38 139 ALA A CA 1
ATOM 1063 C C . ALA A 1 139 ? 18.766 -5.208 11.012 1.00 55.38 139 ALA A C 1
ATOM 1065 O O . ALA A 1 139 ? 18.102 -4.729 11.934 1.00 55.38 139 ALA A O 1
ATOM 1066 N N . GLN A 1 140 ? 18.803 -6.521 10.769 1.00 55.81 140 GLN A N 1
ATOM 1067 C CA . GLN A 1 140 ? 18.072 -7.501 11.571 1.00 55.81 140 GLN A CA 1
ATOM 1068 C C . GLN A 1 140 ? 18.591 -7.565 13.013 1.00 55.81 140 GLN A C 1
ATOM 1070 O O . GLN A 1 140 ? 17.797 -7.554 13.952 1.00 55.81 140 GLN A O 1
ATOM 1075 N N . ILE A 1 141 ? 19.913 -7.579 13.207 1.00 66.50 141 ILE A N 1
ATOM 1076 C CA . ILE A 1 141 ? 20.534 -7.568 14.541 1.00 66.50 141 ILE A CA 1
ATOM 1077 C C . ILE A 1 141 ? 20.149 -6.293 15.300 1.00 66.50 141 ILE A C 1
ATOM 1079 O O . ILE A 1 141 ? 19.722 -6.366 16.451 1.00 66.50 141 ILE A O 1
ATOM 1083 N N . ALA A 1 142 ? 20.228 -5.130 14.649 1.00 57.16 142 ALA A N 1
ATOM 1084 C CA . ALA A 1 142 ? 19.829 -3.862 15.254 1.00 57.16 142 ALA A CA 1
ATOM 1085 C C . ALA A 1 142 ? 18.338 -3.843 15.634 1.00 57.16 142 ALA A C 1
ATOM 1087 O O . ALA A 1 142 ? 17.970 -3.323 16.687 1.00 57.16 142 ALA A O 1
ATOM 1088 N N . HIS A 1 143 ? 17.475 -4.441 14.805 1.00 53.91 143 HIS A N 1
ATOM 1089 C CA . HIS A 1 143 ? 16.051 -4.564 15.104 1.00 53.91 143 HIS A CA 1
ATOM 1090 C C . HIS A 1 143 ? 15.789 -5.420 16.349 1.00 53.91 143 HIS A C 1
ATOM 1092 O O . HIS A 1 143 ? 14.996 -5.018 17.200 1.00 53.91 143 HIS A O 1
ATOM 1098 N N . LEU A 1 144 ? 16.470 -6.564 16.463 1.00 57.06 144 LEU A N 1
ATOM 1099 C CA . LEU A 1 144 ? 16.354 -7.460 17.613 1.00 57.06 144 LEU A CA 1
ATOM 1100 C C . LEU A 1 144 ? 16.878 -6.800 18.894 1.00 57.06 144 LEU A C 1
ATOM 1102 O O . LEU A 1 144 ? 16.190 -6.834 19.909 1.00 57.06 144 LEU A O 1
ATOM 1106 N N . SER A 1 145 ? 18.028 -6.120 18.839 1.00 60.50 145 SER A N 1
ATOM 1107 C CA . SER A 1 145 ? 18.570 -5.375 19.988 1.00 60.50 145 SER A CA 1
ATOM 1108 C C . SER A 1 145 ? 17.594 -4.305 20.483 1.00 60.50 145 SER A C 1
ATOM 1110 O O . SER A 1 145 ? 17.275 -4.250 21.664 1.00 60.50 145 SER A O 1
ATOM 1112 N N . ALA A 1 146 ? 17.029 -3.510 19.569 1.00 57.62 146 ALA A N 1
ATOM 1113 C CA . ALA A 1 146 ? 16.057 -2.476 19.919 1.00 57.62 146 ALA A CA 1
ATOM 1114 C C . ALA A 1 146 ? 14.716 -3.036 20.436 1.00 57.62 146 ALA A C 1
ATOM 1116 O O . ALA A 1 146 ? 13.925 -2.293 21.023 1.00 57.62 146 ALA A O 1
ATOM 1117 N N . ALA A 1 147 ? 14.407 -4.309 20.168 1.00 58.38 147 ALA A N 1
ATOM 1118 C CA . ALA A 1 147 ? 13.271 -4.995 20.774 1.00 58.38 147 ALA A CA 1
ATOM 1119 C C . ALA A 1 147 ? 13.588 -5.397 22.222 1.00 58.38 147 ALA A C 1
ATOM 1121 O O . ALA A 1 147 ? 12.799 -5.084 23.107 1.00 58.38 147 ALA A O 1
ATOM 1122 N N . VAL A 1 148 ? 14.772 -5.966 22.472 1.00 65.81 148 VAL A N 1
ATOM 1123 C CA . VAL A 1 148 ? 15.230 -6.335 23.823 1.00 65.81 148 VAL A CA 1
ATOM 1124 C C . VAL A 1 148 ? 15.298 -5.115 24.748 1.00 65.81 148 VAL A C 1
ATOM 1126 O O . VAL A 1 148 ? 14.754 -5.153 25.849 1.00 65.81 148 VAL A O 1
ATOM 1129 N N . ASP A 1 149 ? 15.874 -4.003 24.283 1.00 62.22 149 ASP A N 1
ATOM 1130 C CA . ASP A 1 149 ? 15.961 -2.761 25.069 1.00 62.22 149 ASP A CA 1
ATOM 1131 C C . ASP A 1 149 ? 14.571 -2.199 25.419 1.00 62.22 149 ASP A C 1
ATOM 1133 O O . ASP A 1 149 ? 14.356 -1.614 26.485 1.00 62.22 149 ASP A O 1
ATOM 1137 N N . ARG A 1 150 ? 13.596 -2.384 24.520 1.00 62.78 150 ARG A N 1
ATOM 1138 C CA . ARG A 1 150 ? 12.209 -1.972 24.751 1.00 62.78 150 ARG A CA 1
ATOM 1139 C C . ARG A 1 150 ? 11.557 -2.834 25.822 1.00 62.78 150 ARG A C 1
ATOM 1141 O O . ARG A 1 150 ? 10.922 -2.277 26.712 1.00 62.78 150 ARG A O 1
ATOM 1148 N N . ASP A 1 151 ? 11.713 -4.148 25.735 1.00 66.69 151 ASP A N 1
ATOM 1149 C CA . ASP A 1 151 ? 11.103 -5.089 26.673 1.00 66.69 151 ASP A CA 1
ATOM 1150 C C . ASP A 1 151 ? 11.664 -4.891 28.090 1.00 66.69 151 ASP A C 1
ATOM 1152 O O . ASP A 1 151 ? 10.895 -4.846 29.051 1.00 66.69 151 ASP A O 1
ATOM 1156 N N . ALA A 1 152 ? 12.972 -4.637 28.215 1.00 68.25 152 ALA A N 1
ATOM 1157 C CA . ALA A 1 152 ? 13.603 -4.271 29.484 1.00 68.25 152 ALA A CA 1
ATOM 1158 C C . ALA A 1 152 ? 13.020 -2.971 30.072 1.00 68.25 152 ALA A C 1
ATOM 1160 O O . ALA A 1 152 ? 12.665 -2.919 31.248 1.00 68.25 152 ALA A O 1
ATOM 1161 N N . SER A 1 153 ? 12.840 -1.935 29.246 1.00 65.25 153 SER A N 1
ATOM 1162 C CA . SER A 1 153 ? 12.254 -0.664 29.695 1.00 65.25 153 SER A CA 1
ATOM 1163 C C . SER A 1 153 ? 10.762 -0.778 30.046 1.00 65.25 153 SER A C 1
ATOM 1165 O O . SER A 1 153 ? 10.276 -0.088 30.944 1.00 65.25 153 SER A O 1
ATOM 1167 N N . ILE A 1 154 ? 10.007 -1.651 29.369 1.00 68.38 154 ILE A N 1
ATOM 1168 C CA . ILE A 1 154 ? 8.613 -1.951 29.732 1.00 68.38 154 ILE A CA 1
ATOM 1169 C C . ILE A 1 154 ? 8.562 -2.622 31.109 1.00 68.38 154 ILE A C 1
ATOM 1171 O O . ILE A 1 154 ? 7.725 -2.235 31.927 1.00 68.38 154 ILE A O 1
ATOM 1175 N N . ALA A 1 155 ? 9.457 -3.578 31.372 1.00 71.75 155 ALA A N 1
ATOM 1176 C CA . ALA A 1 155 ? 9.543 -4.264 32.658 1.00 71.75 155 ALA A CA 1
ATOM 1177 C C . ALA A 1 155 ? 9.870 -3.291 33.804 1.00 71.75 155 ALA A C 1
ATOM 1179 O O . ALA A 1 155 ? 9.131 -3.241 34.784 1.00 71.75 155 ALA A O 1
ATOM 1180 N N . GLU A 1 156 ? 10.878 -2.431 33.633 1.00 73.56 156 GLU A N 1
ATOM 1181 C CA . GLU A 1 156 ? 11.254 -1.410 34.625 1.00 73.56 156 GLU A CA 1
ATOM 1182 C C . GLU A 1 156 ? 10.088 -0.452 34.939 1.00 73.56 156 GLU A C 1
ATOM 1184 O O . GLU A 1 156 ? 9.778 -0.159 36.096 1.00 73.56 156 GLU A O 1
ATOM 1189 N N . ASN A 1 157 ? 9.362 -0.007 33.907 1.00 74.00 157 ASN A N 1
ATOM 1190 C CA . ASN A 1 157 ? 8.179 0.835 34.088 1.00 74.00 157 ASN A CA 1
ATOM 1191 C C . ASN A 1 157 ? 7.029 0.102 34.800 1.00 74.00 157 ASN A C 1
ATOM 1193 O O . ASN A 1 157 ? 6.265 0.730 35.539 1.00 74.00 157 ASN A O 1
ATOM 1197 N N . ALA A 1 158 ? 6.867 -1.203 34.568 1.00 78.12 158 ALA A N 1
ATOM 1198 C CA . ALA A 1 158 ? 5.864 -2.018 35.246 1.00 78.12 158 ALA A CA 1
ATOM 1199 C C . ALA A 1 158 ? 6.202 -2.199 36.734 1.00 78.12 158 ALA A C 1
ATOM 1201 O O . ALA A 1 158 ? 5.318 -2.032 37.576 1.00 78.12 158 ALA A O 1
ATOM 1202 N N . GLU A 1 159 ? 7.472 -2.447 37.064 1.00 81.25 159 GLU A N 1
ATOM 1203 C CA . GLU A 1 159 ? 7.964 -2.535 38.444 1.00 81.25 159 GLU A CA 1
ATOM 1204 C C . GLU A 1 159 ? 7.768 -1.216 39.200 1.00 81.25 159 GLU A C 1
ATOM 1206 O O . GLU A 1 159 ? 7.211 -1.206 40.300 1.00 81.25 159 GLU A O 1
ATOM 1211 N N . ALA A 1 160 ? 8.109 -0.082 38.580 1.00 79.62 160 ALA A N 1
ATOM 1212 C CA . ALA A 1 160 ? 7.894 1.237 39.173 1.00 79.62 160 ALA A CA 1
ATOM 1213 C C . ALA A 1 160 ? 6.405 1.515 39.462 1.00 79.62 160 ALA A C 1
ATOM 1215 O O . ALA A 1 160 ? 6.055 2.056 40.513 1.00 79.62 160 ALA A O 1
ATOM 1216 N N . ARG A 1 161 ? 5.497 1.114 38.558 1.00 80.81 161 ARG A N 1
ATOM 1217 C CA . ARG A 1 161 ? 4.045 1.232 38.784 1.00 80.81 161 ARG A CA 1
ATOM 1218 C C . ARG A 1 161 ? 3.570 0.331 39.919 1.00 80.81 161 ARG A C 1
ATOM 1220 O O . ARG A 1 161 ? 2.761 0.776 40.731 1.00 80.81 161 ARG A O 1
ATOM 1227 N N . ALA A 1 162 ? 4.063 -0.905 39.982 1.00 84.12 162 ALA A N 1
ATOM 1228 C CA . ALA A 1 162 ? 3.725 -1.842 41.047 1.00 84.12 162 ALA A CA 1
ATOM 1229 C C . ALA A 1 162 ? 4.149 -1.304 42.423 1.00 84.12 162 ALA A C 1
ATOM 1231 O O . ALA A 1 162 ? 3.360 -1.368 43.365 1.00 84.12 162 ALA A O 1
ATOM 1232 N N . ALA A 1 163 ? 5.333 -0.689 42.520 1.00 85.75 163 ALA A N 1
ATOM 1233 C CA . ALA A 1 163 ? 5.811 -0.050 43.745 1.00 85.75 163 ALA A CA 1
ATOM 1234 C C . ALA A 1 163 ? 4.890 1.096 44.208 1.00 85.75 163 ALA A C 1
ATOM 1236 O O . ALA A 1 163 ? 4.487 1.128 45.369 1.00 85.75 163 ALA A O 1
ATOM 1237 N N . ILE A 1 164 ? 4.469 1.982 43.294 1.00 85.19 164 ILE A N 1
ATOM 1238 C CA . ILE A 1 164 ? 3.548 3.091 43.616 1.00 85.19 164 ILE A CA 1
ATOM 1239 C C . ILE A 1 164 ? 2.177 2.562 44.073 1.00 85.19 164 ILE A C 1
ATOM 1241 O O . ILE A 1 164 ? 1.562 3.115 44.986 1.00 85.19 164 ILE A O 1
ATOM 1245 N N . VAL A 1 165 ? 1.669 1.498 43.441 1.00 86.50 165 VAL A N 1
ATOM 1246 C CA . VAL A 1 165 ? 0.398 0.868 43.840 1.00 86.50 165 VAL A CA 1
ATOM 1247 C C . VAL A 1 165 ? 0.506 0.254 45.236 1.00 86.50 165 VAL A C 1
ATOM 1249 O O . VAL A 1 165 ? -0.403 0.441 46.046 1.00 86.50 165 VAL A O 1
ATOM 1252 N N . ALA A 1 166 ? 1.614 -0.426 45.538 1.00 88.38 166 ALA A N 1
ATOM 1253 C CA . ALA A 1 166 ? 1.863 -1.004 46.856 1.00 88.38 166 ALA A CA 1
ATOM 1254 C C . ALA A 1 166 ? 1.935 0.073 47.952 1.00 88.38 166 ALA A C 1
ATOM 1256 O O . ALA A 1 166 ? 1.336 -0.089 49.014 1.00 88.38 166 ALA A O 1
ATOM 1257 N N . GLU A 1 167 ? 2.591 1.203 47.679 1.00 88.88 167 GLU A N 1
ATOM 1258 C CA . GLU A 1 167 ? 2.682 2.327 48.616 1.00 88.88 167 GLU A CA 1
ATOM 1259 C C . GLU A 1 167 ? 1.308 2.958 48.897 1.00 88.88 167 GLU A C 1
ATOM 1261 O O . GLU A 1 167 ? 0.947 3.187 50.053 1.00 88.88 167 GLU A O 1
ATOM 1266 N N . LYS A 1 168 ? 0.476 3.149 47.863 1.00 88.62 168 LYS A N 1
ATOM 1267 C CA . LYS A 1 168 ? -0.910 3.621 48.036 1.00 88.62 168 LYS A CA 1
ATOM 1268 C C . LYS A 1 168 ? -1.759 2.648 48.849 1.00 88.62 168 LYS A C 1
ATOM 1270 O O . LYS A 1 168 ? -2.519 3.081 49.713 1.00 88.62 168 LYS A O 1
ATOM 1275 N N . ALA A 1 169 ? -1.615 1.346 48.602 1.00 90.12 169 ALA A N 1
ATOM 1276 C CA . ALA A 1 169 ? -2.317 0.320 49.364 1.00 90.12 169 ALA A CA 1
ATOM 1277 C C . ALA A 1 169 ? -1.913 0.335 50.848 1.00 90.12 169 ALA A C 1
ATOM 1279 O O . ALA A 1 169 ? -2.777 0.201 51.712 1.00 90.12 169 ALA A O 1
ATOM 1280 N N . ALA A 1 170 ? -0.631 0.564 51.152 1.00 91.69 170 ALA A N 1
ATOM 1281 C CA . ALA A 1 170 ? -0.149 0.693 52.525 1.00 91.69 170 ALA A CA 1
ATOM 1282 C C . ALA A 1 170 ? -0.749 1.917 53.244 1.00 91.69 170 ALA A C 1
ATOM 1284 O O . ALA A 1 170 ? -1.168 1.800 54.397 1.00 91.69 170 ALA A O 1
ATOM 1285 N N . VAL A 1 171 ? -0.858 3.066 52.562 1.00 90.75 171 VAL A N 1
ATOM 1286 C CA . VAL A 1 171 ? -1.500 4.277 53.112 1.00 90.75 171 VAL A CA 1
ATOM 1287 C C . VAL A 1 171 ? -2.971 4.024 53.454 1.00 90.75 171 VAL A C 1
ATOM 1289 O O . VAL A 1 171 ? -3.400 4.337 54.566 1.00 90.75 171 VAL A O 1
ATOM 1292 N N . SER A 1 172 ? -3.732 3.410 52.545 1.00 90.75 172 SER A N 1
ATOM 1293 C CA . SER A 1 172 ? -5.140 3.077 52.803 1.00 90.75 172 SER A CA 1
ATOM 1294 C C . SER A 1 172 ? -5.307 2.012 53.889 1.00 90.75 172 SER A C 1
ATOM 1296 O O . SER A 1 172 ? -6.203 2.123 54.725 1.00 90.75 172 SER A O 1
ATOM 1298 N N . ALA A 1 173 ? -4.423 1.011 53.950 1.00 91.31 173 ALA A N 1
ATOM 1299 C CA . ALA A 1 173 ? -4.447 0.004 55.010 1.00 91.31 173 ALA A CA 1
ATOM 1300 C C . ALA A 1 173 ? -4.190 0.618 56.399 1.00 91.31 173 ALA A C 1
ATOM 1302 O O . ALA A 1 173 ? -4.872 0.271 57.363 1.00 91.31 173 ALA A O 1
ATOM 1303 N N . ALA A 1 174 ? -3.254 1.568 56.503 1.00 90.31 174 ALA A N 1
ATOM 1304 C CA . ALA A 1 174 ? -2.981 2.283 57.748 1.00 90.31 174 ALA A CA 1
ATOM 1305 C C . ALA A 1 174 ? -4.172 3.153 58.193 1.00 90.31 174 ALA A C 1
ATOM 1307 O O . ALA A 1 174 ? -4.518 3.166 59.376 1.00 90.31 174 ALA A O 1
ATOM 1308 N N . ALA A 1 175 ? -4.834 3.838 57.254 1.00 89.69 175 ALA A N 1
ATOM 1309 C CA . ALA A 1 175 ? -6.045 4.610 57.532 1.00 89.69 175 ALA A CA 1
ATOM 1310 C C . ALA A 1 175 ? -7.207 3.717 58.001 1.00 89.69 175 ALA A C 1
ATOM 1312 O O . ALA A 1 175 ? -7.886 4.044 58.977 1.00 89.69 175 ALA A O 1
ATOM 1313 N N . GLN A 1 176 ? -7.392 2.558 57.363 1.00 89.56 176 GLN A N 1
ATOM 1314 C CA . GLN A 1 176 ? -8.406 1.584 57.762 1.00 89.56 176 GLN A CA 1
ATOM 1315 C C . GLN A 1 176 ? -8.150 1.057 59.181 1.00 89.56 176 GLN A C 1
ATOM 1317 O O . GLN A 1 176 ? -9.050 1.111 60.016 1.00 89.56 176 GLN A O 1
ATOM 1322 N N . ALA A 1 177 ? -6.915 0.653 59.494 1.00 91.44 177 ALA A N 1
ATOM 1323 C CA . ALA A 1 177 ? -6.549 0.176 60.828 1.00 91.44 177 ALA A CA 1
ATOM 1324 C C . ALA A 1 177 ? -6.779 1.239 61.921 1.00 91.44 177 ALA A C 1
ATOM 1326 O O . ALA A 1 177 ? -7.281 0.927 63.003 1.00 91.44 177 ALA A O 1
ATOM 1327 N N . ALA A 1 178 ? -6.466 2.508 61.635 1.00 88.25 178 ALA A N 1
ATOM 1328 C CA . ALA A 1 178 ? -6.735 3.618 62.549 1.00 88.25 178 ALA A CA 1
ATOM 1329 C C . ALA A 1 178 ? -8.244 3.852 62.759 1.00 88.25 178 ALA A C 1
ATOM 1331 O O . ALA A 1 178 ? -8.673 4.149 63.874 1.00 88.25 178 ALA A O 1
ATOM 1332 N N . SER A 1 179 ? -9.059 3.699 61.708 1.00 87.88 179 SER A N 1
ATOM 1333 C CA . SER A 1 179 ? -10.521 3.790 61.805 1.00 87.88 179 SER A CA 1
ATOM 1334 C C . SER A 1 179 ? -11.114 2.630 62.610 1.00 87.88 179 SER A C 1
ATOM 1336 O O . SER A 1 179 ? -12.021 2.846 63.416 1.00 87.88 179 SER A O 1
ATOM 1338 N N . ASP A 1 180 ? -10.595 1.416 62.425 1.00 88.56 180 ASP A N 1
ATOM 1339 C CA . ASP A 1 180 ? -11.055 0.213 63.126 1.00 88.56 180 ASP A CA 1
ATOM 1340 C C . ASP A 1 180 ? -10.754 0.280 64.631 1.00 88.56 180 ASP A C 1
ATOM 1342 O O . ASP A 1 180 ? -11.579 -0.141 65.444 1.00 88.56 180 ASP A O 1
ATOM 1346 N N . ALA A 1 181 ? -9.631 0.894 65.024 1.00 89.94 181 ALA A N 1
ATOM 1347 C CA . ALA A 1 181 ? -9.263 1.102 66.427 1.00 89.94 181 ALA A CA 1
ATOM 1348 C C . ALA A 1 181 ? -10.236 2.019 67.199 1.00 89.94 181 ALA A C 1
ATOM 1350 O O . ALA A 1 181 ? -10.342 1.912 68.420 1.00 89.94 181 ALA A O 1
ATOM 1351 N N . ILE A 1 182 ? -10.979 2.892 66.505 1.00 87.94 182 ILE A N 1
ATOM 1352 C CA . ILE A 1 182 ? -12.042 3.725 67.099 1.00 87.94 182 ILE A CA 1
ATOM 1353 C C . ILE A 1 182 ? -13.297 2.876 67.412 1.00 87.94 182 ILE A C 1
ATOM 1355 O O . ILE A 1 182 ? -14.157 3.290 68.187 1.00 87.94 182 ILE A O 1
ATOM 1359 N N . GLY A 1 183 ? -13.423 1.675 66.837 1.00 77.81 183 GLY A N 1
ATOM 1360 C CA . GLY A 1 183 ? -14.582 0.793 67.008 1.00 77.81 183 GLY A CA 1
ATOM 1361 C C . GLY A 1 183 ? -15.821 1.276 66.235 1.00 77.81 183 GLY A C 1
ATOM 1362 O O . GLY A 1 183 ? -15.703 2.156 65.387 1.00 77.81 183 GLY A O 1
ATOM 1363 N N . PRO A 1 184 ? -17.031 0.733 66.480 1.00 80.12 184 PRO A N 1
ATOM 1364 C CA . PRO A 1 184 ? -18.259 1.075 65.740 1.00 80.12 184 PRO A CA 1
ATOM 1365 C C . PRO A 1 184 ? -19.117 2.186 66.385 1.00 80.12 184 PRO A C 1
ATOM 1367 O O . PRO A 1 184 ? -20.230 2.454 65.921 1.00 80.12 184 PRO A O 1
ATOM 1370 N N . GLY A 1 185 ? -18.642 2.822 67.461 1.00 77.00 185 GLY A N 1
ATOM 1371 C CA . GLY A 1 185 ? -19.402 3.822 68.214 1.00 77.00 185 GLY A CA 1
ATOM 1372 C C . GLY A 1 185 ? -19.847 5.025 67.366 1.00 77.00 185 GLY A C 1
ATOM 1373 O O . GLY A 1 185 ? -19.147 5.470 66.447 1.00 77.00 185 GLY A O 1
ATOM 1374 N N . ARG A 1 186 ? -21.054 5.533 67.648 1.00 80.44 186 ARG A N 1
ATOM 1375 C CA . ARG A 1 186 ? -21.699 6.632 66.902 1.00 80.44 186 ARG A CA 1
ATOM 1376 C C . ARG A 1 186 ? -21.670 7.968 67.643 1.00 80.44 186 ARG A C 1
ATOM 1378 O O . ARG A 1 186 ? -22.393 8.877 67.241 1.00 80.44 186 ARG A O 1
ATOM 1385 N N . SER A 1 187 ? -20.873 8.117 68.696 1.00 88.69 187 SER A N 1
ATOM 1386 C CA . SER A 1 187 ? -20.762 9.405 69.380 1.00 88.69 187 SER A CA 1
ATOM 1387 C C . SER A 1 187 ? -20.145 10.466 68.456 1.00 88.69 187 SER A C 1
ATOM 1389 O O . SER A 1 187 ? -19.373 10.160 67.543 1.00 88.69 187 SER A O 1
ATOM 1391 N N . VAL A 1 188 ? -20.492 11.736 68.680 1.00 85.50 188 VAL A N 1
ATOM 1392 C CA . VAL A 1 188 ? -19.975 12.861 67.880 1.00 85.50 188 VAL A CA 1
ATOM 1393 C C . VAL A 1 188 ? -18.431 12.902 67.852 1.00 85.50 188 VAL A C 1
ATOM 1395 O O . VAL A 1 188 ? -17.882 13.118 66.769 1.00 85.50 188 VAL A O 1
ATOM 1398 N N . PRO A 1 189 ? -17.702 12.651 68.963 1.00 87.38 189 PRO A N 1
ATOM 1399 C CA . PRO A 1 189 ? -16.239 12.561 68.941 1.00 87.38 189 PRO A CA 1
ATOM 1400 C C . PRO A 1 189 ? -15.694 11.438 68.044 1.00 87.38 189 PRO A C 1
ATOM 1402 O O . PRO A 1 189 ? -14.776 11.681 67.264 1.00 87.38 189 PRO A O 1
ATOM 1405 N N . GLU A 1 190 ? -16.282 10.238 68.084 1.00 84.38 190 GLU A N 1
ATOM 1406 C CA . GLU A 1 190 ? -15.848 9.090 67.266 1.00 84.38 190 GLU A CA 1
ATOM 1407 C C . GLU A 1 190 ? -16.096 9.326 65.769 1.00 84.38 190 GLU A C 1
ATOM 1409 O O . GLU A 1 190 ? -15.280 8.960 64.924 1.00 84.38 190 GLU A O 1
ATOM 1414 N N . GLN A 1 191 ? -17.214 9.968 65.416 1.00 83.19 191 GLN A N 1
ATOM 1415 C CA . GLN A 1 191 ? -17.501 10.343 64.028 1.00 83.19 191 GLN A CA 1
ATOM 1416 C C . GLN A 1 191 ? -16.503 11.386 63.505 1.00 83.19 191 GLN A C 1
ATOM 1418 O O . GLN A 1 191 ? -15.995 11.242 62.392 1.00 83.19 191 GLN A O 1
ATOM 1423 N N . ARG A 1 192 ? -16.174 12.402 64.317 1.00 87.56 192 ARG A N 1
ATOM 1424 C CA . ARG A 1 192 ? -15.166 13.419 63.968 1.00 87.56 192 ARG A CA 1
ATOM 1425 C C . ARG A 1 192 ? -13.769 12.820 63.804 1.00 87.56 192 ARG A C 1
ATOM 1427 O O . ARG A 1 192 ? -13.066 13.196 62.872 1.00 87.56 192 ARG A O 1
ATOM 1434 N N . ALA A 1 193 ? -13.387 11.869 64.655 1.00 87.06 193 ALA A N 1
ATOM 1435 C CA . ALA A 1 193 ? -12.097 11.191 64.558 1.00 87.06 193 ALA A CA 1
ATOM 1436 C C . ALA A 1 193 ? -11.957 10.376 63.255 1.00 87.06 193 ALA A C 1
ATOM 1438 O O . ALA A 1 193 ? -10.928 10.464 62.589 1.00 87.06 193 ALA A O 1
ATOM 1439 N N . ARG A 1 194 ? -13.006 9.657 62.822 1.00 87.94 194 ARG A N 1
ATOM 1440 C CA . ARG A 1 194 ? -12.991 8.923 61.537 1.00 87.94 194 ARG A CA 1
ATOM 1441 C C . ARG A 1 194 ? -12.952 9.845 60.317 1.00 87.94 194 ARG A C 1
ATOM 1443 O O . ARG A 1 194 ? -12.301 9.516 59.328 1.00 87.94 194 ARG A O 1
ATOM 1450 N N . LEU A 1 195 ? -13.624 10.996 60.383 1.00 88.88 195 LEU A N 1
ATOM 1451 C CA . LEU A 1 195 ? -13.536 12.023 59.338 1.00 88.88 195 LEU A CA 1
ATOM 1452 C C . LEU A 1 195 ? -12.106 12.559 59.208 1.00 88.88 195 LEU A C 1
ATOM 1454 O O . LEU A 1 195 ? -11.571 12.572 58.106 1.00 88.88 195 LEU A O 1
ATOM 1458 N N . ALA A 1 196 ? -11.450 12.878 60.327 1.00 90.06 196 ALA A N 1
ATOM 1459 C CA . ALA A 1 196 ? -10.059 13.333 60.319 1.00 90.06 196 ALA A CA 1
ATOM 1460 C C . ALA A 1 196 ? -9.090 12.287 59.729 1.00 90.06 196 ALA A C 1
ATOM 1462 O O . ALA A 1 196 ? -8.164 12.647 59.005 1.00 90.06 196 ALA A O 1
ATOM 1463 N N . ILE A 1 197 ? -9.317 10.993 59.988 1.00 90.56 197 ILE A N 1
ATOM 1464 C CA . ILE A 1 197 ? -8.527 9.901 59.392 1.00 90.56 197 ILE A CA 1
ATOM 1465 C C . ILE A 1 197 ? -8.712 9.848 57.871 1.00 90.56 197 ILE A C 1
ATOM 1467 O O . ILE A 1 197 ? -7.719 9.746 57.153 1.00 90.56 197 ILE A O 1
ATOM 1471 N N . ARG A 1 198 ? -9.951 9.966 57.374 1.00 89.25 198 ARG A N 1
ATOM 1472 C CA . ARG A 1 198 ? -10.242 10.009 55.928 1.00 89.25 198 ARG A CA 1
ATOM 1473 C C . ARG A 1 198 ? -9.629 11.221 55.238 1.00 89.25 198 ARG A C 1
ATOM 1475 O O . ARG A 1 198 ? -9.078 11.084 54.149 1.00 89.25 198 ARG A O 1
ATOM 1482 N N . ASP A 1 199 ? -9.699 12.390 55.863 1.00 91.12 199 ASP A N 1
ATOM 1483 C CA . ASP A 1 199 ? -9.112 13.610 55.306 1.00 91.12 199 ASP A CA 1
ATOM 1484 C C . ASP A 1 199 ? -7.578 13.501 55.233 1.00 91.12 199 ASP A C 1
ATOM 1486 O O . ASP A 1 199 ? -6.956 13.913 54.247 1.00 91.12 199 ASP A O 1
ATOM 1490 N N . ASN A 1 200 ? -6.961 12.872 56.239 1.00 90.94 200 ASN A N 1
ATOM 1491 C CA . ASN A 1 200 ? -5.528 12.592 56.249 1.00 90.94 200 ASN A CA 1
ATOM 1492 C C . ASN A 1 200 ? -5.136 11.529 55.205 1.00 90.94 200 ASN A C 1
ATOM 1494 O O . ASN A 1 200 ? -4.153 11.709 54.488 1.00 90.94 200 ASN A O 1
ATOM 1498 N N . GLU A 1 201 ? -5.923 10.458 55.055 1.00 92.31 201 GLU A N 1
ATOM 1499 C CA . GLU A 1 201 ? -5.754 9.456 53.992 1.00 92.31 201 GLU A CA 1
ATOM 1500 C C . GLU A 1 201 ? -5.801 10.112 52.606 1.00 92.31 201 GLU A C 1
ATOM 1502 O O . GLU A 1 201 ? -4.891 9.926 51.799 1.00 92.31 201 GLU A O 1
ATOM 1507 N N . ALA A 1 202 ? -6.819 10.936 52.345 1.00 88.25 202 ALA A N 1
ATOM 1508 C CA . ALA A 1 202 ? -6.972 11.647 51.081 1.00 88.25 202 ALA A CA 1
ATOM 1509 C C . ALA A 1 202 ? -5.788 12.587 50.800 1.00 88.25 202 ALA A C 1
ATOM 1511 O O . ALA A 1 202 ? -5.323 12.679 49.661 1.00 88.25 202 ALA A O 1
ATOM 1512 N N . THR A 1 203 ? -5.269 13.255 51.834 1.00 91.31 203 THR A N 1
ATOM 1513 C CA . THR A 1 203 ? -4.092 14.129 51.729 1.00 91.31 203 THR A CA 1
ATOM 1514 C C . THR A 1 203 ? -2.832 13.331 51.390 1.00 91.31 203 THR A C 1
ATOM 1516 O O . THR A 1 203 ? -2.115 13.686 50.453 1.00 91.31 203 THR A O 1
ATOM 1519 N N . ASN A 1 204 ? -2.602 12.210 52.076 1.00 89.12 204 ASN A N 1
ATOM 1520 C CA . ASN A 1 204 ? -1.445 11.342 51.851 1.00 89.12 204 ASN A CA 1
ATOM 1521 C C . ASN A 1 204 ? -1.488 10.673 50.469 1.00 89.12 204 ASN A C 1
ATOM 1523 O O . ASN A 1 204 ? -0.491 10.671 49.749 1.00 89.12 204 ASN A O 1
ATOM 1527 N N . LEU A 1 205 ? -2.654 10.181 50.036 1.00 88.06 205 LEU A N 1
ATOM 1528 C CA . LEU A 1 205 ? -2.837 9.610 48.697 1.00 88.06 205 LEU A CA 1
ATOM 1529 C C . LEU A 1 205 ? -2.621 10.640 47.580 1.00 88.06 205 LEU A C 1
ATOM 1531 O O . LEU A 1 205 ? -2.148 10.279 46.500 1.00 88.06 205 LEU A O 1
ATOM 1535 N N . LYS A 1 206 ? -2.959 11.912 47.826 1.00 87.69 206 LYS A N 1
ATOM 1536 C CA . LYS A 1 206 ? -2.745 13.019 46.882 1.00 87.69 206 LYS A CA 1
ATOM 1537 C C . LYS A 1 206 ? -1.277 13.450 46.797 1.00 87.69 206 LYS A C 1
ATOM 1539 O O . LYS A 1 206 ? -0.871 13.957 45.754 1.00 87.69 206 LYS A O 1
ATOM 1544 N N . ALA A 1 207 ? -0.498 13.254 47.862 1.00 86.75 207 ALA A N 1
ATOM 1545 C CA . ALA A 1 207 ? 0.941 13.522 47.879 1.00 86.75 207 ALA A CA 1
ATOM 1546 C C . ALA A 1 207 ? 1.759 12.460 47.116 1.00 86.75 207 ALA A C 1
ATOM 1548 O O . ALA A 1 207 ? 2.874 12.746 46.681 1.00 86.75 207 ALA A O 1
ATOM 1549 N N . LEU A 1 208 ? 1.205 11.257 46.920 1.00 84.69 208 LEU A N 1
ATOM 1550 C CA . LEU A 1 208 ? 1.858 10.176 46.184 1.00 84.69 208 LEU A CA 1
ATOM 1551 C C . LEU A 1 208 ? 1.771 10.354 44.653 1.00 84.69 208 LEU A C 1
ATOM 1553 O O . LEU A 1 208 ? 0.751 10.831 44.139 1.00 84.69 208 LEU A O 1
ATOM 1557 N N . PRO A 1 209 ? 2.787 9.898 43.891 1.00 78.12 209 PRO A N 1
ATOM 1558 C CA . PRO A 1 209 ? 2.782 9.953 42.429 1.00 78.12 209 PRO A CA 1
ATOM 1559 C C . PRO A 1 209 ? 1.542 9.293 41.795 1.00 78.12 209 PRO A C 1
ATOM 1561 O O . PRO A 1 209 ? 0.987 8.310 42.299 1.00 78.12 209 PRO A O 1
ATOM 1564 N N . ASP A 1 210 ? 1.079 9.813 40.653 1.00 73.62 210 ASP A N 1
ATOM 1565 C CA . ASP A 1 210 ? -0.008 9.181 39.894 1.00 73.62 210 ASP A CA 1
ATOM 1566 C C . ASP A 1 210 ? 0.521 7.919 39.202 1.00 73.62 210 ASP A C 1
ATOM 1568 O O . ASP A 1 210 ? 1.276 8.018 38.243 1.00 73.62 210 ASP A O 1
ATOM 1572 N N . ALA A 1 211 ? 0.090 6.734 39.646 1.00 64.06 211 ALA A N 1
ATOM 1573 C CA . ALA A 1 211 ? 0.492 5.446 39.073 1.00 64.06 211 ALA A CA 1
ATOM 1574 C C . ALA A 1 211 ? 0.159 5.308 37.570 1.00 64.06 211 ALA A C 1
ATOM 1576 O O . ALA A 1 211 ? 0.711 4.448 36.885 1.00 64.06 211 ALA A O 1
ATOM 1577 N N . ARG A 1 212 ? -0.728 6.162 37.033 1.00 64.50 212 ARG A N 1
ATOM 1578 C CA . ARG A 1 212 ? -1.033 6.233 35.594 1.00 64.50 212 ARG A CA 1
ATOM 1579 C C . ARG A 1 212 ? 0.009 7.016 34.792 1.00 64.50 212 ARG A C 1
ATOM 1581 O O . ARG A 1 212 ? 0.026 6.918 33.567 1.00 64.50 212 ARG A O 1
ATOM 1588 N N . LYS A 1 213 ? 0.868 7.793 35.454 1.00 55.81 213 LYS A N 1
ATOM 1589 C CA . LYS A 1 213 ? 1.918 8.607 34.837 1.00 55.81 213 LYS A CA 1
ATOM 1590 C C . LYS A 1 213 ? 3.271 7.960 35.125 1.00 55.81 213 LYS A C 1
ATOM 1592 O O . LYS A 1 213 ? 3.661 7.812 36.276 1.00 55.81 213 LYS A O 1
ATOM 1597 N N . ALA A 1 214 ? 3.979 7.546 34.075 1.00 54.16 214 ALA A N 1
ATOM 1598 C CA . ALA A 1 214 ? 5.337 7.029 34.230 1.00 54.16 214 ALA A CA 1
ATOM 1599 C C . ALA A 1 214 ? 6.267 8.152 34.744 1.00 54.16 214 ALA A C 1
ATOM 1601 O O . ALA A 1 214 ? 6.164 9.272 34.233 1.00 54.16 214 ALA A O 1
ATOM 1602 N N . PRO A 1 215 ? 7.165 7.877 35.712 1.00 50.75 215 PRO A N 1
ATOM 1603 C CA . PRO A 1 215 ? 8.057 8.884 36.303 1.00 50.75 215 PRO A CA 1
ATOM 1604 C C . PRO A 1 215 ? 9.044 9.498 35.293 1.00 50.75 215 PRO A C 1
ATOM 1606 O O . PRO A 1 215 ? 9.531 10.606 35.502 1.00 50.75 215 PRO A O 1
ATOM 1609 N N . ALA A 1 216 ? 9.240 8.851 34.144 1.00 53.88 216 ALA A N 1
ATOM 1610 C CA . ALA A 1 216 ? 9.700 9.478 32.915 1.00 53.88 216 ALA A CA 1
ATOM 1611 C C . ALA A 1 216 ? 8.889 8.874 31.756 1.00 53.88 216 ALA A C 1
ATOM 1613 O O . ALA A 1 216 ? 8.997 7.669 31.523 1.00 53.88 216 ALA A O 1
ATOM 1614 N N . PRO A 1 217 ? 8.044 9.631 31.028 1.00 47.09 217 PRO A N 1
ATOM 1615 C CA . PRO A 1 217 ? 7.432 9.092 29.824 1.00 47.09 217 PRO A CA 1
ATOM 1616 C C . PRO A 1 217 ? 8.562 8.686 28.880 1.00 47.09 217 PRO A C 1
ATOM 1618 O O . PRO A 1 217 ? 9.365 9.528 28.473 1.00 47.09 217 PRO A O 1
ATOM 1621 N N . GLN A 1 218 ? 8.644 7.392 28.560 1.00 44.72 218 GLN A N 1
ATOM 1622 C CA . GLN A 1 218 ? 9.545 6.916 27.523 1.00 44.72 218 GLN A CA 1
ATOM 1623 C C . GLN A 1 218 ? 9.232 7.749 26.280 1.00 44.72 218 GLN A C 1
ATOM 1625 O O . GLN A 1 218 ? 8.095 7.745 25.796 1.00 44.72 218 GLN A O 1
ATOM 1630 N N . ALA A 1 219 ? 10.209 8.526 25.802 1.00 44.31 219 ALA A N 1
ATOM 1631 C CA . ALA A 1 219 ? 10.067 9.164 24.507 1.00 44.31 219 ALA A CA 1
ATOM 1632 C C . ALA A 1 219 ? 9.735 8.038 23.534 1.00 44.31 219 ALA A C 1
ATOM 1634 O O . ALA A 1 219 ? 10.446 7.027 23.516 1.00 44.31 219 ALA A O 1
ATOM 1635 N N . ALA A 1 220 ? 8.637 8.186 22.786 1.00 36.31 220 ALA A N 1
ATOM 1636 C CA . ALA A 1 220 ? 8.309 7.239 21.735 1.00 36.31 220 ALA A CA 1
ATOM 1637 C C . ALA A 1 220 ? 9.606 6.962 20.963 1.00 36.31 220 ALA A C 1
ATOM 1639 O O . ALA A 1 220 ? 10.326 7.927 20.674 1.00 36.31 220 ALA A O 1
ATOM 1640 N N . PRO A 1 22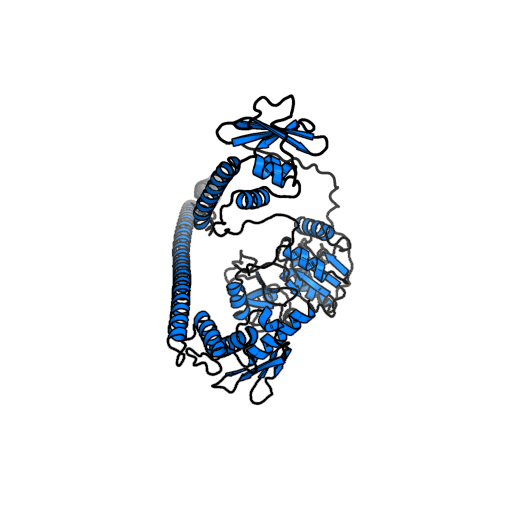1 ? 9.974 5.693 20.708 1.00 39.09 221 PRO A N 1
ATOM 1641 C CA . PRO A 1 221 ? 11.133 5.398 19.894 1.00 39.09 221 PRO A CA 1
ATOM 1642 C C . PRO A 1 221 ? 10.832 5.917 18.489 1.00 39.09 221 PRO A C 1
ATOM 1644 O O . PRO A 1 221 ? 10.323 5.208 17.623 1.00 39.09 221 PRO A O 1
ATOM 1647 N N . ASP A 1 222 ? 11.132 7.196 18.281 1.00 34.81 222 ASP A N 1
ATOM 1648 C CA . ASP A 1 222 ? 11.375 7.784 16.991 1.00 34.81 222 ASP A CA 1
ATOM 1649 C C . ASP A 1 222 ? 12.518 6.947 16.422 1.00 34.81 222 ASP A C 1
ATOM 1651 O O . ASP A 1 222 ? 13.697 7.167 16.712 1.00 34.81 222 ASP A O 1
ATOM 1655 N N . VAL A 1 223 ? 12.153 6.009 15.547 1.00 37.03 223 VAL A N 1
ATOM 1656 C CA . VAL A 1 223 ? 13.043 5.324 14.591 1.00 37.03 223 VAL A CA 1
ATOM 1657 C C . VAL A 1 223 ? 13.871 6.347 13.772 1.00 37.03 223 VAL A C 1
ATOM 1659 O O . VAL A 1 223 ? 14.813 6.010 13.069 1.00 37.03 223 VAL A O 1
ATOM 1662 N N . ASP A 1 224 ? 13.562 7.629 13.932 1.00 40.06 224 ASP A N 1
ATOM 1663 C CA . ASP A 1 224 ? 14.140 8.810 13.327 1.00 40.06 224 ASP A CA 1
ATOM 1664 C C . ASP A 1 224 ? 15.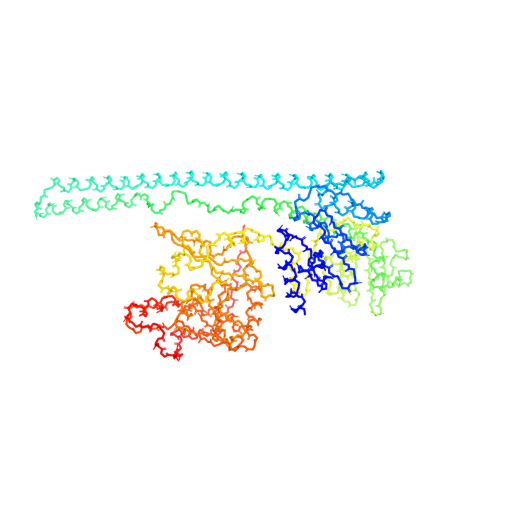415 9.355 14.007 1.00 40.06 224 ASP A C 1
ATOM 1666 O O . ASP A 1 224 ? 16.118 10.179 13.414 1.00 40.06 224 ASP A O 1
ATOM 1670 N N . ARG A 1 225 ? 15.771 8.949 15.241 1.00 37.72 225 ARG A N 1
ATOM 1671 C CA . ARG A 1 225 ? 16.974 9.523 15.890 1.00 37.72 225 ARG A CA 1
ATOM 1672 C C . ARG A 1 225 ? 18.284 9.128 15.203 1.00 37.72 225 ARG A C 1
ATOM 1674 O O . ARG A 1 225 ? 19.216 9.929 15.216 1.00 37.72 225 ARG A O 1
ATOM 1681 N N . HIS A 1 226 ? 18.366 7.951 14.585 1.00 42.28 226 HIS A N 1
ATOM 1682 C CA . HIS A 1 226 ? 19.589 7.519 13.895 1.00 42.28 226 HIS A CA 1
ATOM 1683 C C . HIS A 1 226 ? 19.731 8.113 12.483 1.00 42.28 226 HIS A C 1
ATOM 1685 O O . HIS A 1 226 ? 20.850 8.408 12.065 1.00 42.28 226 HIS A O 1
ATOM 1691 N N . ASP A 1 227 ? 18.629 8.425 11.792 1.00 41.66 227 ASP A N 1
ATOM 1692 C CA . ASP A 1 227 ? 18.692 9.011 10.444 1.00 41.66 227 ASP A CA 1
ATOM 1693 C C . ASP A 1 227 ? 18.729 10.552 10.447 1.00 41.66 227 ASP A C 1
ATOM 1695 O O . ASP A 1 227 ? 19.289 11.185 9.553 1.00 41.66 227 ASP A O 1
ATOM 1699 N N . ARG A 1 228 ? 18.254 11.227 11.506 1.00 36.97 228 ARG A N 1
ATOM 1700 C CA . ARG A 1 228 ? 18.359 12.698 11.571 1.00 36.97 228 ARG A CA 1
ATOM 1701 C C . ARG A 1 228 ? 19.798 13.210 11.632 1.00 36.97 228 ARG A C 1
ATOM 1703 O O . ARG A 1 228 ? 20.008 14.363 11.262 1.00 36.97 228 ARG A O 1
ATOM 1710 N N . HIS A 1 229 ? 20.773 12.437 12.116 1.00 36.84 229 HIS A N 1
ATOM 1711 C CA . HIS A 1 229 ? 22.176 12.874 12.180 1.00 36.84 229 HIS A CA 1
ATOM 1712 C C . HIS A 1 229 ? 22.936 12.555 10.883 1.00 36.84 229 HIS A C 1
ATOM 1714 O O . HIS A 1 229 ? 23.675 13.407 10.389 1.00 36.84 229 HIS A O 1
ATOM 1720 N N . GLY A 1 230 ? 22.677 11.391 10.274 1.00 40.97 230 GLY A N 1
ATOM 1721 C CA . GLY A 1 230 ? 23.175 11.034 8.941 1.00 40.97 230 GLY A CA 1
ATOM 1722 C C . GLY A 1 230 ? 22.583 11.924 7.849 1.00 40.97 230 GLY A C 1
ATOM 1723 O O . GLY A 1 230 ? 23.322 12.553 7.098 1.00 40.97 230 GLY A O 1
ATOM 1724 N N . GLY A 1 231 ? 21.260 12.089 7.834 1.00 35.41 231 GLY A N 1
ATOM 1725 C CA . GLY A 1 231 ? 20.540 12.952 6.903 1.00 35.41 231 GLY A CA 1
ATOM 1726 C C . GLY A 1 231 ? 20.747 14.454 7.128 1.00 35.41 231 GLY A C 1
ATOM 1727 O O . GLY A 1 231 ? 20.572 15.224 6.184 1.00 35.41 231 GLY A O 1
ATOM 1728 N N . ARG A 1 232 ? 21.128 14.912 8.335 1.00 40.25 232 ARG A N 1
ATOM 1729 C CA . ARG A 1 232 ? 21.625 16.292 8.540 1.00 40.25 232 ARG A CA 1
ATOM 1730 C C . ARG A 1 232 ? 23.045 16.441 8.014 1.00 40.25 232 ARG A C 1
ATOM 1732 O O . ARG A 1 232 ? 23.229 17.235 7.110 1.00 40.25 232 ARG A O 1
ATOM 1739 N N . LYS A 1 233 ? 23.997 15.590 8.413 1.00 43.25 233 LYS A N 1
ATOM 1740 C CA . LYS A 1 233 ? 25.379 15.630 7.890 1.00 43.25 233 LYS A CA 1
ATOM 1741 C C . LYS A 1 233 ? 25.464 15.472 6.370 1.00 43.25 233 LYS A C 1
ATOM 1743 O O . LYS A 1 233 ? 26.366 16.034 5.758 1.00 43.25 233 LYS A O 1
ATOM 1748 N N . LEU A 1 234 ? 24.564 14.698 5.762 1.00 37.19 234 LEU A N 1
ATOM 1749 C CA . LEU A 1 234 ? 24.477 14.536 4.311 1.00 37.19 234 LEU A CA 1
ATOM 1750 C C . LEU A 1 234 ? 23.846 15.767 3.649 1.00 37.19 234 LEU A C 1
ATOM 1752 O O . LEU A 1 234 ? 24.365 16.221 2.639 1.00 37.19 234 LEU A O 1
ATOM 1756 N N . ARG A 1 235 ? 22.776 16.346 4.220 1.00 40.31 235 ARG A N 1
ATOM 1757 C CA . ARG A 1 235 ? 22.195 17.612 3.731 1.00 40.31 235 ARG A CA 1
ATOM 1758 C C . ARG A 1 235 ? 23.142 18.788 3.901 1.00 40.31 235 ARG A C 1
ATOM 1760 O O . ARG A 1 235 ? 23.181 19.631 3.019 1.00 40.31 235 ARG A O 1
ATOM 1767 N N . ASP A 1 236 ? 23.892 18.833 4.990 1.00 41.00 236 ASP A N 1
ATOM 1768 C CA . ASP A 1 236 ? 24.856 19.888 5.276 1.00 41.00 236 ASP A CA 1
ATOM 1769 C C . ASP A 1 236 ? 26.052 19.762 4.329 1.00 41.00 236 ASP A C 1
ATOM 1771 O O . ASP A 1 236 ? 26.370 20.738 3.660 1.00 41.00 236 ASP A O 1
ATOM 1775 N N . ARG A 1 237 ? 26.590 18.549 4.108 1.00 42.66 237 ARG A N 1
ATOM 1776 C CA . ARG A 1 237 ? 27.595 18.306 3.053 1.00 42.66 237 ARG A CA 1
ATOM 1777 C C . ARG A 1 237 ? 27.077 18.596 1.644 1.00 42.66 237 ARG A C 1
ATOM 1779 O O . ARG A 1 237 ? 27.806 19.165 0.846 1.00 42.66 237 ARG A O 1
ATOM 1786 N N . LEU A 1 238 ? 25.833 18.237 1.321 1.00 40.66 238 LEU A N 1
ATOM 1787 C CA . LEU A 1 238 ? 25.222 18.548 0.021 1.00 40.66 238 LEU A CA 1
ATOM 1788 C C . LEU A 1 238 ? 25.008 20.058 -0.159 1.00 40.66 238 LEU A C 1
ATOM 1790 O O . LEU A 1 238 ? 25.233 20.571 -1.248 1.00 40.66 238 LEU A O 1
ATOM 1794 N N . ARG A 1 239 ? 24.610 20.780 0.896 1.00 45.88 239 ARG A N 1
ATOM 1795 C CA . ARG A 1 239 ? 24.454 22.246 0.893 1.00 45.88 239 ARG A CA 1
ATOM 1796 C C . ARG A 1 239 ? 25.797 22.966 0.800 1.00 45.88 239 ARG A C 1
ATOM 1798 O O . ARG A 1 239 ? 25.879 23.990 0.133 1.00 45.88 239 ARG A O 1
ATOM 1805 N N . GLU A 1 240 ? 26.825 22.450 1.459 1.00 42.84 240 GLU A N 1
ATOM 1806 C CA . GLU A 1 240 ? 28.186 22.986 1.421 1.00 42.84 240 GLU A CA 1
ATOM 1807 C C . GLU A 1 240 ? 28.829 22.759 0.046 1.00 42.84 240 GLU A C 1
ATOM 1809 O O . GLU A 1 240 ? 29.325 23.709 -0.556 1.00 42.84 240 GLU A O 1
ATOM 1814 N N . ASN A 1 241 ? 28.680 21.556 -0.519 1.00 47.22 241 ASN A N 1
ATOM 1815 C CA . ASN A 1 241 ? 29.104 21.239 -1.885 1.00 47.22 241 ASN A CA 1
ATOM 1816 C C . ASN A 1 241 ? 28.366 22.098 -2.931 1.00 47.22 241 ASN A C 1
ATOM 1818 O O . ASN A 1 241 ? 28.963 22.584 -3.884 1.00 47.22 241 ASN A O 1
ATOM 1822 N N . ASP A 1 242 ? 27.072 22.358 -2.718 1.00 52.81 242 ASP A N 1
ATOM 1823 C CA . ASP A 1 242 ? 26.268 23.227 -3.583 1.00 52.81 242 ASP A CA 1
ATOM 1824 C C . ASP A 1 242 ? 26.674 24.695 -3.541 1.00 52.81 242 ASP A C 1
ATOM 1826 O O . ASP A 1 242 ? 26.595 25.378 -4.561 1.00 52.81 242 ASP A O 1
ATOM 1830 N N . ARG A 1 243 ? 27.079 25.188 -2.369 1.00 60.69 243 ARG A N 1
ATOM 1831 C CA . ARG A 1 243 ? 27.596 26.548 -2.215 1.00 60.69 243 ARG A CA 1
ATOM 1832 C C . ARG A 1 243 ? 28.958 26.688 -2.878 1.00 60.69 243 ARG A C 1
ATOM 1834 O O . ARG A 1 243 ? 29.155 27.666 -3.587 1.00 60.69 243 ARG A O 1
ATOM 1841 N N . HIS A 1 244 ? 29.845 25.711 -2.697 1.00 66.38 244 HIS A N 1
ATOM 1842 C CA . HIS A 1 244 ? 31.155 25.705 -3.346 1.00 66.38 244 HIS A CA 1
ATOM 1843 C C . HIS A 1 244 ? 31.023 25.737 -4.872 1.00 66.38 244 HIS A C 1
ATOM 1845 O O . HIS A 1 244 ? 31.577 26.617 -5.524 1.00 66.38 244 HIS A O 1
ATOM 1851 N N . GLU A 1 245 ? 30.190 24.857 -5.429 1.00 71.56 245 GLU A N 1
ATOM 1852 C CA . GLU A 1 245 ? 29.963 24.795 -6.873 1.00 71.56 245 GLU A CA 1
ATOM 1853 C C . GLU A 1 245 ? 29.354 26.097 -7.424 1.00 71.56 245 GLU A C 1
ATOM 1855 O O . GLU A 1 245 ? 29.728 26.565 -8.496 1.00 71.56 245 GLU A O 1
ATOM 1860 N N . LEU A 1 246 ? 28.424 26.724 -6.692 1.00 72.88 246 LEU A N 1
ATOM 1861 C CA . LEU A 1 246 ? 27.862 28.018 -7.088 1.00 72.88 246 LEU A CA 1
ATOM 1862 C C . LEU A 1 246 ? 28.913 29.133 -7.096 1.00 72.88 246 LEU A C 1
ATOM 1864 O O . LEU A 1 246 ? 28.846 30.013 -7.952 1.00 72.88 246 LEU A O 1
ATOM 1868 N N . GLU A 1 247 ? 29.860 29.126 -6.160 1.00 76.81 247 GLU A N 1
ATOM 1869 C CA . GLU A 1 247 ? 30.951 30.102 -6.138 1.00 76.81 247 GLU A CA 1
ATOM 1870 C C . GLU A 1 247 ? 31.947 29.884 -7.282 1.00 76.81 247 GLU A C 1
ATOM 1872 O O . GLU A 1 247 ? 32.424 30.865 -7.849 1.00 76.81 247 GLU A O 1
ATOM 1877 N N . GLU A 1 248 ? 32.197 28.635 -7.681 1.00 78.06 248 GLU A N 1
ATOM 1878 C CA . GLU A 1 248 ? 33.021 28.310 -8.851 1.00 78.06 248 GLU A CA 1
ATOM 1879 C C . GLU A 1 248 ? 32.345 28.734 -10.160 1.00 78.06 248 GLU A C 1
ATOM 1881 O O . GLU A 1 248 ? 32.958 29.414 -10.979 1.00 78.06 248 GLU A O 1
ATOM 1886 N N . LEU A 1 249 ? 31.053 28.437 -10.332 1.00 78.62 249 LEU A N 1
ATOM 18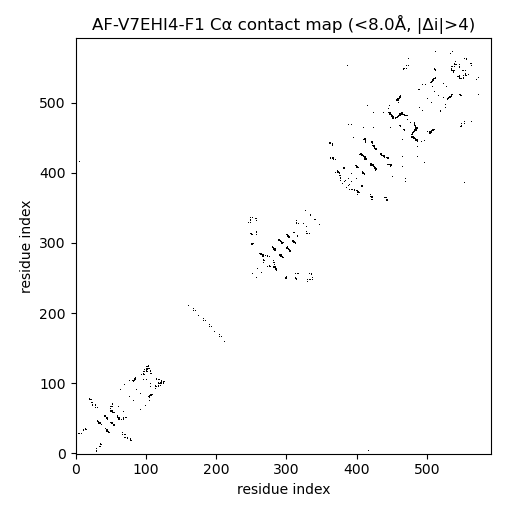87 C CA . LEU A 1 249 ? 30.308 28.823 -11.536 1.00 78.62 249 LEU A CA 1
ATOM 1888 C C . LEU A 1 249 ? 30.163 30.344 -11.690 1.00 78.62 249 LEU A C 1
ATOM 1890 O O . LEU A 1 249 ? 30.068 30.841 -12.809 1.00 78.62 249 LEU A O 1
ATOM 1894 N N . LYS A 1 250 ? 30.177 31.115 -10.593 1.00 81.81 250 LYS A N 1
ATOM 1895 C CA . LYS A 1 250 ? 30.177 32.590 -10.658 1.00 81.81 250 LYS A CA 1
ATOM 1896 C C . LYS A 1 250 ? 31.455 33.177 -11.265 1.00 81.81 250 LYS A C 1
ATOM 1898 O O . LYS A 1 250 ? 31.426 34.343 -11.654 1.00 81.81 250 LYS A O 1
ATOM 1903 N N . ARG A 1 251 ? 32.541 32.402 -11.331 1.00 84.06 251 ARG A N 1
ATOM 1904 C CA . ARG A 1 251 ? 33.822 32.805 -11.933 1.00 84.06 251 ARG A CA 1
ATOM 1905 C C . ARG A 1 251 ? 33.892 32.531 -13.436 1.00 84.06 251 ARG A C 1
ATOM 1907 O O . ARG A 1 251 ? 34.909 32.828 -14.053 1.00 84.06 251 ARG A O 1
ATOM 1914 N N . LEU A 1 252 ? 32.838 31.962 -14.029 1.00 83.31 252 LEU A N 1
ATOM 1915 C CA . LEU A 1 252 ? 32.775 31.780 -15.476 1.00 83.31 252 LEU A CA 1
ATOM 1916 C C . LEU A 1 252 ? 32.894 33.116 -16.199 1.00 83.31 252 LEU A C 1
ATOM 1918 O O . LEU A 1 252 ? 32.330 34.125 -15.766 1.00 83.31 252 LEU A O 1
ATOM 1922 N N . ASP A 1 253 ? 33.611 33.097 -17.322 1.00 86.38 253 ASP A N 1
ATOM 1923 C CA . ASP A 1 253 ? 33.731 34.273 -18.170 1.00 86.38 253 ASP A CA 1
ATOM 1924 C C . ASP A 1 253 ? 32.345 34.692 -18.668 1.00 86.38 253 ASP A C 1
ATOM 1926 O O . ASP A 1 253 ? 31.569 33.890 -19.198 1.00 86.38 253 ASP A O 1
ATOM 1930 N N . ILE A 1 254 ? 32.022 35.970 -18.476 1.00 87.19 254 ILE A N 1
ATOM 1931 C CA . ILE A 1 254 ? 30.702 36.483 -18.827 1.00 87.19 254 ILE A CA 1
ATOM 1932 C C . ILE A 1 254 ? 30.446 36.467 -20.331 1.00 87.19 254 ILE A C 1
ATOM 1934 O O . ILE A 1 254 ? 29.288 36.379 -20.723 1.00 87.19 254 ILE A O 1
ATOM 1938 N N . GLY A 1 255 ? 31.489 36.485 -21.168 1.00 83.56 255 GLY A N 1
ATOM 1939 C CA . GLY A 1 255 ? 31.350 36.388 -22.620 1.00 83.56 255 GLY A CA 1
ATOM 1940 C C . GLY A 1 255 ? 30.739 35.059 -23.044 1.00 83.56 255 GLY A C 1
ATOM 1941 O O . GLY A 1 255 ? 29.826 35.044 -23.865 1.00 83.56 255 GLY A O 1
ATOM 1942 N N . THR A 1 256 ? 31.148 33.958 -22.409 1.00 84.94 256 THR A N 1
ATOM 1943 C CA . THR A 1 256 ? 30.597 32.620 -22.667 1.00 84.94 256 THR A CA 1
ATOM 1944 C C . THR A 1 256 ? 29.095 32.562 -22.385 1.00 84.94 256 THR A C 1
ATOM 1946 O O . THR A 1 256 ? 28.322 32.026 -23.178 1.00 84.94 256 THR A O 1
ATOM 1949 N N . VAL A 1 257 ? 28.663 33.149 -21.267 1.00 85.25 257 VAL A N 1
ATOM 1950 C CA . VAL A 1 257 ? 27.252 33.136 -20.849 1.00 85.25 257 VAL A CA 1
ATOM 1951 C C . VAL A 1 257 ? 26.419 34.133 -21.654 1.00 85.25 257 VAL A C 1
ATOM 1953 O O . VAL A 1 257 ? 25.311 33.811 -22.078 1.00 85.25 257 VAL A O 1
ATOM 1956 N N . ALA A 1 258 ? 26.956 35.328 -21.901 1.00 85.38 258 ALA A N 1
ATOM 1957 C CA . ALA A 1 258 ? 26.305 36.373 -22.680 1.00 85.38 258 ALA A CA 1
ATOM 1958 C C . ALA A 1 258 ? 26.085 35.925 -24.132 1.00 85.38 258 ALA A C 1
ATOM 1960 O O . ALA A 1 258 ? 24.971 36.050 -24.638 1.00 85.38 258 ALA A O 1
ATOM 1961 N N . PHE A 1 259 ? 27.089 35.313 -24.768 1.00 85.62 259 PHE A N 1
ATOM 1962 C CA . PHE A 1 259 ? 26.967 34.770 -26.121 1.00 85.62 259 PHE A CA 1
ATOM 1963 C C . PHE A 1 259 ? 25.929 33.644 -26.202 1.00 85.62 259 PHE A C 1
ATOM 1965 O O . PHE A 1 259 ? 25.097 33.641 -27.107 1.00 85.62 259 PHE A O 1
ATOM 1972 N N . ALA A 1 260 ? 25.919 32.724 -25.230 1.00 81.31 260 ALA A N 1
ATOM 1973 C CA . ALA A 1 260 ? 24.923 31.653 -25.167 1.00 81.31 260 ALA A CA 1
ATOM 1974 C C . ALA A 1 260 ? 23.486 32.184 -24.984 1.00 81.31 260 ALA A C 1
ATOM 1976 O O . ALA A 1 260 ? 22.539 31.582 -25.478 1.00 81.31 260 ALA A O 1
ATOM 1977 N N . CYS A 1 261 ? 23.333 33.343 -24.337 1.00 81.75 261 CYS A N 1
ATOM 1978 C CA . CYS A 1 261 ? 22.069 34.076 -24.225 1.00 81.75 261 CYS A CA 1
ATOM 1979 C C . CYS A 1 261 ? 21.843 35.054 -25.406 1.00 81.75 261 CYS A C 1
ATOM 1981 O O . CYS A 1 261 ? 20.999 35.944 -25.336 1.00 81.75 261 CYS A O 1
ATOM 1983 N N . GLY A 1 262 ? 22.613 34.961 -26.495 1.00 83.50 262 GLY A N 1
ATOM 1984 C CA . GLY A 1 262 ? 22.422 35.771 -27.703 1.00 83.50 262 GLY A CA 1
ATOM 1985 C C . GLY A 1 262 ? 22.790 37.254 -27.576 1.00 83.50 262 GLY A C 1
ATOM 1986 O O . GLY A 1 262 ? 22.313 38.068 -28.366 1.00 83.50 262 GLY A O 1
ATOM 1987 N N . TRP A 1 263 ? 23.603 37.635 -26.590 1.00 87.94 263 TRP A N 1
ATOM 1988 C CA . TRP A 1 263 ? 24.130 38.994 -26.465 1.00 87.94 263 TRP A CA 1
ATOM 1989 C C . TRP A 1 263 ? 25.407 39.164 -27.294 1.00 87.94 263 TRP A C 1
ATOM 1991 O O . TRP A 1 263 ? 26.313 38.333 -27.237 1.00 87.94 263 TRP A O 1
ATOM 2001 N N . ALA A 1 264 ? 25.501 40.270 -28.032 1.00 88.62 264 ALA A N 1
ATOM 2002 C CA . ALA A 1 264 ? 26.664 40.606 -28.844 1.00 88.62 264 ALA A CA 1
ATOM 2003 C C . ALA A 1 264 ? 27.617 41.538 -28.084 1.00 88.62 264 ALA A C 1
ATOM 2005 O O . ALA A 1 264 ? 27.185 42.567 -27.560 1.00 88.62 264 ALA A O 1
ATOM 2006 N N . ASP A 1 265 ? 28.906 41.193 -28.039 1.00 88.94 265 ASP A N 1
ATOM 2007 C CA . ASP A 1 265 ? 29.947 42.023 -27.423 1.00 88.94 265 ASP A CA 1
ATOM 2008 C C . ASP A 1 265 ? 30.220 43.266 -28.280 1.00 88.94 265 ASP A C 1
ATOM 2010 O O . ASP A 1 265 ? 30.559 43.171 -29.460 1.00 88.94 265 ASP A O 1
ATOM 2014 N N . VAL A 1 266 ? 30.064 44.442 -27.676 1.00 89.44 266 VAL A N 1
ATOM 2015 C CA . VAL A 1 266 ? 30.324 45.748 -28.298 1.00 89.44 266 VAL A CA 1
ATOM 2016 C C . VAL A 1 266 ? 31.345 46.563 -27.503 1.00 89.44 266 VAL A C 1
ATOM 2018 O O . VAL A 1 266 ? 31.476 47.770 -27.712 1.00 89.44 266 VAL A O 1
ATOM 2021 N N . SER A 1 267 ? 32.091 45.929 -26.594 1.00 87.00 267 SER A N 1
ATOM 2022 C CA . SER A 1 267 ? 33.029 46.584 -25.669 1.00 87.00 267 SER A CA 1
ATOM 2023 C C . SER A 1 267 ? 34.081 47.434 -26.386 1.00 87.00 267 SER A C 1
ATOM 2025 O O . SER A 1 267 ? 34.490 48.473 -25.873 1.00 87.00 267 SER A O 1
ATOM 2027 N N . GLN A 1 268 ? 34.495 47.038 -27.592 1.00 85.19 268 GLN A N 1
ATOM 2028 C CA . GLN A 1 268 ? 35.489 47.771 -28.382 1.00 85.19 268 GLN A CA 1
ATOM 2029 C C . GLN A 1 268 ? 34.956 49.085 -28.969 1.00 85.19 268 GLN A C 1
ATOM 2031 O O . GLN A 1 268 ? 35.706 50.054 -29.093 1.00 85.19 268 GLN A O 1
ATOM 2036 N N . SER A 1 269 ? 33.675 49.121 -29.339 1.00 79.75 269 SER A N 1
ATOM 2037 C CA . SER A 1 269 ? 33.074 50.199 -30.135 1.00 79.75 269 SER A CA 1
ATOM 2038 C C . SER A 1 269 ? 32.044 51.039 -29.377 1.00 79.75 269 SER A C 1
ATOM 2040 O O . SER A 1 269 ? 31.625 52.080 -29.880 1.00 79.75 269 SER A O 1
ATOM 2042 N N . HIS A 1 270 ? 31.608 50.612 -28.189 1.00 82.81 270 HIS A N 1
ATOM 2043 C CA . HIS A 1 270 ? 30.568 51.303 -27.431 1.00 82.81 270 HIS A CA 1
ATOM 2044 C C . HIS A 1 270 ? 31.116 52.566 -26.724 1.00 82.81 270 HIS A C 1
ATOM 2046 O O . HIS A 1 270 ? 32.141 52.475 -26.043 1.00 82.81 270 HIS A O 1
ATOM 2052 N N . PRO A 1 271 ? 30.438 53.732 -26.811 1.00 79.00 271 PRO A N 1
ATOM 2053 C CA . PRO A 1 271 ? 30.920 54.999 -26.240 1.00 79.00 271 PRO A CA 1
ATOM 2054 C C . PRO A 1 271 ? 31.196 54.950 -24.731 1.00 79.00 271 PRO A C 1
ATOM 2056 O O . PRO A 1 271 ? 32.196 55.490 -24.270 1.00 79.00 271 PRO A O 1
ATOM 2059 N N . ASP A 1 272 ? 30.340 54.251 -23.980 1.00 78.62 272 ASP A N 1
ATOM 2060 C CA . ASP A 1 272 ? 30.458 54.105 -22.519 1.00 78.62 272 ASP A CA 1
ATOM 2061 C C . ASP A 1 272 ? 31.483 53.047 -22.074 1.00 78.62 272 ASP A C 1
ATOM 2063 O O . ASP A 1 272 ? 31.538 52.705 -20.891 1.00 78.62 272 ASP A O 1
ATOM 2067 N N . SER A 1 273 ? 32.245 52.461 -23.001 1.00 83.75 273 SER A N 1
ATOM 2068 C CA . SER A 1 273 ? 33.252 51.464 -22.651 1.00 83.75 273 SER A CA 1
ATOM 2069 C C . SER A 1 273 ? 34.498 52.131 -22.074 1.00 83.75 273 SER A C 1
ATOM 2071 O O . SER A 1 273 ? 35.252 52.797 -22.787 1.00 83.75 273 SER A O 1
ATOM 2073 N N . SER A 1 274 ? 34.725 51.932 -20.775 1.00 79.25 274 SER A N 1
ATOM 2074 C CA . SER A 1 274 ? 35.949 52.345 -20.079 1.00 79.25 274 SER A CA 1
ATOM 2075 C C . SER A 1 274 ? 37.112 51.364 -20.273 1.00 79.25 274 SER A C 1
ATOM 2077 O O . SER A 1 274 ? 38.247 51.698 -19.940 1.00 79.25 274 SER A O 1
ATOM 2079 N N . ASP A 1 275 ? 36.848 50.184 -20.842 1.00 82.50 275 ASP A N 1
ATOM 2080 C CA . ASP A 1 275 ? 37.825 49.133 -21.115 1.00 82.50 275 ASP A CA 1
ATOM 2081 C C . ASP A 1 275 ? 37.528 48.490 -22.475 1.00 82.50 275 ASP A C 1
ATOM 2083 O O . ASP A 1 275 ? 36.725 47.569 -22.615 1.00 82.50 275 ASP A O 1
ATOM 2087 N N . ARG A 1 276 ? 38.200 48.994 -23.512 1.00 77.94 276 ARG A N 1
ATOM 2088 C CA . ARG A 1 276 ? 37.997 48.518 -24.888 1.00 77.94 276 ARG A CA 1
ATOM 2089 C C . ARG A 1 276 ? 38.572 47.128 -25.137 1.00 77.94 276 ARG A C 1
ATOM 2091 O O . ARG A 1 276 ? 38.226 46.514 -26.137 1.00 77.94 276 ARG A O 1
ATOM 2098 N N . ILE A 1 277 ? 39.460 46.650 -24.269 1.00 75.81 277 ILE A N 1
ATOM 2099 C CA . ILE A 1 277 ? 40.072 45.323 -24.388 1.00 75.81 277 ILE A CA 1
ATOM 2100 C C . ILE A 1 277 ? 39.196 44.283 -23.673 1.00 75.81 277 ILE A C 1
ATOM 2102 O O . ILE A 1 277 ? 39.237 43.105 -24.018 1.00 75.81 277 ILE A O 1
ATOM 2106 N N . GLY A 1 278 ? 38.357 44.717 -22.729 1.00 76.12 278 GLY A N 1
ATOM 2107 C CA . GLY A 1 278 ? 37.405 43.856 -22.044 1.00 76.12 278 GLY A CA 1
ATOM 2108 C C . GLY A 1 278 ? 38.032 43.029 -20.923 1.00 76.12 278 GLY A C 1
ATOM 2109 O O . GLY A 1 278 ? 37.575 41.919 -20.656 1.00 76.12 278 GLY A O 1
ATOM 2110 N N . GLN A 1 279 ? 39.098 43.512 -20.285 1.00 79.19 279 GLN A N 1
ATOM 2111 C CA . GLN A 1 279 ? 39.772 42.783 -19.206 1.00 79.19 279 GLN A CA 1
ATOM 2112 C C . GLN A 1 279 ? 38.992 42.835 -17.889 1.00 79.19 279 GLN A C 1
ATOM 2114 O O . GLN A 1 279 ? 38.831 41.810 -17.235 1.00 79.19 279 GLN A O 1
ATOM 2119 N N . ALA A 1 280 ? 38.487 44.008 -17.516 1.00 82.62 280 ALA A N 1
ATOM 2120 C CA . ALA A 1 280 ? 37.765 44.245 -16.269 1.00 82.62 280 ALA A CA 1
ATOM 2121 C C . ALA A 1 280 ? 36.353 44.799 -16.490 1.00 82.62 280 ALA A C 1
ATOM 2123 O O . ALA A 1 280 ? 35.532 44.764 -15.572 1.00 82.62 280 ALA A O 1
ATOM 2124 N N . PHE A 1 281 ? 36.048 45.300 -17.689 1.00 87.69 281 PHE A N 1
ATOM 2125 C CA . PHE A 1 281 ? 34.727 45.822 -18.016 1.00 87.69 281 PHE A CA 1
ATOM 2126 C C . PHE A 1 281 ? 34.328 45.486 -19.452 1.00 87.69 281 PHE A C 1
ATOM 2128 O O . PHE A 1 281 ? 35.108 45.684 -20.374 1.00 87.69 281 PHE A O 1
ATOM 2135 N N . ARG A 1 282 ? 33.111 44.976 -19.647 1.00 89.62 282 ARG A N 1
ATOM 2136 C CA . ARG A 1 282 ? 32.572 44.590 -20.957 1.00 89.62 282 ARG A CA 1
ATOM 2137 C C . ARG A 1 282 ? 31.146 45.092 -21.135 1.00 89.62 282 ARG A C 1
ATOM 2139 O O . ARG A 1 282 ? 30.380 45.174 -20.177 1.00 89.62 282 ARG A O 1
ATOM 2146 N N . ILE A 1 283 ? 30.771 45.405 -22.368 1.00 88.62 283 ILE A N 1
ATOM 2147 C CA . ILE A 1 283 ? 29.425 45.840 -22.735 1.00 88.62 283 ILE A CA 1
ATOM 2148 C C . ILE A 1 283 ? 28.876 44.897 -23.793 1.00 88.62 283 ILE A C 1
ATOM 2150 O O . ILE A 1 283 ? 29.492 44.710 -24.841 1.00 88.62 283 ILE A O 1
ATOM 2154 N N . TYR A 1 284 ? 27.677 44.376 -23.548 1.00 92.12 284 TYR A N 1
ATOM 2155 C CA . TYR A 1 284 ? 26.961 43.565 -24.521 1.00 92.12 284 TYR A CA 1
ATOM 2156 C C . TYR A 1 284 ? 25.621 44.190 -24.882 1.00 92.12 284 TYR A C 1
ATOM 2158 O O . TYR A 1 284 ? 24.976 44.834 -24.055 1.00 92.12 284 TYR A O 1
ATOM 2166 N N . THR A 1 285 ? 25.182 43.975 -26.117 1.00 90.69 285 THR A N 1
ATOM 2167 C CA . THR A 1 285 ? 23.908 44.487 -26.632 1.00 90.69 285 THR A CA 1
ATOM 2168 C C . THR A 1 285 ? 23.077 43.369 -27.225 1.00 90.69 285 THR A C 1
ATOM 2170 O O . THR A 1 285 ? 23.602 42.428 -27.821 1.00 90.69 285 THR A O 1
ATOM 2173 N N . ARG A 1 286 ? 21.764 43.473 -27.043 1.00 88.56 286 ARG A N 1
ATOM 2174 C CA . ARG A 1 286 ? 20.783 42.595 -27.668 1.00 88.56 286 ARG A CA 1
ATOM 2175 C C . ARG A 1 286 ? 19.498 43.382 -27.870 1.00 88.56 286 ARG A C 1
ATOM 2177 O O . ARG A 1 286 ? 18.945 43.947 -26.925 1.00 88.56 286 ARG A O 1
ATOM 2184 N N . ASP A 1 287 ? 19.037 43.445 -29.111 1.00 85.12 287 ASP A N 1
ATOM 2185 C CA . ASP A 1 287 ? 17.900 44.263 -29.532 1.00 85.12 287 ASP A CA 1
ATOM 2186 C C . ASP A 1 287 ? 18.028 45.743 -29.112 1.00 85.12 287 ASP A C 1
ATOM 2188 O O . ASP A 1 287 ? 18.829 46.491 -29.665 1.00 85.12 287 ASP A O 1
ATOM 2192 N N . LYS A 1 288 ? 17.212 46.179 -28.142 1.00 83.81 288 LYS A N 1
ATOM 2193 C CA . LYS A 1 288 ? 17.169 47.550 -27.603 1.00 83.81 288 LYS A CA 1
ATOM 2194 C C . LYS A 1 288 ? 17.689 47.636 -26.165 1.00 83.81 288 LYS A C 1
ATOM 2196 O O . LYS A 1 288 ? 17.416 48.630 -25.495 1.00 83.81 288 LYS A O 1
ATOM 2201 N N . ASP A 1 289 ? 18.318 46.580 -25.654 1.00 89.50 289 ASP A N 1
ATOM 2202 C CA . ASP A 1 289 ? 18.901 46.561 -24.314 1.00 89.50 289 ASP A CA 1
ATOM 2203 C C . ASP A 1 289 ? 20.419 46.386 -24.378 1.00 89.50 289 ASP A C 1
ATOM 2205 O O . ASP A 1 289 ? 20.972 45.757 -25.285 1.00 89.50 289 ASP A O 1
ATOM 2209 N N . THR A 1 290 ? 21.074 46.947 -23.371 1.00 90.56 290 THR A N 1
ATOM 2210 C CA . THR A 1 290 ? 22.518 46.922 -23.196 1.00 90.56 290 THR A CA 1
ATOM 2211 C C . THR A 1 290 ? 22.806 46.475 -21.776 1.00 90.56 290 THR A C 1
ATOM 2213 O O . THR A 1 290 ? 22.292 47.067 -20.825 1.00 90.56 290 THR A O 1
ATOM 2216 N N . ILE A 1 291 ? 23.657 45.466 -21.620 1.00 90.75 291 ILE A N 1
ATOM 2217 C CA . ILE A 1 291 ? 24.193 45.072 -20.319 1.00 90.75 291 ILE A CA 1
ATOM 2218 C C . ILE A 1 291 ? 25.631 45.563 -20.187 1.00 90.75 291 ILE A C 1
ATOM 2220 O O . ILE A 1 291 ? 26.443 45.426 -21.101 1.00 90.75 291 ILE A O 1
ATOM 2224 N N . LYS A 1 292 ? 25.939 46.142 -19.031 1.00 91.44 292 LYS A N 1
ATOM 2225 C CA . LYS A 1 292 ? 27.292 46.541 -18.639 1.00 91.44 292 LYS A CA 1
ATOM 2226 C C . LYS A 1 292 ? 27.782 45.556 -17.590 1.00 91.44 292 LYS A C 1
ATOM 2228 O O . LYS A 1 292 ? 27.084 45.334 -16.603 1.00 91.44 292 LYS A O 1
ATOM 2233 N N . ALA A 1 293 ? 28.938 44.954 -17.824 1.00 89.56 293 ALA A N 1
ATOM 2234 C CA . ALA A 1 293 ? 29.517 43.910 -17.001 1.00 89.56 293 ALA A CA 1
ATOM 2235 C C . ALA A 1 293 ? 30.873 44.339 -16.443 1.00 89.56 293 ALA A C 1
ATOM 2237 O O . ALA A 1 293 ? 31.749 44.730 -17.206 1.00 89.56 293 ALA A O 1
ATOM 2238 N N . SER A 1 294 ? 31.065 44.207 -15.136 1.00 89.88 294 SER A N 1
ATOM 2239 C CA . SER A 1 294 ? 32.317 44.508 -14.442 1.00 89.88 294 SER A CA 1
ATOM 2240 C C . SER A 1 294 ? 32.843 43.263 -13.737 1.00 89.88 294 SER A C 1
ATOM 2242 O O . SER A 1 294 ? 32.068 42.510 -13.143 1.00 89.88 294 SER A O 1
ATOM 2244 N N . LEU A 1 295 ? 34.156 43.063 -13.768 1.00 88.56 295 LEU A N 1
ATOM 2245 C CA . LEU A 1 295 ? 34.838 42.014 -13.020 1.00 88.56 295 LEU A CA 1
ATOM 2246 C C . LEU A 1 295 ? 35.176 42.526 -11.614 1.00 88.56 295 LEU A C 1
ATOM 2248 O O . LEU A 1 295 ? 35.887 43.518 -11.466 1.00 88.56 295 LEU A O 1
ATOM 2252 N N . VAL A 1 296 ? 34.658 41.858 -10.582 1.00 86.31 296 VAL A N 1
ATOM 2253 C CA . VAL A 1 296 ? 34.888 42.188 -9.167 1.00 86.31 296 VAL A CA 1
ATOM 2254 C C . VAL A 1 296 ? 35.195 40.896 -8.414 1.00 86.31 296 VAL A C 1
ATOM 2256 O O . VAL A 1 296 ? 34.404 39.957 -8.469 1.00 86.31 296 VAL A O 1
ATOM 2259 N N . ASP A 1 297 ? 36.339 40.831 -7.727 1.00 80.50 297 ASP A N 1
ATOM 2260 C CA . ASP A 1 297 ? 36.805 39.650 -6.977 1.00 80.50 297 ASP A CA 1
ATOM 2261 C C . ASP A 1 297 ? 36.732 38.335 -7.789 1.00 80.50 297 ASP A C 1
ATOM 2263 O O . ASP A 1 297 ? 36.159 37.331 -7.347 1.00 80.50 297 ASP A O 1
ATOM 2267 N N . ASP A 1 298 ? 37.277 38.366 -9.013 1.00 79.94 298 ASP A N 1
ATOM 2268 C CA . ASP A 1 298 ? 37.266 37.277 -10.006 1.00 79.94 298 ASP A CA 1
ATOM 2269 C C . ASP A 1 298 ? 35.865 36.789 -10.422 1.00 79.94 298 ASP A C 1
ATOM 2271 O O . ASP A 1 298 ? 35.695 35.668 -10.907 1.00 79.94 298 ASP A O 1
ATOM 2275 N N . LYS A 1 299 ? 34.830 37.614 -10.233 1.00 85.62 299 LYS A N 1
ATOM 2276 C CA . LYS A 1 299 ? 33.445 37.305 -10.608 1.00 85.62 299 LYS A CA 1
ATOM 2277 C C . LYS A 1 299 ? 32.859 38.420 -11.450 1.00 85.62 299 LYS A C 1
ATOM 2279 O O . LYS A 1 299 ? 32.951 39.598 -11.113 1.00 85.62 299 LYS A O 1
ATOM 2284 N N . TRP A 1 300 ? 32.203 38.042 -12.535 1.00 85.69 300 TRP A N 1
ATOM 2285 C CA . TRP A 1 300 ? 31.539 39.010 -13.392 1.00 85.69 300 TRP A CA 1
ATOM 2286 C C . TRP A 1 300 ? 30.152 39.357 -12.852 1.00 85.69 300 TRP A C 1
ATOM 2288 O O . TRP A 1 300 ? 29.302 38.482 -12.642 1.00 85.69 300 TRP A O 1
ATOM 2298 N N . LEU A 1 301 ? 29.928 40.653 -12.655 1.00 88.50 301 LEU A N 1
ATOM 2299 C CA . LEU A 1 301 ? 28.646 41.242 -12.299 1.00 88.50 301 LEU A CA 1
ATOM 2300 C C . LEU A 1 301 ? 28.136 42.063 -13.471 1.00 88.50 301 LEU A C 1
ATOM 2302 O O . LEU A 1 301 ? 28.898 42.815 -14.065 1.00 88.50 301 LEU A O 1
ATOM 2306 N N . TRP A 1 302 ? 26.857 41.943 -13.795 1.00 89.50 302 TRP A N 1
ATOM 2307 C CA . TRP A 1 302 ? 26.235 42.681 -14.888 1.00 89.50 302 TRP A CA 1
ATOM 2308 C C . TRP A 1 302 ? 25.050 43.496 -14.400 1.00 89.50 302 TRP A C 1
ATOM 2310 O O . TRP A 1 302 ? 24.421 43.136 -13.406 1.00 89.50 302 TRP A O 1
ATOM 2320 N N . THR A 1 303 ? 24.724 44.543 -15.154 1.00 90.38 303 THR A N 1
ATOM 2321 C CA . THR A 1 303 ? 23.527 45.366 -14.974 1.00 90.38 303 THR A CA 1
ATOM 2322 C C . THR A 1 303 ? 22.920 45.695 -16.335 1.00 90.38 303 THR A C 1
ATOM 2324 O O . THR A 1 303 ? 23.630 46.151 -17.232 1.00 90.38 303 THR A O 1
ATOM 2327 N N . SER A 1 304 ? 21.613 45.483 -16.498 1.00 88.75 304 SER A N 1
ATOM 2328 C CA . SER A 1 304 ? 20.845 45.892 -17.684 1.00 88.75 304 SER A CA 1
ATOM 2329 C C . SER A 1 304 ? 20.458 47.362 -17.597 1.00 88.75 304 SER A C 1
ATOM 2331 O O . SER A 1 304 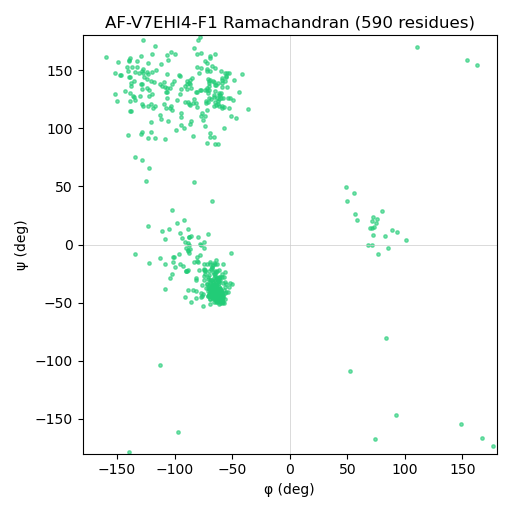? 19.907 47.819 -16.595 1.00 88.75 304 SER A O 1
ATOM 2333 N N . ASN A 1 305 ? 20.706 48.090 -18.681 1.00 86.31 305 ASN A N 1
ATOM 2334 C CA . ASN A 1 305 ? 20.399 49.508 -18.795 1.00 86.31 305 ASN A CA 1
ATOM 2335 C C . ASN A 1 305 ? 18.889 49.763 -18.924 1.00 86.31 305 ASN A C 1
ATOM 2337 O O . ASN A 1 305 ? 18.385 50.761 -18.418 1.00 86.31 305 ASN A O 1
ATOM 2341 N N . LYS A 1 306 ? 18.146 48.859 -19.579 1.00 82.19 306 LYS A N 1
ATOM 2342 C CA . LYS A 1 306 ? 16.700 49.015 -19.791 1.00 82.19 306 LYS A CA 1
ATOM 2343 C C . LYS A 1 306 ? 15.858 48.533 -18.611 1.00 82.19 306 LYS A C 1
ATOM 2345 O O . LYS A 1 306 ? 14.830 49.134 -18.316 1.00 82.19 306 LYS A O 1
ATOM 2350 N N . SER A 1 307 ? 16.246 47.426 -17.977 1.00 78.25 307 SER A N 1
ATOM 2351 C CA . SER A 1 307 ? 15.450 46.796 -16.910 1.00 78.25 307 SER A CA 1
ATOM 2352 C C . SER A 1 307 ? 15.947 47.100 -15.497 1.00 78.25 307 SER A C 1
ATOM 2354 O O . SER A 1 307 ? 15.235 46.816 -14.537 1.00 78.25 307 SER A O 1
ATOM 2356 N N . GLY A 1 308 ? 17.172 47.616 -15.352 1.00 81.31 308 GLY A N 1
ATOM 2357 C CA . GLY A 1 308 ? 17.820 47.835 -14.056 1.00 81.31 308 GLY A CA 1
ATOM 2358 C C . GLY A 1 308 ? 18.189 46.550 -13.307 1.00 81.31 308 GLY A C 1
ATOM 2359 O O . GLY A 1 308 ? 18.746 46.619 -12.214 1.00 81.31 308 GLY A O 1
ATOM 2360 N N . LYS A 1 309 ? 17.894 45.367 -13.866 1.00 82.88 309 LYS A N 1
ATOM 2361 C CA . LYS A 1 309 ? 18.268 44.084 -13.265 1.00 82.88 309 LYS A CA 1
ATOM 2362 C C . LYS A 1 309 ? 19.782 43.943 -13.254 1.00 82.88 309 LYS A C 1
ATOM 2364 O O . LYS A 1 309 ? 20.437 44.272 -14.240 1.00 82.88 309 LYS A O 1
ATOM 2369 N N . ALA A 1 310 ? 20.307 43.412 -12.159 1.00 83.38 310 ALA A N 1
ATOM 2370 C CA . ALA A 1 310 ? 21.726 43.171 -11.987 1.00 83.38 310 ALA A CA 1
ATOM 2371 C C . ALA A 1 310 ? 21.978 41.833 -11.288 1.00 83.38 310 ALA A C 1
ATOM 2373 O O . ALA A 1 310 ? 21.104 41.309 -10.593 1.00 83.38 310 ALA A O 1
ATOM 2374 N N . GLY A 1 311 ? 23.179 41.284 -11.450 1.00 83.00 311 GLY A N 1
ATOM 2375 C CA . GLY A 1 311 ? 23.590 40.082 -10.734 1.00 83.00 311 GLY A CA 1
ATOM 2376 C C . GLY A 1 311 ? 24.852 39.443 -11.293 1.00 83.00 311 GLY A C 1
ATOM 2377 O O . GLY A 1 311 ? 25.575 40.038 -12.080 1.00 83.00 311 GLY A O 1
ATOM 2378 N N . SER A 1 312 ? 25.127 38.209 -10.873 1.00 87.88 312 SER A N 1
ATOM 2379 C CA . SER A 1 312 ? 26.223 37.404 -11.429 1.00 87.88 312 SER A CA 1
ATOM 2380 C C . SER A 1 312 ? 25.850 36.760 -12.768 1.00 87.88 312 SER A C 1
ATOM 2382 O O . SER A 1 312 ? 24.690 36.786 -13.181 1.00 87.88 312 SER A O 1
ATOM 2384 N N . VAL A 1 313 ? 26.804 36.079 -13.402 1.00 83.31 313 VAL A N 1
ATOM 2385 C CA . VAL A 1 313 ? 26.581 35.271 -14.619 1.00 83.31 313 VAL A CA 1
ATOM 2386 C C . VAL A 1 313 ? 25.425 34.262 -14.502 1.00 83.31 313 VAL A C 1
ATOM 2388 O O . VAL A 1 313 ? 24.675 34.070 -15.452 1.00 83.31 313 VAL A O 1
ATOM 2391 N N . ILE A 1 314 ? 25.179 33.694 -13.313 1.00 83.38 314 ILE A N 1
ATOM 2392 C CA . ILE A 1 314 ? 24.016 32.816 -13.063 1.00 83.38 314 ILE A CA 1
ATOM 2393 C C . ILE A 1 314 ? 22.697 33.587 -13.190 1.00 83.38 314 ILE A C 1
ATOM 2395 O O . ILE A 1 314 ? 21.724 33.086 -13.748 1.00 83.38 314 ILE A O 1
ATOM 2399 N N . HIS A 1 315 ? 22.665 34.819 -12.683 1.00 87.69 315 HIS A N 1
ATOM 2400 C CA . HIS A 1 315 ? 21.488 35.674 -12.788 1.00 87.69 315 HIS A CA 1
ATOM 2401 C C . HIS A 1 315 ? 21.273 36.158 -14.226 1.00 87.69 315 HIS A C 1
ATOM 2403 O O . HIS A 1 315 ? 20.127 36.374 -14.601 1.00 87.69 315 HIS A O 1
ATOM 2409 N N . LEU A 1 316 ? 22.339 36.285 -15.032 1.00 84.25 316 LEU A N 1
ATOM 2410 C CA . LEU A 1 316 ? 22.225 36.598 -16.462 1.00 84.25 316 LEU A CA 1
ATOM 2411 C C . LEU A 1 316 ? 21.490 35.475 -17.200 1.00 84.25 316 LEU A C 1
ATOM 2413 O O . LEU A 1 316 ? 20.521 35.737 -17.904 1.00 84.25 316 LEU A O 1
ATOM 2417 N N . TRP A 1 317 ? 21.893 34.224 -16.952 1.00 84.44 317 TRP A N 1
ATOM 2418 C CA . TRP A 1 317 ? 21.246 33.045 -17.528 1.00 84.44 317 TRP A CA 1
ATOM 2419 C C . TRP A 1 317 ? 19.771 32.931 -17.122 1.00 84.44 317 TRP A C 1
ATOM 2421 O O . TRP A 1 317 ? 18.902 32.752 -17.972 1.00 84.44 317 TRP A O 1
ATOM 2431 N N . LEU A 1 318 ? 19.472 33.079 -15.825 1.00 81.00 318 LEU A N 1
ATOM 2432 C CA . LEU A 1 318 ? 18.102 32.999 -15.301 1.00 81.00 318 LEU A CA 1
ATOM 2433 C C . LEU A 1 318 ? 17.207 34.149 -15.781 1.00 81.00 318 LEU A C 1
ATOM 2435 O O . LEU A 1 318 ? 16.006 33.955 -15.953 1.00 81.00 318 LEU A O 1
ATOM 2439 N N . ALA A 1 319 ? 17.770 35.341 -15.999 1.00 80.06 319 ALA A N 1
ATOM 2440 C CA . ALA A 1 319 ? 17.023 36.465 -16.555 1.00 80.06 319 ALA A CA 1
ATOM 2441 C C . ALA A 1 319 ? 16.567 36.193 -17.995 1.00 80.06 319 ALA A C 1
ATOM 2443 O O . ALA A 1 319 ? 15.508 36.687 -18.384 1.00 80.06 319 ALA A O 1
ATOM 2444 N N . ASP A 1 320 ? 17.338 35.403 -18.744 1.00 78.31 320 ASP A N 1
ATOM 2445 C CA . ASP A 1 320 ? 17.026 35.023 -20.121 1.00 78.31 320 ASP A CA 1
ATOM 2446 C C . ASP A 1 320 ? 16.190 33.741 -20.236 1.00 78.31 320 ASP A C 1
ATOM 2448 O O . ASP A 1 320 ? 15.447 33.550 -21.196 1.00 78.31 320 ASP A O 1
ATOM 2452 N N . HIS A 1 321 ? 16.237 32.899 -19.203 1.00 77.62 321 HIS A N 1
ATOM 2453 C CA . HIS A 1 321 ? 15.514 31.632 -19.121 1.00 77.62 321 HIS A CA 1
ATOM 2454 C C . HIS A 1 321 ? 14.588 31.599 -17.889 1.00 77.62 321 HIS A C 1
ATOM 2456 O O . HIS A 1 321 ? 14.790 30.784 -16.983 1.00 77.62 321 HIS A O 1
ATOM 2462 N N . PRO A 1 322 ? 13.541 32.446 -17.824 1.00 66.12 322 PRO A N 1
ATOM 2463 C CA . PRO A 1 322 ? 12.739 32.653 -16.612 1.00 66.12 322 PRO A CA 1
ATOM 2464 C C . PRO A 1 322 ? 11.926 31.427 -16.163 1.00 66.12 322 PRO A C 1
ATOM 2466 O O . PRO A 1 322 ? 11.471 31.383 -15.024 1.00 66.12 322 PRO A O 1
ATOM 2469 N N . ALA A 1 323 ? 11.745 30.431 -17.038 1.00 48.53 323 ALA A N 1
ATOM 2470 C CA . ALA A 1 323 ? 11.089 29.160 -16.720 1.00 48.53 323 ALA A CA 1
ATOM 2471 C C . ALA A 1 323 ? 12.046 28.099 -16.135 1.00 48.53 323 ALA A C 1
ATOM 2473 O O . ALA A 1 323 ? 11.601 27.006 -15.789 1.00 48.53 323 ALA A O 1
ATOM 2474 N N . THR A 1 324 ? 13.348 28.390 -16.040 1.00 64.81 324 THR A N 1
ATOM 2475 C CA . THR A 1 324 ? 14.363 27.437 -15.562 1.00 64.81 324 THR A CA 1
ATOM 2476 C C . THR A 1 324 ? 14.649 27.604 -14.074 1.00 64.81 324 THR A C 1
ATOM 2478 O O . THR A 1 324 ? 14.621 28.709 -13.529 1.00 64.81 324 THR A O 1
ATOM 2481 N N . SER A 1 325 ? 14.925 26.493 -13.388 1.00 67.31 325 SER A N 1
ATOM 2482 C CA . SER A 1 325 ? 15.333 26.525 -11.985 1.00 67.31 325 SER A CA 1
ATOM 2483 C C . SER A 1 325 ? 16.826 26.853 -11.847 1.00 67.31 325 SER A C 1
ATOM 2485 O O . SER A 1 325 ? 17.620 26.678 -12.772 1.00 67.31 325 SER A O 1
ATOM 2487 N N . LEU A 1 326 ? 17.259 27.245 -10.644 1.00 66.19 326 LEU A N 1
ATOM 2488 C CA . LEU A 1 326 ? 18.686 27.417 -10.331 1.00 66.19 326 LEU A CA 1
ATOM 2489 C C . LEU A 1 326 ? 19.506 26.131 -10.582 1.00 66.19 326 LEU A C 1
ATOM 2491 O O . LEU A 1 326 ? 20.701 26.203 -10.863 1.00 66.19 326 LEU A O 1
ATOM 2495 N N . GLY A 1 327 ? 18.883 24.952 -10.471 1.00 60.41 327 GLY A N 1
ATOM 2496 C CA . GLY A 1 327 ? 19.526 23.671 -10.773 1.00 60.41 327 GLY A CA 1
ATOM 2497 C C . GLY A 1 327 ? 19.811 23.492 -12.264 1.00 60.41 327 GLY A C 1
ATOM 2498 O O . GLY A 1 327 ? 20.898 23.037 -12.621 1.00 60.41 327 GLY A O 1
ATOM 2499 N N . ASP A 1 328 ? 18.878 23.919 -13.110 1.00 65.62 328 ASP A N 1
ATOM 2500 C CA . ASP A 1 328 ? 19.000 23.851 -14.570 1.00 65.62 328 ASP A CA 1
ATOM 2501 C C . ASP A 1 328 ? 20.031 24.869 -15.072 1.00 65.62 328 ASP A C 1
ATOM 2503 O O . ASP A 1 328 ? 20.890 24.535 -15.886 1.00 65.62 328 ASP A O 1
ATOM 2507 N N . ALA A 1 329 ? 20.041 26.075 -14.490 1.00 72.50 329 ALA A N 1
ATOM 2508 C CA . ALA A 1 329 ? 21.072 27.077 -14.756 1.00 72.50 329 ALA A CA 1
ATOM 2509 C C . ALA A 1 329 ? 22.481 26.568 -14.396 1.00 72.50 329 ALA A C 1
ATOM 2511 O O . ALA A 1 329 ? 23.425 26.768 -15.154 1.00 72.50 329 ALA A O 1
ATOM 2512 N N . ARG A 1 330 ? 22.642 25.846 -13.275 1.00 77.44 330 ARG A N 1
ATOM 2513 C CA . ARG A 1 330 ? 23.928 25.211 -12.923 1.00 77.44 330 ARG A CA 1
ATOM 2514 C C . ARG A 1 330 ? 24.342 24.143 -13.933 1.00 77.44 330 ARG A C 1
ATOM 2516 O O . ARG A 1 330 ? 25.523 24.037 -14.236 1.00 77.44 330 ARG A O 1
ATOM 2523 N N . ALA A 1 331 ? 23.400 23.343 -14.431 1.00 70.88 331 ALA A N 1
ATOM 2524 C CA . ALA A 1 331 ? 23.693 22.312 -15.423 1.00 70.88 331 ALA A CA 1
ATOM 2525 C C . ALA A 1 331 ? 24.191 22.918 -16.743 1.00 70.88 331 ALA A C 1
ATOM 2527 O O . ALA A 1 331 ? 25.258 22.526 -17.210 1.00 70.88 331 ALA A O 1
ATOM 2528 N N . ALA A 1 332 ? 23.490 23.927 -17.263 1.00 74.94 332 ALA A N 1
ATOM 2529 C CA . ALA A 1 332 ? 23.883 24.619 -18.488 1.00 74.94 332 ALA A CA 1
ATOM 2530 C C . ALA A 1 332 ? 25.238 25.336 -18.348 1.00 74.94 332 ALA A C 1
ATOM 2532 O O . ALA A 1 332 ? 26.091 25.256 -19.228 1.00 74.94 332 ALA A O 1
ATOM 2533 N N . LEU A 1 333 ? 25.492 25.984 -17.207 1.00 81.06 333 LEU A N 1
ATOM 2534 C CA . LEU A 1 333 ? 26.764 26.670 -16.972 1.00 81.06 333 LEU A CA 1
ATOM 2535 C C . LEU A 1 333 ? 27.951 25.705 -16.813 1.00 81.06 333 LEU A C 1
ATOM 2537 O O . LEU A 1 333 ? 29.058 26.058 -17.208 1.00 81.06 333 LEU A O 1
ATOM 2541 N N . ARG A 1 334 ? 27.749 24.483 -16.294 1.00 79.00 334 ARG A N 1
ATOM 2542 C CA . ARG A 1 334 ? 28.802 23.445 -16.265 1.00 79.00 334 ARG A CA 1
ATOM 2543 C C . ARG A 1 334 ? 29.194 22.982 -17.662 1.00 79.00 334 ARG A C 1
ATOM 2545 O O . ARG A 1 334 ? 30.376 22.774 -17.920 1.00 79.00 334 ARG A O 1
ATOM 2552 N N . GLU A 1 335 ? 28.209 22.832 -18.539 1.00 77.50 335 GLU A N 1
ATOM 2553 C CA . GLU A 1 335 ? 28.434 22.469 -19.937 1.00 77.50 335 GLU A CA 1
ATOM 2554 C C . GLU A 1 335 ? 29.233 23.563 -20.659 1.00 77.50 335 GLU A C 1
ATOM 2556 O O . GLU A 1 335 ? 30.240 23.274 -21.302 1.00 77.50 335 GLU A O 1
ATOM 2561 N N . LEU A 1 336 ? 28.875 24.830 -20.433 1.00 76.56 336 LEU A N 1
ATOM 2562 C CA . LEU A 1 336 ? 29.605 25.990 -20.952 1.00 76.56 336 LEU A CA 1
ATOM 2563 C C . LEU A 1 336 ? 31.021 26.151 -20.363 1.00 76.56 336 LEU A C 1
ATOM 2565 O O . LEU A 1 336 ? 31.888 26.728 -21.013 1.00 76.56 336 LEU A O 1
ATOM 2569 N N . ALA A 1 337 ? 31.275 25.635 -19.156 1.00 76.56 337 ALA A N 1
ATOM 2570 C CA . ALA A 1 337 ? 32.583 25.666 -18.496 1.00 76.56 337 ALA A CA 1
ATOM 2571 C C . ALA A 1 337 ? 33.585 24.620 -19.026 1.00 76.56 337 ALA A C 1
ATOM 2573 O O . ALA A 1 337 ? 34.748 24.640 -18.630 1.00 76.56 337 ALA A O 1
ATOM 2574 N N . GLY A 1 338 ? 33.153 23.675 -19.870 1.00 62.75 338 GLY A N 1
ATOM 2575 C CA . GLY A 1 338 ? 34.023 22.625 -20.413 1.00 62.75 338 GLY A CA 1
ATOM 2576 C C . GLY A 1 338 ? 34.458 21.548 -19.407 1.00 62.75 338 GLY A C 1
ATOM 2577 O O . GLY A 1 338 ? 35.367 20.770 -19.698 1.00 62.75 338 GLY A O 1
ATOM 2578 N N . HIS A 1 339 ? 33.826 21.460 -18.232 1.00 50.94 339 HIS A N 1
ATOM 2579 C CA . HIS A 1 339 ? 34.075 20.377 -17.278 1.00 50.94 339 HIS A CA 1
ATOM 2580 C C . HIS A 1 339 ? 33.156 19.178 -17.573 1.00 50.94 339 HIS A C 1
ATOM 2582 O O . HIS A 1 339 ? 31.933 19.334 -17.527 1.00 50.94 339 HIS A O 1
ATOM 2588 N N . PRO A 1 340 ? 33.685 17.961 -17.823 1.00 42.88 340 PRO A N 1
ATOM 2589 C CA . PRO A 1 340 ? 32.844 16.773 -17.896 1.00 42.88 340 PRO A CA 1
ATOM 2590 C C . PRO A 1 340 ? 32.216 16.523 -16.521 1.00 42.88 340 PRO A C 1
ATOM 2592 O O . PRO A 1 340 ? 32.896 16.567 -15.494 1.00 42.88 340 PRO A O 1
ATOM 2595 N N . ALA A 1 341 ? 30.905 16.283 -16.501 1.00 38.88 341 ALA A N 1
ATOM 2596 C CA . ALA A 1 341 ? 30.141 16.102 -15.275 1.00 38.88 341 ALA A CA 1
ATOM 2597 C C . ALA A 1 341 ? 30.783 15.041 -14.352 1.00 38.88 341 ALA A C 1
ATOM 2599 O O . ALA A 1 341 ? 30.933 13.890 -14.774 1.00 38.88 341 ALA A O 1
ATOM 2600 N N . PRO A 1 342 ? 31.083 15.336 -13.069 1.00 39.06 342 PRO A N 1
ATOM 2601 C CA . PRO A 1 342 ? 31.061 14.277 -12.079 1.00 39.06 342 PRO A CA 1
ATOM 2602 C C . PRO A 1 342 ? 29.624 13.758 -12.046 1.00 39.06 342 PRO A C 1
ATOM 2604 O O . PRO A 1 342 ? 28.677 14.537 -11.924 1.00 39.06 342 PRO A O 1
ATOM 2607 N N . ASN A 1 343 ? 29.485 12.448 -12.244 1.00 35.56 343 ASN A N 1
ATOM 2608 C CA . ASN A 1 343 ? 28.221 11.730 -12.376 1.00 35.56 343 ASN A CA 1
ATOM 2609 C C . ASN A 1 343 ? 27.142 12.326 -11.444 1.00 35.56 343 ASN A C 1
ATOM 2611 O O . ASN A 1 343 ? 27.344 12.319 -10.223 1.00 35.56 343 ASN A O 1
ATOM 2615 N N . PRO A 1 344 ? 26.038 12.890 -11.968 1.00 35.56 344 PRO A N 1
ATOM 2616 C CA . PRO A 1 344 ? 25.089 13.596 -11.130 1.00 35.56 344 PRO A CA 1
ATOM 2617 C C . PRO A 1 344 ? 24.455 12.613 -10.146 1.00 35.56 344 PRO A C 1
ATOM 2619 O O . PRO A 1 344 ? 23.761 11.671 -10.529 1.00 35.56 344 PRO A O 1
ATOM 2622 N N . ALA A 1 345 ? 24.633 12.866 -8.848 1.00 36.41 345 ALA A N 1
ATOM 2623 C CA . ALA A 1 345 ? 23.615 12.454 -7.898 1.00 36.41 345 ALA A CA 1
ATOM 2624 C C . ALA A 1 345 ? 22.307 13.147 -8.335 1.00 36.41 345 ALA A C 1
ATOM 2626 O O . ALA A 1 345 ? 22.313 14.367 -8.529 1.00 36.41 345 ALA A O 1
ATOM 2627 N N . PRO A 1 346 ? 21.208 12.404 -8.545 1.00 31.03 346 PRO A N 1
ATOM 2628 C CA . PRO A 1 346 ? 20.005 12.952 -9.155 1.00 31.03 346 PRO A CA 1
ATOM 2629 C C . PRO A 1 346 ? 19.440 14.079 -8.287 1.00 31.03 346 PRO A C 1
ATOM 2631 O O . PRO A 1 346 ? 19.078 13.855 -7.128 1.00 31.03 346 PRO A O 1
ATOM 2634 N N . LYS A 1 347 ? 19.365 15.291 -8.851 1.00 29.61 347 LYS A N 1
ATOM 2635 C CA . LYS A 1 347 ? 18.615 16.409 -8.276 1.00 29.61 347 LYS A CA 1
ATOM 2636 C C . LYS A 1 347 ? 17.272 16.576 -8.981 1.00 29.61 347 LYS A C 1
ATOM 2638 O O . LYS A 1 347 ? 17.209 16.419 -10.197 1.00 29.61 347 LYS A O 1
ATOM 2643 N N . PRO A 1 348 ? 16.212 16.887 -8.220 1.00 28.59 348 PRO A N 1
ATOM 2644 C CA . PRO A 1 348 ? 14.860 16.993 -8.736 1.00 28.59 348 PRO A CA 1
ATOM 2645 C C . PRO A 1 348 ? 14.651 18.369 -9.382 1.00 28.59 348 PRO A C 1
ATOM 2647 O O . PRO A 1 348 ? 14.804 19.388 -8.709 1.00 28.59 348 PRO A O 1
ATOM 2650 N N . ALA A 1 349 ? 14.284 18.397 -10.663 1.00 29.69 349 ALA A N 1
ATOM 2651 C CA . ALA A 1 349 ? 13.701 19.575 -11.301 1.00 29.69 349 ALA A CA 1
ATOM 2652 C C . ALA A 1 349 ? 12.178 19.577 -11.087 1.00 29.69 349 ALA A C 1
ATOM 2654 O O . ALA A 1 349 ? 11.526 18.531 -11.069 1.00 29.69 349 ALA A O 1
ATOM 2655 N N . SER A 1 350 ? 11.627 20.763 -10.861 1.00 33.25 350 SER A N 1
ATOM 2656 C CA . SER A 1 350 ? 10.258 21.018 -10.422 1.00 33.25 350 SER A CA 1
ATOM 2657 C C . SER A 1 350 ? 9.430 21.704 -11.513 1.00 33.25 350 SER A C 1
ATOM 2659 O O . SER A 1 350 ? 9.642 22.891 -11.738 1.00 33.25 350 SER A O 1
ATOM 2661 N N . ALA A 1 351 ? 8.489 20.967 -12.125 1.00 27.19 351 ALA A N 1
ATOM 2662 C CA . ALA A 1 351 ? 7.117 21.344 -12.545 1.00 27.19 351 ALA A CA 1
ATOM 2663 C C . ALA A 1 351 ? 6.578 20.314 -13.571 1.00 27.19 351 ALA A C 1
ATOM 2665 O O . ALA A 1 351 ? 7.386 19.760 -14.311 1.00 27.19 351 ALA A O 1
ATOM 2666 N N . PRO A 1 352 ? 5.257 20.099 -13.741 1.00 28.36 352 PRO A N 1
ATOM 2667 C CA . PRO A 1 352 ? 4.165 20.003 -12.775 1.00 28.36 352 PRO A CA 1
ATOM 2668 C C . PRO A 1 352 ? 4.099 18.579 -12.181 1.00 28.36 352 PRO A C 1
ATOM 2670 O O . PRO A 1 352 ? 4.781 17.655 -12.609 1.00 28.36 352 PRO A O 1
ATOM 2673 N N . MET A 1 353 ? 3.299 18.401 -11.137 1.00 30.59 353 MET A N 1
ATOM 2674 C CA . MET A 1 353 ? 3.224 17.191 -10.319 1.00 30.59 353 MET A CA 1
ATOM 2675 C C . MET A 1 353 ? 2.763 15.939 -11.100 1.00 30.59 353 MET A C 1
ATOM 2677 O O . MET A 1 353 ? 1.597 15.573 -11.055 1.00 30.59 353 MET A O 1
ATOM 2681 N N . HIS A 1 354 ? 3.691 15.232 -11.745 1.00 28.72 354 HIS A N 1
ATOM 2682 C CA . HIS A 1 354 ? 3.551 13.818 -12.095 1.00 28.72 354 HIS A CA 1
ATOM 2683 C C . HIS A 1 354 ? 4.739 13.078 -11.472 1.00 28.72 354 HIS A C 1
ATOM 2685 O O . HIS A 1 354 ? 5.840 13.032 -12.015 1.00 28.72 354 HIS A O 1
ATOM 2691 N N . ARG A 1 355 ? 4.551 12.578 -10.244 1.00 29.22 355 ARG A N 1
ATOM 2692 C CA . ARG A 1 355 ? 5.533 11.694 -9.606 1.00 29.22 355 ARG A CA 1
ATOM 2693 C C . ARG A 1 355 ? 5.508 10.367 -10.354 1.00 29.22 355 ARG A C 1
ATOM 2695 O O . ARG A 1 355 ? 4.672 9.524 -10.052 1.00 29.22 355 ARG A O 1
ATOM 2702 N N . ASP A 1 356 ? 6.418 10.203 -11.305 1.00 30.83 356 ASP A N 1
ATOM 2703 C CA . ASP A 1 356 ? 6.717 8.890 -11.856 1.00 30.83 356 ASP A CA 1
ATOM 2704 C C . ASP A 1 356 ? 7.294 7.989 -10.758 1.00 30.83 356 ASP A C 1
ATOM 2706 O O . ASP A 1 356 ? 8.266 8.310 -10.067 1.00 30.83 356 ASP A O 1
ATOM 2710 N N . ASP A 1 357 ? 6.653 6.836 -10.626 1.00 37.25 357 ASP A N 1
ATOM 2711 C CA . ASP A 1 357 ? 6.876 5.735 -9.697 1.00 37.25 357 ASP A CA 1
ATOM 2712 C C . ASP A 1 357 ? 8.204 4.974 -9.928 1.00 37.25 357 ASP A C 1
ATOM 2714 O O . ASP A 1 357 ? 8.274 3.760 -9.764 1.00 37.25 357 ASP A O 1
ATOM 2718 N N . LYS A 1 358 ? 9.302 5.654 -10.293 1.00 32.66 358 LYS A N 1
ATOM 2719 C CA . LYS A 1 358 ? 10.562 5.001 -10.723 1.00 32.66 358 LYS A CA 1
ATOM 2720 C C . LYS A 1 358 ? 11.663 4.846 -9.664 1.00 32.66 358 LYS A C 1
ATOM 2722 O O . LYS A 1 358 ? 12.815 4.559 -9.981 1.00 32.66 358 LYS A O 1
ATOM 2727 N N . LYS A 1 359 ? 11.308 4.942 -8.385 1.00 34.84 359 LYS A N 1
ATOM 2728 C CA . LYS A 1 359 ? 11.917 4.084 -7.359 1.00 34.84 359 LYS A CA 1
ATOM 2729 C C . LYS A 1 359 ? 10.769 3.323 -6.738 1.00 34.84 359 LYS A C 1
ATOM 2731 O O . LYS A 1 359 ? 10.075 3.876 -5.885 1.00 34.84 359 LYS A O 1
ATOM 2736 N N . GLU A 1 360 ? 10.556 2.099 -7.215 1.00 43.06 360 GLU A N 1
ATOM 2737 C CA . GLU A 1 360 ? 9.650 1.144 -6.590 1.00 43.06 360 GLU A CA 1
ATOM 2738 C C . GLU A 1 360 ? 9.972 1.159 -5.092 1.00 43.06 360 GLU A C 1
ATOM 2740 O O . GLU A 1 360 ? 11.077 0.811 -4.665 1.00 43.06 360 GLU A O 1
ATOM 2745 N N . ARG A 1 361 ? 9.069 1.721 -4.287 1.00 43.25 361 ARG A N 1
ATOM 2746 C CA . ARG A 1 361 ? 9.217 1.634 -2.840 1.00 43.25 361 ARG A CA 1
ATOM 2747 C C . ARG A 1 361 ? 9.176 0.147 -2.529 1.00 43.25 361 ARG A C 1
ATOM 2749 O O . ARG A 1 361 ? 8.273 -0.545 -2.991 1.00 43.25 361 ARG A O 1
ATOM 2756 N N . ASP A 1 362 ? 10.158 -0.330 -1.777 1.00 53.22 362 ASP A N 1
ATOM 2757 C CA . ASP A 1 362 ? 10.219 -1.732 -1.393 1.00 53.22 362 ASP A CA 1
ATOM 2758 C C . ASP A 1 362 ? 9.033 -2.062 -0.469 1.00 53.22 362 ASP A C 1
ATOM 2760 O O . ASP A 1 362 ? 9.061 -1.856 0.745 1.00 53.22 362 ASP A O 1
ATOM 2764 N N . HIS A 1 363 ? 7.946 -2.523 -1.085 1.00 65.44 363 HIS A N 1
ATOM 2765 C CA . HIS A 1 363 ? 6.729 -2.967 -0.420 1.00 65.44 363 HIS A CA 1
ATOM 2766 C C . HIS A 1 363 ? 6.801 -4.450 -0.045 1.00 65.44 363 HIS A C 1
ATOM 2768 O O . HIS A 1 363 ? 5.805 -4.989 0.436 1.00 65.44 363 HIS A O 1
ATOM 2774 N N . THR A 1 364 ? 7.951 -5.117 -0.223 1.00 58.31 364 THR A N 1
ATOM 2775 C CA . THR A 1 364 ? 8.113 -6.569 -0.034 1.00 58.31 364 THR A CA 1
ATOM 2776 C C . THR A 1 364 ? 7.640 -7.018 1.342 1.00 58.31 364 THR A C 1
ATOM 2778 O O . THR A 1 364 ? 6.915 -7.999 1.447 1.00 58.31 364 THR A O 1
ATOM 2781 N N . PHE A 1 365 ? 7.927 -6.254 2.399 1.00 61.00 365 PHE A N 1
ATOM 2782 C CA . PHE A 1 365 ? 7.449 -6.587 3.743 1.00 61.00 365 PHE A CA 1
ATOM 2783 C C . PHE A 1 365 ? 5.914 -6.561 3.864 1.00 61.00 365 PHE A C 1
ATOM 2785 O O . PHE A 1 365 ? 5.318 -7.433 4.495 1.00 61.00 365 PHE A O 1
ATOM 2792 N N . ALA A 1 366 ? 5.252 -5.581 3.240 1.00 72.00 366 ALA A N 1
ATOM 2793 C CA . ALA A 1 366 ? 3.793 -5.517 3.211 1.00 72.00 366 ALA A CA 1
ATOM 2794 C C . ALA A 1 366 ? 3.199 -6.625 2.324 1.00 72.00 366 ALA A C 1
ATOM 2796 O O . ALA A 1 366 ? 2.193 -7.220 2.704 1.00 72.00 366 ALA A O 1
ATOM 2797 N N . ARG A 1 367 ? 3.839 -6.950 1.190 1.00 73.94 367 ARG A N 1
ATOM 2798 C CA . ARG A 1 367 ? 3.430 -8.057 0.309 1.00 73.94 367 ARG A CA 1
ATOM 2799 C C . ARG A 1 367 ? 3.544 -9.409 1.015 1.00 73.94 367 ARG A C 1
ATOM 2801 O O . ARG A 1 367 ? 2.591 -10.177 0.986 1.00 73.94 367 ARG A O 1
ATOM 2808 N N . ASN A 1 368 ? 4.649 -9.661 1.714 1.00 72.00 368 ASN A N 1
ATOM 2809 C CA . ASN A 1 368 ? 4.861 -10.900 2.463 1.00 72.00 368 ASN A CA 1
ATOM 2810 C C . ASN A 1 368 ? 3.845 -11.037 3.599 1.00 72.00 368 ASN A C 1
ATOM 2812 O O . ASN A 1 368 ? 3.167 -12.053 3.682 1.00 72.00 368 ASN A O 1
ATOM 2816 N N . ARG A 1 369 ? 3.627 -9.981 4.400 1.00 83.50 369 ARG A N 1
ATOM 2817 C CA . ARG A 1 369 ? 2.596 -10.009 5.454 1.00 83.50 369 ARG A CA 1
ATOM 2818 C C . ARG A 1 369 ? 1.183 -10.209 4.915 1.00 83.50 369 ARG A C 1
ATOM 2820 O O . ARG A 1 369 ? 0.349 -10.768 5.619 1.00 83.50 369 ARG A O 1
ATOM 2827 N N . TRP A 1 370 ? 0.894 -9.717 3.712 1.00 83.75 370 TRP A N 1
ATOM 2828 C CA . TRP A 1 370 ? -0.376 -9.974 3.040 1.00 83.75 370 TRP A CA 1
ATOM 2829 C C . TRP A 1 370 ? -0.485 -11.432 2.577 1.00 83.75 370 TRP A C 1
ATOM 2831 O O . TRP A 1 370 ? -1.528 -12.049 2.764 1.00 83.75 370 TRP A O 1
ATOM 2841 N N . ALA A 1 371 ? 0.589 -11.985 2.008 1.00 79.00 371 ALA A N 1
ATOM 2842 C CA . ALA A 1 371 ? 0.646 -13.364 1.527 1.00 79.00 371 ALA A CA 1
ATOM 2843 C C . ALA A 1 371 ? 0.598 -14.403 2.662 1.00 79.00 371 ALA A C 1
ATOM 2845 O O . ALA A 1 371 ? -0.015 -15.453 2.504 1.00 79.00 371 ALA A O 1
ATOM 2846 N N . GLU A 1 372 ? 1.210 -14.102 3.807 1.00 79.25 372 GLU A N 1
ATOM 2847 C CA . GLU A 1 372 ? 1.172 -14.933 5.019 1.00 79.25 372 GLU A CA 1
ATOM 2848 C C . GLU A 1 372 ? -0.180 -14.865 5.742 1.00 79.25 372 GLU A C 1
ATOM 2850 O O . GLU A 1 372 ? -0.522 -15.759 6.521 1.00 79.25 372 GLU A O 1
ATOM 2855 N N . ALA A 1 373 ? -0.947 -13.792 5.528 1.00 80.69 373 ALA A N 1
ATOM 2856 C CA . ALA A 1 373 ? -2.239 -13.619 6.169 1.00 80.69 373 ALA A CA 1
ATOM 2857 C C . ALA A 1 373 ? -3.262 -14.606 5.603 1.00 80.69 373 ALA A C 1
ATOM 2859 O O . ALA A 1 373 ? -3.331 -14.866 4.401 1.00 80.69 373 ALA A O 1
ATOM 2860 N N . LYS A 1 374 ? -4.097 -15.144 6.490 1.00 83.25 374 LYS A N 1
ATOM 2861 C CA . LYS A 1 374 ? -5.094 -16.141 6.111 1.00 83.25 374 LYS A CA 1
ATOM 2862 C C . LYS A 1 374 ? -6.236 -15.492 5.339 1.00 83.25 374 LYS A C 1
ATOM 2864 O O . LYS A 1 374 ? -6.514 -14.298 5.481 1.00 83.25 374 LYS A O 1
ATOM 2869 N N . HIS A 1 375 ? -6.937 -16.309 4.561 1.00 87.12 375 HIS A N 1
ATOM 2870 C CA . HIS A 1 375 ? -8.186 -15.907 3.929 1.00 87.12 375 HIS A CA 1
ATOM 2871 C C . HIS A 1 375 ? -9.194 -15.404 4.975 1.00 87.12 375 HIS A C 1
ATOM 2873 O O . HIS A 1 375 ? -9.230 -15.927 6.091 1.00 87.12 375 HIS A O 1
ATOM 2879 N N . VAL A 1 376 ? -10.012 -14.403 4.627 1.00 85.88 376 VAL A N 1
ATOM 2880 C CA . VAL A 1 376 ? -10.900 -13.744 5.601 1.00 85.88 376 VAL A CA 1
ATOM 2881 C C . VAL A 1 376 ? -11.923 -14.694 6.228 1.00 85.88 376 VAL A C 1
ATOM 2883 O O . VAL A 1 376 ? -12.276 -14.540 7.389 1.00 85.88 376 VAL A O 1
ATOM 2886 N N . THR A 1 377 ? -12.321 -15.733 5.494 1.00 80.06 377 THR A N 1
ATOM 2887 C CA . THR A 1 377 ? -13.264 -16.758 5.963 1.00 80.06 377 THR A CA 1
ATOM 2888 C C . THR A 1 377 ? -12.603 -17.930 6.696 1.00 80.06 377 THR A C 1
ATOM 2890 O O . THR A 1 377 ? -13.298 -18.805 7.201 1.00 80.06 377 THR A O 1
ATOM 2893 N N . ALA A 1 378 ? -11.268 -17.988 6.767 1.00 75.06 378 ALA A N 1
ATOM 2894 C CA . ALA A 1 378 ? -10.560 -19.137 7.340 1.00 75.06 378 ALA A CA 1
ATOM 2895 C C . ALA A 1 378 ? -10.631 -19.197 8.875 1.00 75.06 378 ALA A C 1
ATOM 2897 O O . ALA A 1 378 ? -10.393 -20.248 9.466 1.00 75.06 378 ALA A O 1
ATOM 2898 N N . GLN A 1 379 ? -10.889 -18.065 9.529 1.00 81.44 379 GLN A N 1
ATOM 2899 C CA . GLN A 1 379 ? -11.057 -17.967 10.975 1.00 81.44 379 GLN A CA 1
ATOM 2900 C C . GLN A 1 379 ? -11.822 -16.689 11.319 1.00 81.44 379 GLN A C 1
ATOM 2902 O O . GLN A 1 379 ? -11.830 -15.746 10.530 1.00 81.44 379 GLN A O 1
ATOM 2907 N N . ARG A 1 380 ? -12.388 -16.631 12.528 1.00 83.19 380 ARG A N 1
ATOM 2908 C CA . ARG A 1 380 ? -13.086 -15.437 13.007 1.00 83.19 380 ARG A CA 1
ATOM 2909 C C . ARG A 1 380 ? -12.139 -14.234 13.074 1.00 83.19 380 ARG A C 1
ATOM 2911 O O . ARG A 1 380 ? -11.051 -14.307 13.648 1.00 83.19 380 ARG A O 1
ATOM 2918 N N . SER A 1 381 ? -12.585 -13.127 12.507 1.00 89.31 381 SER A N 1
ATOM 2919 C CA . SER A 1 381 ? -11.863 -11.868 12.386 1.00 89.31 381 SER A CA 1
ATOM 2920 C C . SER A 1 381 ? -12.286 -10.842 13.442 1.00 89.31 381 SER A C 1
ATOM 2922 O O . SER A 1 381 ? -13.355 -10.912 14.056 1.00 89.31 381 SER A O 1
ATOM 2924 N N . TYR A 1 382 ? -11.464 -9.808 13.613 1.00 90.81 382 TYR A N 1
ATOM 2925 C CA . TYR A 1 382 ? -11.808 -8.639 14.415 1.00 90.81 382 TYR A CA 1
ATOM 2926 C C . TYR A 1 382 ? -13.052 -7.919 13.868 1.00 90.81 382 TYR A C 1
ATOM 2928 O O . TYR A 1 382 ? -13.823 -7.382 14.655 1.00 90.81 382 TYR A O 1
ATOM 2936 N N . ALA A 1 383 ? -13.308 -7.951 12.554 1.00 91.69 383 ALA A N 1
ATOM 2937 C CA . ALA A 1 383 ? -14.539 -7.408 11.975 1.00 91.69 383 ALA A CA 1
ATOM 2938 C C . ALA A 1 383 ? -15.788 -8.140 12.510 1.00 91.69 383 ALA A C 1
ATOM 2940 O O . ALA A 1 383 ? -16.731 -7.494 12.963 1.00 91.69 383 ALA A O 1
ATOM 2941 N N . GLU A 1 384 ? -15.746 -9.473 12.602 1.00 90.81 384 GLU A N 1
ATOM 2942 C CA . GLU A 1 384 ? -16.815 -10.269 13.229 1.00 90.81 384 GLU A CA 1
ATOM 2943 C C . GLU A 1 384 ? -16.943 -10.020 14.736 1.00 90.81 384 GLU A C 1
ATOM 2945 O O . GLU A 1 384 ? -18.047 -10.057 15.283 1.00 90.81 384 GLU A O 1
ATOM 2950 N N . LYS A 1 385 ? -15.838 -9.729 15.441 1.00 89.12 385 LYS A N 1
ATOM 2951 C CA . LYS A 1 385 ? -15.895 -9.273 16.847 1.00 89.12 385 LYS A CA 1
ATOM 2952 C C . LYS A 1 385 ? -16.635 -7.937 16.972 1.00 89.12 385 LYS A C 1
ATOM 2954 O O . LYS A 1 385 ? -17.286 -7.694 17.983 1.00 89.12 385 LYS A O 1
ATOM 2959 N N . ARG A 1 386 ? -16.548 -7.085 15.948 1.00 89.50 386 ARG A N 1
ATOM 2960 C CA . ARG A 1 386 ? -17.221 -5.781 15.871 1.00 89.50 386 ARG A CA 1
ATOM 2961 C C . ARG A 1 386 ? -18.636 -5.850 15.301 1.00 89.50 386 ARG A C 1
ATOM 2963 O O . ARG A 1 386 ? -19.258 -4.808 15.137 1.00 89.50 386 ARG A O 1
ATOM 2970 N N . GLY A 1 387 ? -19.152 -7.055 15.069 1.00 87.44 387 GLY A N 1
ATOM 2971 C CA . GLY A 1 387 ? -20.529 -7.266 14.655 1.00 87.44 387 GLY A CA 1
ATOM 2972 C C . GLY A 1 387 ? -20.745 -7.243 13.148 1.00 87.44 387 GLY A C 1
ATOM 2973 O O . GLY A 1 387 ? -21.899 -7.222 12.759 1.00 87.44 387 GLY A O 1
ATOM 2974 N N . ILE A 1 388 ? -19.706 -7.284 12.310 1.00 92.94 388 ILE A N 1
ATOM 2975 C CA . ILE A 1 388 ? -19.859 -7.505 10.860 1.00 92.94 388 ILE A CA 1
ATOM 2976 C C . ILE A 1 388 ? -20.099 -9.003 10.614 1.00 92.94 388 ILE A C 1
ATOM 2978 O O . ILE A 1 388 ? -19.421 -9.846 11.200 1.00 92.94 388 ILE A O 1
ATOM 2982 N N . ALA A 1 389 ? -21.089 -9.345 9.799 1.00 91.75 389 ALA A N 1
ATOM 2983 C CA . ALA A 1 389 ? -21.477 -10.715 9.496 1.00 91.75 389 ALA A CA 1
ATOM 2984 C C . ALA A 1 389 ? -20.420 -11.439 8.646 1.00 91.75 389 ALA A C 1
ATOM 2986 O O . ALA A 1 389 ? -19.732 -10.836 7.818 1.00 91.75 389 ALA A O 1
ATOM 2987 N N . HIS A 1 390 ? -20.311 -12.756 8.829 1.00 88.50 390 HIS A N 1
ATOM 2988 C CA . HIS A 1 390 ? -19.367 -13.588 8.080 1.00 88.50 390 HIS A CA 1
ATOM 2989 C C . HIS A 1 390 ? -19.658 -13.549 6.571 1.00 88.50 390 HIS A C 1
ATOM 2991 O O . HIS A 1 390 ? -18.746 -13.493 5.747 1.00 88.50 390 HIS A O 1
ATOM 2997 N N . GLU A 1 391 ? -20.941 -13.503 6.215 1.00 90.75 391 GLU A N 1
ATOM 2998 C CA . GLU A 1 391 ? -21.450 -13.413 4.849 1.00 90.75 391 GLU A CA 1
ATOM 2999 C C . GLU A 1 391 ? -21.021 -12.106 4.172 1.00 90.75 391 GLU A C 1
ATOM 3001 O O . GLU A 1 391 ? -20.644 -12.117 3.000 1.00 90.75 391 GLU A O 1
ATOM 3006 N N . THR A 1 392 ? -20.996 -10.991 4.913 1.00 92.38 392 THR A N 1
ATOM 3007 C CA . THR A 1 392 ? -20.483 -9.708 4.411 1.00 92.38 392 THR A CA 1
ATOM 3008 C C . THR A 1 392 ? -19.005 -9.823 4.049 1.00 92.38 392 THR A C 1
ATOM 3010 O O . THR A 1 392 ? -18.592 -9.383 2.979 1.00 92.38 392 THR A O 1
ATOM 3013 N N . LEU A 1 393 ? -18.194 -10.448 4.909 1.00 92.00 393 LEU A N 1
ATOM 3014 C CA . LEU A 1 393 ? -16.763 -10.637 4.647 1.00 92.00 393 LEU A CA 1
ATOM 3015 C C . LEU A 1 393 ? -16.520 -11.546 3.437 1.00 92.00 393 LEU A C 1
ATOM 3017 O O . LEU A 1 393 ? -15.620 -11.286 2.639 1.00 92.00 393 LEU A O 1
ATOM 3021 N N . ALA A 1 394 ? -17.341 -12.586 3.274 1.00 89.06 394 ALA A N 1
ATOM 3022 C CA . ALA A 1 394 ? -17.249 -13.532 2.166 1.00 89.06 394 ALA A CA 1
ATOM 3023 C C . ALA A 1 394 ? -17.526 -12.903 0.786 1.00 89.06 394 ALA A C 1
ATOM 3025 O O . ALA A 1 394 ? -17.137 -13.488 -0.224 1.00 89.06 394 ALA A O 1
ATOM 3026 N N . ARG A 1 395 ? -18.145 -11.713 0.723 1.00 92.06 395 ARG A N 1
ATOM 3027 C CA . ARG A 1 395 ? -18.342 -10.949 -0.525 1.00 92.06 395 ARG A CA 1
ATOM 3028 C C . ARG A 1 395 ? -17.066 -10.300 -1.052 1.00 92.06 395 ARG A C 1
ATOM 3030 O O . ARG A 1 395 ? -17.001 -10.006 -2.242 1.00 92.06 395 ARG A O 1
ATOM 3037 N N . PHE A 1 396 ? -16.072 -10.079 -0.191 1.00 93.88 396 PHE A N 1
ATOM 3038 C CA . PHE A 1 396 ? -14.837 -9.363 -0.536 1.00 93.88 396 PHE A CA 1
ATOM 3039 C C . PHE A 1 396 ? -13.581 -10.198 -0.216 1.00 93.88 396 PHE A C 1
ATOM 3041 O O . PHE A 1 396 ? -12.703 -9.768 0.544 1.00 93.88 396 PHE A O 1
ATOM 3048 N N . PRO A 1 397 ? -13.494 -11.438 -0.740 1.00 83.88 397 PRO A N 1
ATOM 3049 C CA . PRO A 1 397 ? -12.445 -12.385 -0.381 1.00 83.88 397 PRO A CA 1
ATOM 3050 C C . PRO A 1 397 ? -11.059 -11.967 -0.883 1.00 83.88 397 PRO A C 1
ATOM 3052 O O . PRO A 1 397 ? -10.060 -12.410 -0.326 1.00 83.88 397 PRO A O 1
ATOM 3055 N N . GLU A 1 398 ? -10.956 -11.110 -1.899 1.00 87.19 398 GLU A N 1
ATOM 3056 C CA . GLU A 1 398 ? -9.671 -10.675 -2.465 1.00 87.19 398 GLU A CA 1
ATOM 3057 C C . GLU A 1 398 ? -9.148 -9.380 -1.829 1.00 87.19 398 GLU A C 1
ATOM 3059 O O . GLU A 1 398 ? -7.952 -9.062 -1.888 1.00 87.19 398 GLU A O 1
ATOM 3064 N N . GLU A 1 399 ? -10.040 -8.644 -1.177 1.00 94.88 399 GLU A N 1
ATOM 3065 C CA . GLU A 1 399 ? -9.801 -7.348 -0.558 1.00 94.88 399 GLU A CA 1
ATOM 3066 C C . GLU A 1 399 ? -9.487 -7.478 0.932 1.00 94.88 399 GLU A C 1
ATOM 3068 O O . GLU A 1 399 ? -8.944 -6.542 1.526 1.00 94.88 399 GLU A O 1
ATOM 3073 N N . LEU A 1 400 ? -9.805 -8.633 1.527 1.00 95.62 400 LEU A N 1
ATOM 3074 C CA . LEU A 1 400 ? -9.722 -8.879 2.960 1.00 95.62 400 LEU A CA 1
ATOM 3075 C C . LEU A 1 400 ? -8.836 -10.082 3.299 1.00 95.62 400 LEU A C 1
ATOM 3077 O O . LEU A 1 400 ? -8.842 -11.132 2.646 1.00 95.62 400 LEU A O 1
ATOM 3081 N N . ARG A 1 401 ? -8.090 -9.948 4.395 1.00 93.69 401 ARG A N 1
ATOM 3082 C CA . ARG A 1 401 ? -7.319 -11.039 5.008 1.00 93.69 401 ARG A CA 1
ATOM 3083 C C . ARG A 1 401 ? -7.423 -10.974 6.525 1.00 93.69 401 ARG A C 1
ATOM 3085 O O . ARG A 1 401 ? -7.674 -9.908 7.090 1.00 93.69 401 ARG A O 1
ATOM 3092 N N . VAL A 1 402 ? -7.184 -12.107 7.181 1.00 87.38 402 VAL A N 1
ATOM 3093 C CA . VAL A 1 402 ? -7.059 -12.180 8.639 1.00 87.38 402 VAL A CA 1
ATOM 3094 C C . VAL A 1 402 ? -5.595 -12.329 9.029 1.00 87.38 402 VAL A C 1
ATOM 3096 O O . VAL A 1 402 ? -4.915 -13.293 8.673 1.00 87.38 402 VAL A O 1
ATOM 3099 N N . GLY A 1 403 ? -5.118 -11.330 9.758 1.00 81.44 403 GLY A N 1
ATOM 3100 C CA . GLY A 1 403 ? -3.754 -11.197 10.233 1.00 81.44 403 GLY A CA 1
ATOM 3101 C C . GLY A 1 403 ? -3.536 -11.670 11.666 1.00 81.44 403 GLY A C 1
ATOM 3102 O O . GLY A 1 403 ? -4.332 -12.406 12.251 1.00 81.44 403 GLY A O 1
ATOM 3103 N N . ALA A 1 404 ? -2.428 -11.206 12.247 1.00 77.25 404 ALA A N 1
ATOM 3104 C CA . ALA A 1 404 ? -2.067 -11.491 13.633 1.00 77.25 404 ALA A CA 1
ATOM 3105 C C . ALA A 1 404 ? -3.179 -11.066 14.608 1.00 77.25 404 ALA A C 1
ATOM 3107 O O . ALA A 1 404 ? -3.885 -10.086 14.360 1.00 77.25 404 ALA A O 1
ATOM 3108 N N . PHE A 1 405 ? -3.321 -11.807 15.712 1.00 76.25 405 PHE A N 1
ATOM 3109 C CA . PHE A 1 405 ? -4.334 -11.572 16.755 1.00 76.25 405 PHE A CA 1
ATOM 3110 C C . PHE A 1 405 ? -5.785 -11.571 16.235 1.00 76.25 405 PHE A C 1
ATOM 3112 O O . PHE A 1 405 ? -6.650 -10.899 16.787 1.00 76.25 405 PHE A O 1
ATOM 3119 N N . GLY A 1 406 ? -6.057 -12.268 15.123 1.00 81.50 406 GLY A N 1
ATOM 3120 C CA . GLY A 1 406 ? -7.374 -12.245 14.476 1.00 81.50 406 GLY A CA 1
ATOM 3121 C C . GLY A 1 406 ? -7.705 -10.904 13.814 1.00 81.50 406 GLY A C 1
ATOM 3122 O O . GLY A 1 406 ? -8.858 -10.649 13.481 1.00 81.50 406 GLY A O 1
ATOM 3123 N N . GLY A 1 407 ? -6.715 -10.030 13.621 1.00 88.19 407 GLY A N 1
ATOM 3124 C CA . GLY A 1 407 ? -6.892 -8.729 12.995 1.00 88.19 407 GLY A CA 1
ATOM 3125 C C . GLY A 1 407 ? -7.439 -8.804 11.581 1.00 88.19 407 GLY A C 1
ATOM 3126 O O . GLY A 1 407 ? -7.123 -9.730 10.845 1.00 88.19 407 GLY A O 1
ATOM 3127 N N . VAL A 1 408 ? -8.201 -7.797 11.172 1.00 93.44 408 VAL A N 1
ATOM 3128 C CA . VAL A 1 408 ? -8.647 -7.653 9.782 1.00 93.44 408 VAL A CA 1
ATOM 3129 C C . VAL A 1 408 ? -7.688 -6.739 9.020 1.00 93.44 408 VAL A C 1
ATOM 3131 O O . VAL A 1 408 ? -7.289 -5.681 9.527 1.00 93.44 408 VAL A O 1
ATOM 3134 N N . TYR A 1 409 ? -7.294 -7.167 7.821 1.00 96.25 409 TYR A N 1
ATOM 3135 C CA . TYR A 1 409 ? -6.515 -6.384 6.865 1.00 96.25 409 TYR A CA 1
ATOM 3136 C C . TYR A 1 409 ? -7.376 -5.990 5.663 1.00 96.25 409 TYR A C 1
ATOM 3138 O O . TYR A 1 409 ? -8.120 -6.826 5.156 1.00 96.25 409 TYR A O 1
ATOM 3146 N N . PHE A 1 410 ? -7.208 -4.758 5.178 1.00 97.50 410 PHE A N 1
ATOM 3147 C CA . PHE A 1 410 ? -7.906 -4.218 4.005 1.00 97.50 410 PHE A CA 1
ATOM 3148 C C . PHE A 1 410 ? -6.904 -3.846 2.915 1.00 97.50 410 PHE A C 1
ATOM 3150 O O . PHE A 1 410 ? -6.054 -2.980 3.131 1.00 97.50 410 PHE A O 1
ATOM 3157 N N . ALA A 1 411 ? -6.974 -4.496 1.756 1.00 96.06 411 ALA A N 1
ATOM 3158 C CA . ALA A 1 411 ? -6.007 -4.335 0.676 1.00 96.06 411 ALA A CA 1
ATOM 3159 C C . ALA A 1 411 ? -6.025 -2.927 0.070 1.00 96.06 411 ALA A C 1
ATOM 3161 O O . ALA A 1 411 ? -7.061 -2.470 -0.403 1.00 96.06 411 ALA A O 1
ATOM 3162 N N . HIS A 1 412 ? -4.860 -2.291 -0.030 1.00 94.44 412 HIS A N 1
ATOM 3163 C CA . HIS A 1 412 ? -4.631 -1.163 -0.930 1.00 94.44 412 HIS A CA 1
ATOM 3164 C C . HIS A 1 412 ? -3.871 -1.670 -2.140 1.00 94.44 412 HIS A C 1
ATOM 3166 O O . HIS A 1 412 ? -2.726 -2.121 -2.024 1.00 94.44 412 HIS A O 1
ATOM 3172 N N . ARG A 1 413 ? -4.510 -1.600 -3.303 1.00 86.88 413 ARG A N 1
ATOM 3173 C CA . ARG A 1 413 ? -3.957 -2.113 -4.554 1.00 86.88 413 ARG A CA 1
ATOM 3174 C C . ARG A 1 413 ? -3.625 -0.975 -5.506 1.00 86.88 413 ARG A C 1
ATOM 3176 O O . ARG A 1 413 ? -4.162 0.132 -5.408 1.00 86.88 413 ARG A O 1
ATOM 3183 N N . ASN A 1 414 ? -2.698 -1.243 -6.412 1.00 82.12 414 ASN A N 1
ATOM 3184 C CA . ASN A 1 414 ? -2.513 -0.404 -7.583 1.00 82.12 414 ASN A CA 1
ATOM 3185 C C . ASN A 1 414 ? -3.747 -0.588 -8.485 1.00 82.12 414 ASN A C 1
ATOM 3187 O O . ASN A 1 414 ? -4.091 -1.717 -8.812 1.00 82.12 414 ASN A O 1
ATOM 3191 N N . LEU A 1 415 ? -4.431 0.496 -8.863 1.00 77.19 415 LEU A N 1
ATOM 3192 C CA . LEU A 1 415 ? -5.660 0.410 -9.667 1.00 77.19 415 LEU A CA 1
ATOM 3193 C C . LEU A 1 415 ? -5.421 -0.048 -11.116 1.00 77.19 415 LEU A C 1
ATOM 3195 O O . LEU A 1 415 ? -6.370 -0.406 -11.804 1.00 77.19 415 LEU A O 1
ATOM 3199 N N . GLU A 1 416 ? -4.176 -0.015 -11.592 1.00 70.81 416 GLU A N 1
ATOM 3200 C CA . GLU A 1 416 ? -3.788 -0.460 -12.934 1.00 70.81 416 GLU A CA 1
ATOM 3201 C C . GLU A 1 416 ? -3.393 -1.926 -12.962 1.00 70.81 416 GLU A C 1
ATOM 3203 O O . GLU A 1 416 ? -3.809 -2.657 -13.858 1.00 70.81 416 GLU A O 1
ATOM 3208 N N . THR A 1 417 ? -2.580 -2.341 -11.989 1.00 74.38 417 THR A N 1
ATOM 3209 C CA . THR A 1 417 ? -1.988 -3.682 -11.947 1.00 74.38 417 THR A CA 1
ATOM 3210 C C . THR A 1 417 ? -2.738 -4.624 -10.999 1.00 74.38 417 THR A C 1
ATOM 3212 O O . THR A 1 417 ? -2.607 -5.837 -11.075 1.00 74.38 417 THR A O 1
ATOM 3215 N N . GLY A 1 418 ? -3.533 -4.111 -10.063 1.00 76.44 418 GLY A N 1
ATOM 3216 C CA . GLY A 1 418 ? -4.149 -4.916 -9.002 1.00 76.44 418 GLY A CA 1
ATOM 3217 C C . GLY A 1 418 ? -3.160 -5.405 -7.934 1.00 76.44 418 GLY A C 1
ATOM 3218 O O . GLY A 1 418 ? -3.572 -6.050 -6.965 1.00 76.44 418 GLY A O 1
ATOM 3219 N N . ASP A 1 419 ? -1.869 -5.076 -8.051 1.00 79.12 419 ASP A N 1
ATOM 3220 C CA . ASP A 1 419 ? -0.851 -5.523 -7.101 1.00 79.12 419 ASP A CA 1
ATOM 3221 C C . ASP A 1 419 ? -1.073 -4.903 -5.729 1.00 79.12 419 ASP A C 1
ATOM 3223 O O . ASP A 1 419 ? -1.359 -3.708 -5.608 1.00 79.12 419 ASP A O 1
ATOM 3227 N N . ILE A 1 420 ? -0.860 -5.698 -4.680 1.00 83.69 420 ILE A N 1
ATOM 3228 C CA . ILE A 1 420 ? -0.900 -5.205 -3.307 1.00 83.69 420 ILE A CA 1
ATOM 3229 C C . ILE A 1 420 ? 0.247 -4.205 -3.076 1.00 83.69 420 ILE A C 1
ATOM 3231 O O . ILE A 1 420 ? 1.428 -4.496 -3.288 1.00 83.69 420 ILE A O 1
ATOM 3235 N N . GLN A 1 421 ? -0.125 -2.996 -2.660 1.00 80.69 421 GLN A N 1
ATOM 3236 C CA . GLN A 1 421 ? 0.777 -1.882 -2.349 1.00 80.69 421 GLN A CA 1
ATOM 3237 C C . GLN A 1 421 ? 0.926 -1.703 -0.835 1.00 80.69 421 GLN A C 1
ATOM 3239 O O . GLN A 1 421 ? 1.959 -1.257 -0.343 1.00 80.69 421 GLN A O 1
ATOM 3244 N N . GLY A 1 422 ? -0.102 -2.068 -0.077 1.00 88.94 422 GLY A N 1
ATOM 3245 C CA . GLY A 1 422 ? -0.142 -2.026 1.377 1.00 88.94 422 GLY A CA 1
ATOM 3246 C C . GLY A 1 422 ? -1.520 -2.451 1.862 1.00 88.94 422 GLY A C 1
ATOM 3247 O O . GLY A 1 422 ? -2.350 -2.880 1.066 1.00 88.94 422 GLY A O 1
ATOM 3248 N N . PHE A 1 423 ? -1.777 -2.333 3.157 1.00 94.06 423 PHE A N 1
ATOM 3249 C CA . PHE A 1 423 ? -3.099 -2.615 3.703 1.00 94.06 423 PHE A CA 1
ATOM 3250 C C . PHE A 1 423 ? -3.361 -1.804 4.969 1.00 94.06 423 PHE A C 1
ATOM 3252 O O . PHE A 1 423 ? -2.438 -1.532 5.746 1.00 94.06 423 PHE A O 1
ATOM 3259 N N . GLU A 1 424 ? -4.619 -1.437 5.200 1.00 94.62 424 GLU A N 1
ATOM 3260 C CA . GLU A 1 424 ? -5.062 -1.022 6.531 1.00 94.62 424 GLU A CA 1
ATOM 3261 C C . GLU A 1 424 ? -5.128 -2.242 7.439 1.00 94.62 424 GLU A C 1
ATOM 3263 O O . GLU A 1 424 ? -5.406 -3.348 6.986 1.00 94.62 424 GLU A O 1
ATOM 3268 N N . GLN A 1 425 ? -4.894 -2.043 8.733 1.00 92.75 425 GLN A N 1
ATOM 3269 C CA . GLN A 1 425 ? -4.997 -3.110 9.722 1.00 92.75 425 GLN A CA 1
ATOM 3270 C C . GLN A 1 425 ? -5.737 -2.637 10.974 1.00 92.75 425 GLN A C 1
ATOM 3272 O O . GLN A 1 425 ? -5.546 -1.512 11.468 1.00 92.75 425 GLN A O 1
ATOM 3277 N N . ARG A 1 426 ? -6.573 -3.524 11.513 1.00 88.88 426 ARG A N 1
ATOM 3278 C CA . ARG A 1 426 ? -7.289 -3.343 12.779 1.00 88.88 426 ARG A CA 1
ATOM 3279 C C . ARG A 1 426 ? -7.269 -4.642 13.571 1.00 88.88 426 ARG A C 1
ATOM 3281 O O . ARG A 1 426 ? -7.707 -5.671 13.066 1.00 88.88 426 ARG A O 1
ATOM 3288 N N . TRP A 1 427 ? -6.768 -4.582 14.799 1.00 86.94 427 TRP A N 1
ATOM 3289 C CA . TRP A 1 427 ? -6.814 -5.695 15.740 1.00 86.94 427 TRP A CA 1
ATOM 3290 C C . TRP A 1 427 ? -6.890 -5.197 17.179 1.00 86.94 427 TRP A C 1
ATOM 3292 O O . TRP A 1 427 ? -6.495 -4.066 17.488 1.00 86.94 427 TR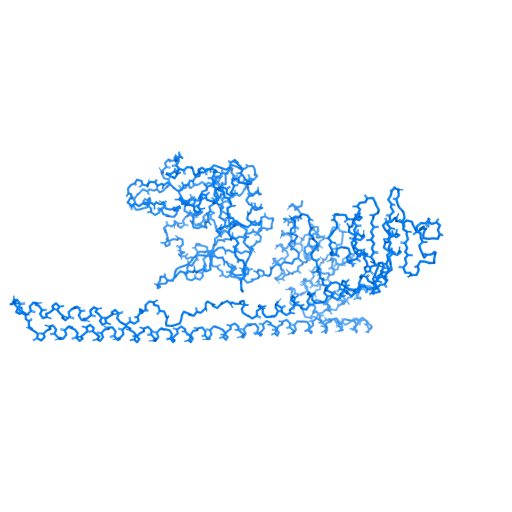P A O 1
ATOM 3302 N N . GLU A 1 428 ? -7.404 -6.068 18.036 1.00 84.19 428 GLU A N 1
ATOM 3303 C CA . GLU A 1 428 ? -7.433 -5.922 19.483 1.00 84.19 428 GLU A CA 1
ATOM 3304 C C . GLU A 1 428 ? -7.045 -7.272 20.083 1.00 84.19 428 GLU A C 1
ATOM 3306 O O . GLU A 1 428 ? -7.617 -8.288 19.685 1.00 84.19 428 GLU A O 1
ATOM 3311 N N . ASP A 1 429 ? -6.060 -7.287 20.977 1.00 78.44 429 ASP A N 1
ATOM 3312 C CA . ASP A 1 429 ? -5.644 -8.514 21.656 1.00 78.44 429 ASP A CA 1
ATOM 3313 C C . ASP A 1 429 ? -6.610 -8.894 22.797 1.00 78.44 429 ASP A C 1
ATOM 3315 O O . ASP A 1 429 ? -7.596 -8.208 23.080 1.00 78.44 429 ASP A O 1
ATOM 3319 N N . GLU A 1 430 ? -6.337 -10.019 23.455 1.00 76.12 430 GLU A N 1
ATOM 3320 C CA . GLU A 1 430 ? -7.153 -10.543 24.559 1.00 76.12 430 GLU A CA 1
ATOM 3321 C C . GLU A 1 430 ? -7.157 -9.626 25.793 1.00 76.12 430 GLU A C 1
ATOM 3323 O O . GLU A 1 430 ? -8.113 -9.636 26.565 1.00 76.12 430 GLU A O 1
ATOM 3328 N N . ASN A 1 431 ? -6.132 -8.781 25.937 1.00 78.75 431 ASN A N 1
ATOM 3329 C CA . ASN A 1 431 ? -5.997 -7.806 27.019 1.00 78.75 431 ASN A CA 1
ATOM 3330 C C . ASN A 1 431 ? -6.662 -6.457 26.683 1.00 78.75 431 ASN A C 1
ATOM 3332 O O . ASN A 1 431 ? -6.598 -5.518 27.478 1.00 78.75 431 ASN A O 1
ATOM 3336 N N . GLY A 1 432 ? -7.289 -6.333 25.507 1.00 77.38 432 GLY A N 1
ATOM 3337 C CA . GLY A 1 432 ? -7.941 -5.110 25.041 1.00 77.38 432 GLY A CA 1
ATOM 3338 C C . GLY A 1 432 ? -6.994 -4.087 24.404 1.00 77.38 432 GLY A C 1
ATOM 3339 O O . GLY A 1 432 ? -7.426 -2.973 24.083 1.00 77.38 432 GLY A O 1
ATOM 3340 N N . ASN A 1 433 ? -5.719 -4.425 24.187 1.00 79.38 433 ASN A N 1
ATOM 3341 C CA . ASN A 1 433 ? -4.783 -3.526 23.520 1.00 79.38 433 ASN A CA 1
ATOM 3342 C C . ASN A 1 433 ? -5.086 -3.469 22.030 1.00 79.38 433 ASN A C 1
ATOM 3344 O O . ASN A 1 433 ? -5.223 -4.490 21.358 1.00 79.38 433 ASN A O 1
ATOM 3348 N N . LYS A 1 434 ? -5.131 -2.251 21.494 1.00 81.56 434 LYS A N 1
ATOM 3349 C CA . LYS A 1 434 ? -5.428 -1.986 20.086 1.00 81.56 434 LYS A CA 1
ATOM 3350 C C . LYS A 1 434 ? -4.177 -1.567 19.341 1.00 81.56 434 LYS A C 1
ATOM 3352 O O . LYS A 1 434 ? -3.335 -0.833 19.857 1.00 81.56 434 LYS A O 1
ATOM 3357 N N . ASN A 1 435 ? -4.108 -1.937 18.070 1.00 80.88 435 ASN A N 1
ATOM 3358 C CA . ASN A 1 435 ? -3.024 -1.498 17.206 1.00 80.88 435 ASN A CA 1
ATOM 3359 C C . ASN A 1 435 ? -3.052 0.020 16.964 1.00 80.88 435 ASN A C 1
ATOM 3361 O O . ASN A 1 435 ? -4.047 0.572 16.489 1.00 80.88 435 ASN A O 1
ATOM 3365 N N . THR A 1 436 ? -1.927 0.689 17.211 1.00 75.50 436 THR A N 1
ATOM 3366 C CA . THR A 1 436 ? -1.753 2.126 16.932 1.00 75.50 436 THR A CA 1
ATOM 3367 C C . THR A 1 436 ? -1.414 2.383 15.463 1.00 75.50 436 THR A C 1
ATOM 3369 O O . THR A 1 436 ? -1.957 3.296 14.843 1.00 75.50 436 THR A O 1
ATOM 3372 N N . ALA A 1 437 ? -0.576 1.533 14.861 1.00 73.69 437 ALA A N 1
ATOM 3373 C CA . ALA A 1 437 ? -0.257 1.581 13.439 1.00 73.69 437 ALA A CA 1
ATOM 3374 C C . ALA A 1 437 ? -1.446 1.072 12.615 1.00 73.69 437 ALA A C 1
ATOM 3376 O O . ALA A 1 437 ? -1.682 -0.136 12.512 1.00 73.69 437 ALA A O 1
ATOM 3377 N N . ARG A 1 438 ? -2.195 2.010 12.033 1.00 81.06 438 ARG A N 1
ATOM 3378 C CA . ARG A 1 438 ? -3.429 1.742 11.281 1.00 81.06 438 ARG A CA 1
ATOM 3379 C C . ARG A 1 438 ? -3.195 1.280 9.837 1.00 81.06 438 ARG A C 1
ATOM 3381 O O . ARG A 1 438 ? -4.119 0.744 9.237 1.00 81.06 438 ARG A O 1
ATOM 3388 N N . PHE A 1 439 ? -1.978 1.441 9.319 1.00 87.56 439 PHE A N 1
ATOM 3389 C CA . PHE A 1 439 ? -1.563 1.034 7.975 1.00 87.56 439 PHE A CA 1
ATOM 3390 C C . PHE A 1 439 ? -0.256 0.230 8.030 1.00 87.56 439 PHE A C 1
ATOM 3392 O O . PHE A 1 439 ? 0.584 0.472 8.902 1.00 87.56 439 PHE A O 1
ATOM 3399 N N . ALA A 1 440 ? -0.081 -0.729 7.120 1.00 83.75 440 ALA A N 1
ATOM 3400 C CA . ALA A 1 440 ? 1.090 -1.598 7.066 1.00 83.75 440 ALA A CA 1
ATOM 3401 C C . ALA A 1 440 ? 2.395 -0.804 6.870 1.00 83.75 440 ALA A C 1
ATOM 3403 O O . ALA A 1 440 ? 2.541 -0.034 5.916 1.00 83.75 440 ALA A O 1
ATOM 3404 N N . LYS A 1 441 ? 3.375 -1.021 7.759 1.00 77.00 441 LYS A N 1
ATOM 3405 C CA . LYS A 1 441 ? 4.705 -0.406 7.649 1.00 77.00 441 LYS A CA 1
ATOM 3406 C C . LYS A 1 441 ? 5.358 -0.809 6.327 1.00 77.00 441 LYS A C 1
ATOM 3408 O O . LYS A 1 441 ? 5.323 -1.975 5.946 1.00 77.00 441 LYS A O 1
ATOM 3413 N N . GLY A 1 442 ? 5.953 0.167 5.648 1.00 69.81 442 GLY A N 1
ATOM 3414 C CA . GLY A 1 442 ? 6.583 -0.040 4.347 1.00 69.81 442 GLY A CA 1
ATOM 3415 C C . GLY A 1 442 ? 5.594 -0.143 3.189 1.00 69.81 442 GLY A C 1
ATOM 3416 O O . GLY A 1 442 ? 6.042 -0.112 2.056 1.00 69.81 442 GLY A O 1
ATOM 3417 N N . GLY A 1 443 ? 4.279 -0.205 3.430 1.00 74.81 443 GLY A N 1
ATOM 3418 C CA . GLY A 1 443 ? 3.272 -0.171 2.373 1.00 74.81 443 GLY A CA 1
ATOM 3419 C C . GLY A 1 443 ? 3.036 1.237 1.816 1.00 74.81 443 GLY A C 1
ATOM 3420 O O . GLY A 1 443 ? 3.386 2.251 2.428 1.00 74.81 443 GLY A O 1
ATOM 3421 N N . ARG A 1 444 ? 2.381 1.312 0.661 1.00 81.75 444 ARG A N 1
ATOM 3422 C CA . ARG A 1 444 ? 1.937 2.550 0.016 1.00 81.75 444 ARG A CA 1
ATOM 3423 C C . ARG A 1 444 ? 0.422 2.673 0.088 1.00 81.75 444 ARG A C 1
ATOM 3425 O O . ARG A 1 444 ? -0.313 1.831 -0.416 1.00 81.75 444 ARG A O 1
ATOM 3432 N N . LYS A 1 445 ? -0.028 3.758 0.719 1.00 87.00 445 LYS A N 1
ATOM 3433 C CA . LYS A 1 445 ? -1.446 4.064 0.891 1.00 87.00 445 LYS A CA 1
ATOM 3434 C C . LYS A 1 445 ? -2.026 4.684 -0.380 1.00 87.00 445 LYS A C 1
ATOM 3436 O O . LYS A 1 445 ? -1.585 5.750 -0.804 1.00 87.00 445 LYS A O 1
ATOM 3441 N N . THR A 1 446 ? -3.003 3.997 -0.960 1.00 89.62 446 THR A N 1
ATOM 3442 C CA . THR A 1 446 ? -3.899 4.487 -2.021 1.00 89.62 446 THR A CA 1
ATOM 3443 C C . THR A 1 446 ? -5.319 4.581 -1.449 1.00 89.62 446 THR A C 1
ATOM 3445 O O . THR A 1 446 ? -5.574 5.451 -0.618 1.00 89.62 446 THR A O 1
ATOM 3448 N N . VAL A 1 447 ? -6.182 3.626 -1.796 1.00 95.12 447 VAL A N 1
ATOM 3449 C CA . VAL A 1 447 ? -7.509 3.358 -1.229 1.00 95.12 447 VAL A CA 1
ATOM 3450 C C . VAL A 1 447 ? -7.717 1.843 -1.144 1.00 95.12 447 VAL A C 1
ATOM 3452 O O . VAL A 1 447 ? -7.125 1.102 -1.937 1.00 95.12 447 VAL A O 1
ATOM 3455 N N . ASN A 1 448 ? -8.538 1.389 -0.204 1.00 97.44 448 ASN A N 1
ATOM 3456 C CA . ASN A 1 448 ? -9.147 0.063 -0.263 1.00 97.44 448 ASN A CA 1
ATOM 3457 C C . ASN A 1 448 ? -10.473 0.164 -1.025 1.00 97.44 448 ASN A C 1
ATOM 3459 O O . ASN A 1 448 ? -11.182 1.154 -0.881 1.00 97.44 448 ASN A O 1
ATOM 3463 N N . VAL A 1 449 ? -10.784 -0.828 -1.857 1.00 97.31 449 VAL A N 1
ATOM 3464 C CA . VAL A 1 449 ? -11.998 -0.860 -2.684 1.00 97.31 449 VAL A CA 1
ATOM 3465 C C . VAL A 1 449 ? -12.690 -2.184 -2.424 1.00 97.31 449 VAL A C 1
ATOM 3467 O O . VAL A 1 449 ? -12.086 -3.213 -2.693 1.00 97.31 449 VAL A O 1
ATOM 3470 N N . LEU A 1 450 ? -13.919 -2.156 -1.915 1.00 96.94 450 LEU A N 1
ATOM 3471 C CA . LEU A 1 450 ? -14.793 -3.322 -1.788 1.00 96.94 450 LEU A CA 1
ATOM 3472 C C . LEU A 1 450 ? -15.903 -3.225 -2.839 1.00 96.94 450 LEU A C 1
ATOM 3474 O O . LEU A 1 450 ? -16.502 -2.161 -2.996 1.00 96.94 450 LEU A O 1
ATOM 3478 N N . GLY A 1 451 ? -16.190 -4.323 -3.534 1.00 93.31 451 GLY A N 1
ATOM 3479 C CA . GLY A 1 451 ? -17.183 -4.383 -4.613 1.00 93.31 451 GLY A CA 1
ATOM 3480 C C . GLY A 1 451 ? -16.551 -4.580 -5.989 1.00 93.31 451 GLY A C 1
ATOM 3481 O O . GLY A 1 451 ? -15.335 -4.501 -6.142 1.00 93.31 451 GLY A O 1
ATOM 3482 N N . ASP A 1 452 ? -17.383 -4.858 -6.993 1.00 88.31 452 ASP A N 1
ATOM 3483 C CA . ASP A 1 452 ? -16.937 -5.142 -8.360 1.00 88.31 452 ASP A CA 1
ATOM 3484 C C . ASP A 1 452 ? -16.959 -3.864 -9.222 1.00 88.31 452 ASP A C 1
ATOM 3486 O O . ASP A 1 452 ? -18.042 -3.359 -9.549 1.00 88.31 452 ASP A O 1
ATOM 3490 N N . PRO A 1 453 ? -15.797 -3.337 -9.662 1.00 86.62 453 PRO A N 1
ATOM 3491 C CA . PRO A 1 453 ? -15.750 -2.160 -10.524 1.00 86.62 453 PRO A CA 1
ATOM 3492 C C . PRO A 1 453 ? -16.504 -2.334 -11.845 1.00 86.62 453 PRO A C 1
ATOM 3494 O O . PRO A 1 453 ? -16.940 -1.334 -12.412 1.00 86.62 453 PRO A O 1
ATOM 3497 N N . ALA A 1 454 ? -16.667 -3.563 -12.347 1.00 86.25 454 ALA A N 1
ATOM 3498 C CA . ALA A 1 454 ? -17.384 -3.826 -13.593 1.00 86.25 454 ALA A CA 1
ATOM 3499 C C . ALA A 1 454 ? -18.907 -3.676 -13.456 1.00 86.25 454 ALA A C 1
ATOM 3501 O O . ALA A 1 454 ? -19.578 -3.402 -14.449 1.00 86.25 454 ALA A O 1
ATOM 3502 N N . ARG A 1 455 ? -19.449 -3.844 -12.244 1.00 89.44 455 ARG A N 1
ATOM 3503 C CA . ARG A 1 455 ? -20.892 -3.753 -11.959 1.00 89.44 455 ARG A CA 1
ATOM 3504 C C . ARG A 1 455 ? -21.288 -2.436 -11.313 1.00 89.44 455 ARG A C 1
ATOM 3506 O O . ARG A 1 455 ? -22.434 -2.013 -11.430 1.00 89.44 455 ARG A O 1
ATOM 3513 N N . ALA A 1 456 ? -20.350 -1.792 -10.626 1.00 94.62 456 ALA A N 1
ATOM 3514 C CA . ALA A 1 456 ? -20.678 -0.658 -9.794 1.00 94.62 456 ALA A CA 1
ATOM 3515 C C . ALA A 1 456 ? -21.026 0.606 -10.591 1.00 94.62 456 ALA A C 1
ATOM 3517 O O . ALA A 1 456 ? -20.202 1.121 -11.352 1.00 94.62 456 ALA A O 1
ATOM 3518 N N . THR A 1 457 ? -22.215 1.146 -10.331 1.00 97.06 457 THR A N 1
ATOM 3519 C CA . THR A 1 457 ? -22.718 2.436 -10.838 1.00 97.06 457 THR A CA 1
ATOM 3520 C C . THR A 1 457 ? -22.615 3.547 -9.783 1.00 97.06 457 THR A C 1
ATOM 3522 O O . THR A 1 457 ? -22.762 4.735 -10.091 1.00 97.06 457 THR A O 1
ATOM 3525 N N . ARG A 1 458 ? -22.314 3.171 -8.534 1.00 97.69 458 ARG A N 1
ATOM 3526 C CA . ARG A 1 458 ? -22.150 4.063 -7.385 1.00 97.69 458 ARG A CA 1
ATOM 3527 C C . ARG A 1 458 ? -20.826 3.814 -6.665 1.00 97.69 458 ARG A C 1
ATOM 3529 O O . ARG A 1 458 ? -20.319 2.697 -6.628 1.00 97.69 458 ARG A O 1
ATOM 3536 N N . MET A 1 459 ? -20.265 4.864 -6.076 1.00 98.25 459 MET A N 1
ATOM 3537 C CA . MET A 1 459 ? -19.084 4.821 -5.218 1.00 98.25 459 MET A CA 1
ATOM 3538 C C . MET A 1 459 ? -19.376 5.536 -3.896 1.00 98.25 459 MET A C 1
ATOM 3540 O O . MET A 1 459 ? -19.682 6.726 -3.895 1.00 98.25 459 MET A O 1
ATOM 3544 N N . ALA A 1 460 ? -19.245 4.831 -2.776 1.00 98.12 460 ALA A N 1
ATOM 3545 C CA . ALA A 1 460 ? -19.320 5.383 -1.430 1.00 98.12 460 ALA A CA 1
ATOM 3546 C C . ALA A 1 460 ? -17.917 5.520 -0.831 1.00 98.12 460 ALA A C 1
ATOM 3548 O O . ALA A 1 460 ? -17.208 4.529 -0.678 1.00 98.12 460 ALA A O 1
ATOM 3549 N N . VAL A 1 461 ? -17.508 6.745 -0.497 1.00 98.06 461 VAL A N 1
ATOM 3550 C CA . VAL A 1 461 ? -16.177 7.035 0.060 1.00 98.06 461 VAL A CA 1
ATOM 3551 C C . VAL A 1 461 ? -16.257 7.152 1.581 1.00 98.06 461 VAL A C 1
ATOM 3553 O O . VAL A 1 461 ? -17.019 7.971 2.085 1.00 98.06 461 VAL A O 1
ATOM 3556 N N . VAL A 1 462 ? -15.464 6.362 2.306 1.00 96.19 462 VAL A N 1
ATOM 3557 C CA . VAL A 1 462 ? -15.469 6.264 3.780 1.00 96.19 462 VAL A CA 1
ATOM 3558 C C . VAL A 1 462 ? -14.062 6.415 4.372 1.00 96.19 462 VAL A C 1
ATOM 3560 O O . VAL A 1 462 ? -13.061 6.239 3.676 1.00 96.19 462 VAL A O 1
ATOM 3563 N N . GLU A 1 463 ? -13.956 6.715 5.672 1.00 90.12 463 GLU A N 1
ATOM 3564 C CA . GLU A 1 463 ? -12.656 6.964 6.320 1.00 90.12 463 GLU A CA 1
ATOM 3565 C C . GLU A 1 463 ? -11.850 5.691 6.597 1.00 90.12 463 GLU A C 1
ATOM 3567 O O . GLU A 1 463 ? -10.617 5.718 6.536 1.00 90.12 463 GLU A O 1
ATOM 3572 N N . SER A 1 464 ? -12.521 4.580 6.920 1.00 93.50 464 SER A N 1
ATOM 3573 C CA . SER A 1 464 ? -11.867 3.340 7.347 1.00 93.50 464 SER A CA 1
ATOM 3574 C C . SER A 1 464 ? -12.485 2.094 6.716 1.00 93.50 464 SER A C 1
ATOM 3576 O O . SER A 1 464 ? -13.664 2.081 6.365 1.00 93.50 464 SER A O 1
ATOM 3578 N N . GLY A 1 465 ? -11.687 1.032 6.565 1.00 95.44 465 GLY A N 1
ATOM 3579 C CA . GLY A 1 465 ? -12.182 -0.228 6.007 1.00 95.44 465 GLY A CA 1
ATOM 3580 C C . GLY A 1 465 ? -13.294 -0.878 6.842 1.00 95.44 465 GLY A C 1
ATOM 3581 O O . GLY A 1 465 ? -14.155 -1.565 6.298 1.00 95.44 465 GLY A O 1
ATOM 3582 N N . LEU A 1 466 ? -13.327 -0.638 8.160 1.00 95.06 466 LEU A N 1
ATOM 3583 C CA . LEU A 1 466 ? -14.419 -1.131 9.008 1.00 95.06 466 LEU A CA 1
ATOM 3584 C C . LEU A 1 466 ? -15.736 -0.409 8.708 1.00 95.06 466 LEU A C 1
ATOM 3586 O O . LEU A 1 466 ? -16.769 -1.067 8.660 1.00 95.06 466 LEU A O 1
ATOM 3590 N N . ASP A 1 467 ? -15.692 0.898 8.448 1.00 95.56 467 ASP A N 1
ATOM 3591 C CA . ASP A 1 467 ? -16.876 1.662 8.035 1.00 95.56 467 ASP A CA 1
ATOM 3592 C C . ASP A 1 467 ? -17.334 1.263 6.633 1.00 95.56 467 ASP A C 1
ATOM 3594 O O . ASP A 1 467 ? -18.532 1.196 6.377 1.00 95.56 467 ASP A O 1
ATOM 3598 N N . ALA A 1 468 ? -16.391 0.916 5.746 1.00 97.38 468 ALA A N 1
ATOM 3599 C CA . ALA A 1 468 ? -16.703 0.381 4.421 1.00 97.38 468 ALA A CA 1
ATOM 3600 C C . ALA A 1 468 ? -17.505 -0.920 4.530 1.00 97.38 468 ALA A C 1
ATOM 3602 O O . ALA A 1 468 ? -18.532 -1.066 3.876 1.00 97.38 468 ALA A O 1
ATOM 3603 N N . LEU A 1 469 ? -17.060 -1.844 5.388 1.00 97.38 469 LEU A N 1
ATOM 3604 C CA . LEU A 1 469 ? -17.770 -3.097 5.641 1.00 97.38 469 LEU A CA 1
ATOM 3605 C C . LEU A 1 469 ? -19.110 -2.886 6.336 1.00 97.38 469 LEU A C 1
ATOM 3607 O O . LEU A 1 469 ? -20.080 -3.545 5.977 1.00 97.38 469 LEU A O 1
ATOM 3611 N N . ALA A 1 470 ? -19.171 -1.986 7.318 1.00 95.81 470 ALA A N 1
ATOM 3612 C CA . ALA A 1 470 ? -20.409 -1.703 8.028 1.00 95.81 470 ALA A CA 1
ATOM 3613 C C . ALA A 1 470 ? -21.473 -1.124 7.087 1.00 95.81 470 ALA A C 1
ATOM 3615 O O . ALA A 1 470 ? -22.616 -1.574 7.103 1.00 95.81 470 ALA A O 1
ATOM 3616 N N . LEU A 1 471 ? -21.080 -0.189 6.217 1.00 95.44 471 LEU A N 1
ATOM 3617 C CA . LEU A 1 471 ? -21.963 0.361 5.197 1.00 95.44 471 LEU A CA 1
ATOM 3618 C C . LEU A 1 471 ? -22.344 -0.689 4.140 1.00 95.44 471 LEU A C 1
ATOM 3620 O O . LEU A 1 471 ? -23.507 -0.757 3.756 1.00 95.44 471 LEU A O 1
ATOM 3624 N N . ALA A 1 472 ? -21.404 -1.537 3.709 1.00 95.88 472 ALA A N 1
ATOM 3625 C CA . ALA A 1 472 ? -21.680 -2.618 2.760 1.00 95.88 472 ALA A CA 1
ATOM 3626 C C . ALA A 1 472 ? -22.672 -3.653 3.306 1.00 95.88 472 ALA A C 1
ATOM 3628 O O . ALA A 1 472 ? -23.528 -4.131 2.565 1.00 95.88 472 ALA A O 1
ATOM 3629 N N . GLU A 1 473 ? -22.576 -3.986 4.594 1.00 94.56 473 GLU A N 1
ATOM 3630 C CA . GLU A 1 473 ? -23.536 -4.856 5.275 1.00 94.56 473 GLU A CA 1
ATOM 3631 C C . GLU A 1 473 ? -24.912 -4.213 5.395 1.00 94.56 473 GLU A C 1
ATOM 3633 O O . GLU A 1 473 ? -25.926 -4.881 5.214 1.00 94.56 473 GLU A O 1
ATOM 3638 N N . PHE A 1 474 ? -24.937 -2.920 5.715 1.00 88.19 474 PHE A N 1
ATOM 3639 C CA . PHE A 1 474 ? -26.175 -2.178 5.885 1.00 88.19 474 PHE A CA 1
ATOM 3640 C C . PHE A 1 474 ? -26.929 -2.011 4.561 1.00 88.19 474 PHE A C 1
ATOM 3642 O O . PHE A 1 474 ? -28.138 -2.208 4.506 1.00 88.19 474 PHE A O 1
ATOM 3649 N N . GLU A 1 475 ? -26.222 -1.659 3.488 1.00 91.06 475 GLU A N 1
ATOM 3650 C CA . GLU A 1 475 ? -26.828 -1.426 2.177 1.00 91.06 475 GLU A CA 1
ATOM 3651 C C . GLU A 1 475 ? -27.090 -2.728 1.395 1.00 91.06 475 GLU A C 1
ATOM 3653 O O . GLU A 1 475 ? -28.016 -2.769 0.590 1.00 91.06 475 GLU A O 1
ATOM 3658 N N . ASP A 1 476 ? -26.270 -3.765 1.592 1.00 90.81 476 ASP A N 1
ATOM 3659 C CA . ASP A 1 476 ? -26.310 -5.054 0.883 1.00 90.81 476 ASP A CA 1
ATOM 3660 C C . ASP A 1 476 ? -26.377 -4.956 -0.655 1.00 90.81 476 ASP A C 1
ATOM 3662 O O . ASP A 1 476 ? -27.043 -5.734 -1.335 1.00 90.81 476 ASP A O 1
ATOM 3666 N N . ARG A 1 477 ? -25.665 -3.977 -1.226 1.00 90.75 477 ARG A N 1
ATOM 3667 C CA . ARG A 1 477 ? -25.677 -3.696 -2.671 1.00 90.75 477 ARG A CA 1
ATOM 3668 C C . ARG A 1 477 ? -24.520 -4.356 -3.411 1.00 90.75 477 ARG A C 1
ATOM 3670 O O . ARG A 1 477 ? -23.396 -4.414 -2.910 1.00 90.75 477 ARG A O 1
ATOM 3677 N N . ASP A 1 478 ? -24.765 -4.781 -4.645 1.00 89.81 478 ASP A N 1
ATOM 3678 C CA . ASP A 1 478 ? -23.744 -5.277 -5.578 1.00 89.81 478 ASP A CA 1
ATOM 3679 C C . ASP A 1 478 ? -23.316 -4.232 -6.630 1.00 89.81 478 ASP A C 1
ATOM 3681 O O . ASP A 1 478 ? -22.303 -4.408 -7.307 1.00 89.81 478 ASP A O 1
ATOM 3685 N N . ASP A 1 479 ? -24.045 -3.117 -6.724 1.00 94.50 479 ASP A N 1
ATOM 3686 C CA . ASP A 1 479 ? -23.814 -2.011 -7.659 1.00 94.50 479 ASP A CA 1
ATOM 3687 C C . ASP A 1 479 ? -22.989 -0.849 -7.070 1.00 94.50 479 ASP A C 1
ATOM 3689 O O . ASP A 1 479 ? -22.888 0.225 -7.675 1.00 94.50 479 ASP A O 1
ATOM 3693 N N . THR A 1 480 ? -22.411 -1.038 -5.883 1.00 96.69 480 THR A N 1
ATOM 3694 C CA . THR A 1 480 ? -21.692 0.003 -5.143 1.00 96.69 480 THR A CA 1
ATOM 3695 C C . THR A 1 480 ? -20.251 -0.413 -4.852 1.00 96.69 480 THR A C 1
ATOM 3697 O O . THR A 1 480 ? -19.999 -1.508 -4.355 1.00 96.69 480 THR A O 1
ATOM 3700 N N . LEU A 1 481 ? -19.304 0.494 -5.117 1.00 98.00 481 LEU A N 1
ATOM 3701 C CA . LEU A 1 481 ? -17.949 0.419 -4.570 1.00 98.00 481 LEU A CA 1
ATOM 3702 C C . LEU A 1 481 ? -17.899 1.104 -3.208 1.00 98.00 481 LEU A C 1
ATOM 3704 O O . LEU A 1 481 ? -18.137 2.308 -3.126 1.00 98.00 481 LEU A O 1
ATOM 3708 N N . TYR A 1 482 ? -17.516 0.377 -2.165 1.00 98.31 482 TYR A N 1
ATOM 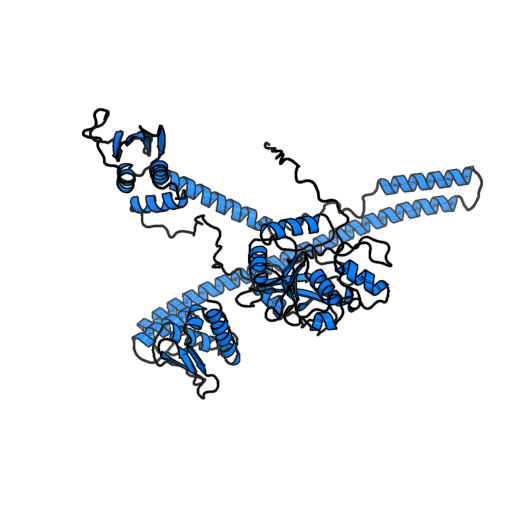3709 C CA . TYR A 1 482 ? -17.213 0.946 -0.853 1.00 98.31 482 TYR A CA 1
ATOM 3710 C C . TYR A 1 482 ? -15.712 1.199 -0.773 1.00 98.31 482 TYR A C 1
ATOM 3712 O O . TYR A 1 482 ? -14.909 0.267 -0.765 1.00 98.31 482 TYR A O 1
ATOM 3720 N N . VAL A 1 483 ? -15.322 2.471 -0.780 1.00 98.06 483 VAL A N 1
ATOM 3721 C CA . VAL A 1 483 ? -13.932 2.893 -0.952 1.00 98.06 483 VAL A CA 1
ATOM 3722 C C . VAL A 1 483 ? -13.423 3.532 0.329 1.00 98.06 483 VAL A C 1
ATOM 3724 O O . VAL A 1 483 ? -13.837 4.635 0.682 1.00 98.06 483 VAL A O 1
ATOM 3727 N N . SER A 1 484 ? -12.493 2.862 1.010 1.00 97.38 484 SER A N 1
ATOM 3728 C CA . SER A 1 484 ? -11.844 3.422 2.192 1.00 97.38 484 SER A CA 1
ATOM 3729 C C . SER A 1 484 ? -10.574 4.194 1.853 1.00 97.38 484 SER A C 1
ATOM 3731 O O . SER A 1 484 ? -9.722 3.743 1.082 1.00 97.38 484 SER A O 1
ATOM 3733 N N . THR A 1 485 ? -10.419 5.362 2.474 1.00 93.00 485 THR A N 1
ATOM 3734 C CA . THR A 1 485 ? -9.230 6.216 2.346 1.00 93.00 485 THR A CA 1
ATOM 3735 C C . THR A 1 485 ? -8.117 5.881 3.351 1.00 93.00 485 THR A C 1
ATOM 3737 O O . THR A 1 485 ? -7.011 6.440 3.269 1.00 93.00 485 THR A O 1
ATOM 3740 N N . GLY A 1 486 ? -8.371 4.989 4.315 1.00 84.69 486 GLY A N 1
ATOM 3741 C CA . GLY A 1 486 ? -7.437 4.661 5.394 1.00 84.69 486 GLY A CA 1
ATOM 3742 C C . GLY A 1 486 ? -7.004 5.891 6.194 1.00 84.69 486 GLY A C 1
ATOM 3743 O O . GLY A 1 486 ? -5.807 6.100 6.443 1.00 84.69 486 GLY A O 1
ATOM 3744 N N . GLY A 1 487 ? -7.964 6.757 6.527 1.00 81.88 487 GLY A N 1
ATOM 3745 C CA . GLY A 1 487 ? -7.780 8.077 7.134 1.00 81.88 487 GLY A CA 1
ATOM 3746 C C . GLY A 1 487 ? -7.685 9.212 6.106 1.00 81.88 487 GLY A C 1
ATOM 3747 O O . GLY A 1 487 ? -8.306 9.164 5.052 1.00 81.88 487 GLY A O 1
ATOM 3748 N N . GLY A 1 488 ? -6.888 10.247 6.394 1.00 74.50 488 GLY A N 1
ATOM 3749 C CA . GLY A 1 488 ? -6.834 11.462 5.565 1.00 74.50 488 GLY A CA 1
ATOM 3750 C C . GLY A 1 488 ? -6.291 11.273 4.140 1.00 74.50 488 GLY A C 1
ATOM 3751 O O . GLY A 1 488 ? -5.627 10.276 3.832 1.00 74.50 488 GLY A O 1
ATOM 3752 N N . PHE A 1 489 ? -6.542 12.267 3.284 1.00 75.62 489 PHE A N 1
ATOM 3753 C CA . PHE A 1 489 ? -6.231 12.224 1.853 1.00 75.62 489 PHE A CA 1
ATOM 3754 C C . PHE A 1 489 ? -4.757 12.545 1.589 1.00 75.62 489 PHE A C 1
ATOM 3756 O O . PHE A 1 489 ? -4.216 13.522 2.105 1.00 75.62 489 PHE A O 1
ATOM 3763 N N . GLY A 1 490 ? -4.106 11.708 0.784 1.00 75.88 490 GLY A N 1
ATOM 3764 C CA . GLY A 1 490 ? -2.838 12.039 0.139 1.00 75.88 490 GLY A CA 1
ATOM 3765 C C . GLY A 1 490 ? -2.995 12.037 -1.385 1.00 75.88 490 GLY A C 1
ATOM 3766 O O . GLY A 1 490 ? -3.995 11.520 -1.881 1.00 75.88 490 GLY A O 1
ATOM 3767 N N . PRO A 1 491 ? -1.987 12.500 -2.147 1.00 76.69 491 PRO A N 1
ATOM 3768 C CA . PRO A 1 491 ? -2.091 12.627 -3.607 1.00 76.69 491 PRO A CA 1
ATOM 3769 C C . PRO A 1 491 ? -2.470 11.324 -4.330 1.00 76.69 491 PRO A C 1
ATOM 3771 O O . PRO A 1 491 ? -3.192 11.330 -5.318 1.00 76.69 491 PRO A O 1
ATOM 3774 N N . LEU A 1 492 ? -2.007 10.179 -3.815 1.00 81.25 492 LEU A N 1
ATOM 3775 C CA . LEU A 1 492 ? -2.337 8.860 -4.364 1.00 81.25 492 LEU A CA 1
ATOM 3776 C C . LEU A 1 492 ? -3.767 8.411 -4.039 1.00 81.25 492 LEU A C 1
ATOM 3778 O O . LEU A 1 492 ? -4.360 7.663 -4.809 1.00 81.25 492 LEU A O 1
ATOM 3782 N N . THR A 1 493 ? -4.308 8.845 -2.900 1.00 85.62 493 THR A N 1
ATOM 3783 C CA . THR A 1 493 ? -5.709 8.621 -2.528 1.00 85.62 493 THR A CA 1
ATOM 3784 C C . THR A 1 493 ? -6.609 9.454 -3.438 1.00 85.62 493 THR A C 1
ATOM 3786 O O . THR A 1 493 ? -7.535 8.906 -4.018 1.00 85.62 493 THR A O 1
ATOM 3789 N N . GLU A 1 494 ? -6.296 10.736 -3.644 1.00 87.38 494 GLU A N 1
ATOM 3790 C CA . GLU A 1 494 ? -7.055 11.629 -4.537 1.00 87.38 494 GLU A CA 1
ATOM 3791 C C . GLU A 1 494 ? -7.074 11.115 -5.982 1.00 87.38 494 GLU A C 1
ATOM 3793 O O . GLU A 1 494 ? -8.145 10.963 -6.568 1.00 87.38 494 GLU A O 1
ATOM 3798 N N . ALA A 1 495 ? -5.910 10.747 -6.531 1.00 85.88 495 ALA A N 1
ATOM 3799 C CA . ALA A 1 495 ? -5.818 10.176 -7.875 1.00 85.88 495 ALA A CA 1
ATOM 3800 C C . ALA A 1 495 ? -6.631 8.876 -8.019 1.00 85.88 495 ALA A C 1
ATOM 3802 O O . ALA A 1 495 ? -7.278 8.649 -9.044 1.00 85.88 495 ALA A O 1
ATOM 3803 N N . ALA A 1 496 ? -6.628 8.027 -6.986 1.00 90.50 496 ALA A N 1
ATOM 3804 C CA . ALA A 1 496 ? -7.412 6.800 -6.978 1.00 90.50 496 ALA A CA 1
ATOM 3805 C C . ALA A 1 496 ? -8.923 7.075 -6.927 1.00 90.50 496 ALA A C 1
ATOM 3807 O O . ALA A 1 496 ? -9.674 6.465 -7.686 1.00 90.50 496 ALA A O 1
ATOM 3808 N N . LEU A 1 497 ? -9.362 8.018 -6.088 1.00 94.06 497 LEU A N 1
ATOM 3809 C CA . LEU A 1 497 ? -10.765 8.422 -5.985 1.00 94.06 497 LEU A CA 1
ATOM 3810 C C . LEU A 1 497 ? -11.280 9.025 -7.295 1.00 94.06 497 LEU A C 1
ATOM 3812 O O . LEU A 1 497 ? -12.342 8.625 -7.762 1.00 94.06 497 LEU A O 1
ATOM 3816 N N . LEU A 1 498 ? -10.511 9.918 -7.927 1.00 92.50 498 LEU A N 1
ATOM 3817 C CA . LEU A 1 498 ? -10.853 10.500 -9.230 1.00 92.50 498 LEU A CA 1
ATOM 3818 C C . LEU A 1 498 ? -11.037 9.427 -10.304 1.00 92.50 498 LEU A C 1
ATOM 3820 O O . LEU A 1 498 ? -11.992 9.475 -11.074 1.00 92.50 498 LEU A O 1
ATOM 3824 N N . ARG A 1 499 ? -10.138 8.437 -10.345 1.00 92.19 499 ARG A N 1
ATOM 3825 C CA . ARG A 1 499 ? -10.227 7.329 -11.300 1.00 92.19 499 ARG A CA 1
ATOM 3826 C C . ARG A 1 499 ? -11.450 6.452 -11.046 1.00 92.19 499 ARG A C 1
ATOM 3828 O O . ARG A 1 499 ? -12.161 6.120 -11.988 1.00 92.19 499 ARG A O 1
ATOM 3835 N N . LEU A 1 500 ? -11.695 6.073 -9.794 1.00 94.19 500 LEU A N 1
ATOM 3836 C CA . LEU A 1 500 ? -12.824 5.211 -9.432 1.00 94.19 500 LEU A CA 1
ATOM 3837 C C . LEU A 1 500 ? -14.176 5.915 -9.623 1.00 94.19 500 LEU A C 1
ATOM 3839 O O . LEU A 1 500 ? -15.153 5.261 -9.983 1.00 94.19 500 LEU A O 1
ATOM 3843 N N . ALA A 1 501 ? -14.228 7.238 -9.463 1.00 95.62 501 ALA A N 1
ATOM 3844 C CA . ALA A 1 501 ? -15.433 8.035 -9.676 1.00 95.62 501 ALA A CA 1
ATOM 3845 C C . ALA A 1 501 ? -15.895 8.090 -11.143 1.00 95.62 501 ALA A C 1
ATOM 3847 O O . ALA A 1 501 ? -17.055 8.402 -11.399 1.00 95.62 501 ALA A O 1
ATOM 3848 N N . GLN A 1 502 ? -15.022 7.798 -12.116 1.00 92.56 502 GLN A N 1
ATOM 3849 C CA . GLN A 1 502 ? -15.359 7.918 -13.537 1.00 92.56 502 GLN A CA 1
ATOM 3850 C C . GLN A 1 502 ? -16.588 7.074 -13.898 1.00 92.56 502 GLN A C 1
ATOM 3852 O O . GLN A 1 502 ? -16.572 5.847 -13.780 1.00 92.56 502 GLN A O 1
ATOM 3857 N N . GLY A 1 503 ? -17.646 7.752 -14.354 1.00 91.75 503 GLY A N 1
ATOM 3858 C CA . GLY A 1 503 ? -18.909 7.127 -14.751 1.00 91.75 503 GLY A CA 1
ATOM 3859 C C . GLY A 1 503 ? -19.771 6.623 -13.589 1.00 91.75 503 GLY A C 1
ATOM 3860 O O . GLY A 1 503 ? -20.679 5.834 -13.834 1.00 91.75 503 GLY A O 1
ATOM 3861 N N . ARG A 1 504 ? -19.500 7.041 -12.342 1.00 96.50 504 ARG A N 1
ATOM 3862 C CA . ARG A 1 504 ? -20.240 6.607 -11.147 1.00 96.50 504 ARG A CA 1
ATOM 3863 C C . ARG A 1 504 ? -20.813 7.784 -10.376 1.00 96.50 504 ARG A C 1
ATOM 3865 O O . ARG A 1 504 ? -20.212 8.851 -10.303 1.00 96.50 504 ARG A O 1
ATOM 3872 N N . THR A 1 505 ? -21.950 7.552 -9.731 1.00 97.50 505 THR A N 1
ATOM 3873 C CA . THR A 1 505 ? -22.466 8.475 -8.713 1.00 97.50 505 THR A CA 1
ATOM 3874 C C . THR A 1 505 ? -21.608 8.373 -7.456 1.00 97.50 505 THR A C 1
ATOM 3876 O O . THR A 1 505 ? -21.300 7.271 -7.004 1.00 97.50 505 THR A O 1
ATOM 3879 N N . VAL A 1 506 ? -21.192 9.506 -6.890 1.00 98.00 506 VAL A N 1
ATOM 3880 C CA . VAL A 1 506 ? -20.319 9.523 -5.710 1.00 98.00 506 VAL A CA 1
ATOM 3881 C C . VAL A 1 506 ? -21.115 9.944 -4.485 1.00 98.00 506 VAL A C 1
ATOM 3883 O O . VAL A 1 506 ? -21.811 10.959 -4.507 1.00 98.00 506 VAL A O 1
ATOM 3886 N N . VAL A 1 507 ? -20.982 9.186 -3.398 1.00 97.31 507 VAL A N 1
ATOM 3887 C CA . VAL A 1 507 ? -21.436 9.608 -2.075 1.00 97.31 507 VAL A CA 1
ATOM 3888 C C . VAL A 1 507 ? -20.269 9.697 -1.100 1.00 97.31 507 VAL A C 1
ATOM 3890 O O . VAL A 1 507 ? -19.366 8.863 -1.073 1.00 97.31 507 VAL A O 1
ATOM 3893 N N . SER A 1 508 ? -20.302 10.735 -0.281 1.00 96.38 508 SER A N 1
ATOM 3894 C CA . SER A 1 508 ? -19.375 10.982 0.809 1.00 96.38 508 SER A CA 1
ATOM 3895 C C . SER A 1 508 ? -19.944 10.373 2.080 1.00 96.38 508 SER A C 1
ATOM 3897 O O . SER A 1 508 ? -20.803 10.977 2.716 1.00 96.38 508 SER A O 1
ATOM 3899 N N . ALA A 1 509 ? -19.457 9.203 2.463 1.00 96.19 509 ALA A N 1
ATOM 3900 C CA . ALA A 1 509 ? -19.934 8.436 3.604 1.00 96.19 509 ALA A CA 1
ATOM 3901 C C . ALA A 1 509 ? -19.019 8.538 4.842 1.00 96.19 509 ALA A C 1
ATOM 3903 O O . ALA A 1 509 ? -18.929 7.609 5.638 1.00 96.19 509 ALA A O 1
ATOM 3904 N N . PHE A 1 510 ? -18.327 9.669 5.006 1.00 93.69 510 PHE A N 1
ATOM 3905 C CA . PHE A 1 510 ? -17.482 9.949 6.173 1.00 93.69 510 PHE A CA 1
ATOM 3906 C C . PHE A 1 510 ? -18.283 10.159 7.464 1.00 93.69 510 PHE A C 1
ATOM 3908 O O . PHE A 1 510 ? -19.468 10.509 7.410 1.00 93.69 510 PHE A O 1
ATOM 3915 N N . ASP A 1 511 ? -17.588 10.019 8.597 1.00 90.50 511 ASP A N 1
ATOM 3916 C CA . ASP A 1 511 ? -18.089 10.181 9.964 1.00 90.50 511 ASP A CA 1
ATOM 3917 C C . ASP A 1 511 ? -19.027 11.391 10.122 1.00 90.50 511 ASP A C 1
ATOM 3919 O O . ASP A 1 511 ? -18.868 12.453 9.502 1.00 90.50 511 ASP A O 1
ATOM 3923 N N . ASN A 1 512 ? -20.012 11.250 11.003 1.00 88.56 512 ASN A N 1
ATOM 3924 C CA . ASN A 1 512 ? -20.920 12.320 11.397 1.00 88.56 512 ASN A CA 1
ATOM 3925 C C . ASN A 1 512 ? -20.290 13.196 12.496 1.00 88.56 512 ASN A C 1
ATOM 3927 O O . ASN A 1 512 ? -20.845 13.382 13.577 1.00 88.56 512 ASN A O 1
ATOM 3931 N N . ASP A 1 513 ? -19.089 13.712 12.229 1.00 83.75 513 ASP A N 1
ATOM 3932 C CA . ASP A 1 513 ? -18.370 14.630 13.107 1.00 83.75 513 ASP A CA 1
ATOM 3933 C C . ASP A 1 513 ? -17.666 15.753 12.315 1.00 83.75 513 ASP A C 1
ATOM 3935 O O . ASP A 1 513 ? -17.752 15.859 11.086 1.00 83.75 513 ASP A O 1
ATOM 3939 N N . ARG A 1 514 ? -16.946 16.631 13.026 1.00 79.69 514 ARG A N 1
ATOM 3940 C CA . ARG A 1 514 ? -16.187 17.734 12.410 1.00 79.69 514 ARG A CA 1
ATOM 3941 C C . ARG A 1 514 ? -15.070 17.240 11.475 1.00 79.69 514 ARG A C 1
ATOM 3943 O O . ARG A 1 514 ? -14.712 17.946 10.526 1.00 79.69 514 ARG A O 1
ATOM 3950 N N . GLY A 1 515 ? -14.492 16.074 11.757 1.00 81.69 515 GLY A N 1
ATOM 3951 C CA . GLY A 1 515 ? -13.467 15.437 10.934 1.00 81.69 515 GLY A CA 1
ATOM 3952 C C . GLY A 1 515 ? -14.045 14.954 9.607 1.00 81.69 515 GLY A C 1
ATOM 3953 O O . GLY A 1 515 ? -13.558 15.369 8.554 1.00 81.69 515 GLY A O 1
ATOM 3954 N N . GLY A 1 516 ? -15.139 14.197 9.655 1.00 80.69 516 GLY A N 1
ATOM 3955 C CA . GLY A 1 516 ? -15.834 13.696 8.473 1.00 80.69 516 GLY A CA 1
ATOM 3956 C C . GLY A 1 516 ? -16.418 14.809 7.608 1.00 80.69 516 GLY A C 1
ATOM 3957 O O . GLY A 1 516 ? -16.327 14.755 6.382 1.00 80.69 516 GLY A O 1
ATOM 3958 N N . GLU A 1 517 ? -16.894 15.899 8.213 1.00 85.94 517 GLU A N 1
ATOM 3959 C CA . GLU A 1 517 ? -17.268 17.111 7.475 1.00 85.94 517 GLU A CA 1
ATOM 3960 C C . GLU A 1 517 ? -16.063 17.748 6.754 1.00 85.94 517 GLU A C 1
ATOM 3962 O O . GLU A 1 517 ? -16.152 18.196 5.610 1.00 85.94 517 GLU A O 1
ATOM 3967 N N . THR A 1 518 ? -14.893 17.756 7.392 1.00 84.62 518 THR A N 1
ATOM 3968 C CA . THR A 1 518 ? -13.664 18.257 6.764 1.00 84.62 518 THR A CA 1
ATOM 3969 C C . THR A 1 518 ? -13.225 17.368 5.598 1.00 84.62 518 THR A C 1
ATOM 3971 O O . THR A 1 518 ? -12.795 17.890 4.568 1.00 84.62 518 THR A O 1
ATOM 3974 N N . HIS A 1 519 ? -13.355 16.045 5.716 1.00 85.19 519 HIS A N 1
ATOM 3975 C CA . HIS A 1 519 ? -13.098 15.118 4.612 1.00 85.19 519 HIS A CA 1
ATOM 3976 C C . HIS A 1 519 ? -14.118 15.267 3.479 1.00 85.19 519 HIS A C 1
ATOM 3978 O O . HIS A 1 519 ? -13.719 15.263 2.315 1.00 85.19 519 HIS A O 1
ATOM 3984 N N . HIS A 1 520 ? -15.395 15.498 3.795 1.00 91.44 520 HIS A N 1
ATOM 3985 C CA . HIS A 1 520 ? -16.430 15.777 2.802 1.00 91.44 520 HIS A CA 1
ATOM 3986 C C . HIS A 1 520 ? -16.093 17.024 1.973 1.00 91.44 520 HIS A C 1
ATOM 3988 O O . HIS A 1 520 ? -16.045 16.951 0.748 1.00 91.44 520 HIS A O 1
ATOM 3994 N N . ARG A 1 521 ? -15.747 18.144 2.623 1.00 86.06 521 ARG A N 1
ATOM 3995 C CA . ARG A 1 521 ? -15.342 19.372 1.914 1.00 86.06 521 ARG A CA 1
ATOM 3996 C C . ARG A 1 521 ? -14.093 19.180 1.058 1.00 86.06 521 ARG A C 1
ATOM 3998 O O . ARG A 1 521 ? -14.022 19.708 -0.047 1.00 86.06 521 ARG A O 1
ATOM 4005 N N . LYS A 1 522 ? -13.114 18.408 1.540 1.00 88.44 522 LYS A N 1
ATOM 4006 C CA . LYS A 1 522 ? -11.934 18.054 0.735 1.00 88.44 522 LYS A CA 1
ATOM 4007 C C . LYS A 1 522 ? -12.319 17.241 -0.497 1.00 88.44 522 LYS A C 1
ATOM 4009 O O . LYS A 1 522 ? -11.776 17.504 -1.561 1.00 88.44 522 LYS A O 1
ATOM 4014 N N . LEU A 1 523 ? -13.252 16.295 -0.360 1.00 89.31 523 LEU A N 1
ATOM 4015 C CA . LEU A 1 523 ? -13.734 15.470 -1.468 1.00 89.31 523 LEU A CA 1
ATOM 4016 C C . LEU A 1 523 ? -14.423 16.335 -2.526 1.00 89.31 523 LEU A C 1
ATOM 4018 O O . LEU A 1 523 ? -14.100 16.211 -3.702 1.00 89.31 523 LEU A O 1
ATOM 4022 N N . LEU A 1 524 ? -15.281 17.271 -2.107 1.00 91.62 524 LEU A N 1
ATOM 4023 C CA . LEU A 1 524 ? -15.929 18.235 -3.004 1.00 91.62 524 LEU A CA 1
ATOM 4024 C C . LEU A 1 524 ? -14.929 19.099 -3.785 1.00 91.62 524 LEU A C 1
ATOM 4026 O O . LEU A 1 524 ? -15.220 19.506 -4.905 1.00 91.62 524 LEU A O 1
ATOM 4030 N N . GLY A 1 525 ? -13.733 19.335 -3.234 1.00 85.81 525 GLY A N 1
ATOM 4031 C CA . GLY A 1 525 ? -12.669 20.081 -3.907 1.00 85.81 525 GLY A CA 1
ATOM 4032 C C . GLY A 1 525 ? -12.173 19.448 -5.214 1.00 85.81 525 GLY A C 1
ATOM 4033 O O . GLY A 1 525 ? -11.616 20.158 -6.046 1.00 85.81 525 GLY A O 1
ATOM 4034 N N . PHE A 1 526 ? -12.377 18.142 -5.417 1.00 86.56 526 PHE A N 1
ATOM 4035 C CA . PHE A 1 526 ? -11.999 17.444 -6.655 1.00 86.56 526 PHE A CA 1
ATOM 4036 C C . PHE A 1 526 ? -13.088 16.509 -7.217 1.00 86.56 526 PHE A C 1
ATOM 4038 O O . PHE A 1 526 ? -12.957 16.025 -8.336 1.00 86.56 526 PHE A O 1
ATOM 4045 N N . LEU A 1 527 ? -14.181 16.282 -6.485 1.00 90.56 527 LEU A N 1
ATOM 4046 C CA . LEU A 1 527 ? -15.383 15.557 -6.907 1.00 90.56 527 LEU A CA 1
ATOM 4047 C C . LEU A 1 527 ? -16.620 16.363 -6.480 1.00 90.56 527 LEU A C 1
ATOM 4049 O O . LEU A 1 527 ? -17.287 16.027 -5.503 1.00 90.56 527 LEU A O 1
ATOM 4053 N N . ALA A 1 528 ? -16.894 17.450 -7.204 1.00 90.00 528 ALA A N 1
ATOM 4054 C CA . ALA A 1 528 ? -17.912 18.443 -6.845 1.00 90.00 528 ALA A CA 1
ATOM 4055 C C . ALA A 1 528 ? -19.343 17.879 -6.758 1.00 90.00 528 ALA A C 1
ATOM 4057 O O . ALA A 1 528 ? -20.141 18.370 -5.967 1.00 90.00 528 ALA A O 1
ATOM 4058 N N . ASP A 1 529 ? -19.646 16.820 -7.514 1.00 91.06 529 ASP A N 1
ATOM 4059 C CA . ASP A 1 529 ? -20.977 16.196 -7.557 1.00 91.06 529 ASP A CA 1
ATOM 4060 C C . ASP A 1 529 ? -21.204 15.151 -6.443 1.00 91.06 529 ASP A C 1
ATOM 4062 O O . ASP A 1 529 ? -22.192 14.413 -6.459 1.00 91.06 529 ASP A O 1
ATOM 4066 N N . ALA A 1 530 ? -20.276 15.025 -5.485 1.00 92.81 530 ALA A N 1
ATOM 4067 C CA . ALA A 1 530 ? -20.385 14.038 -4.416 1.00 92.81 530 ALA A CA 1
ATOM 4068 C C . ALA A 1 530 ? -21.468 14.417 -3.388 1.00 92.81 530 ALA A C 1
ATOM 4070 O O . ALA A 1 530 ? -21.372 15.433 -2.702 1.00 92.81 530 ALA A O 1
ATOM 4071 N N . ASN A 1 531 ? -22.457 13.543 -3.193 1.00 93.12 531 ASN A N 1
ATOM 4072 C CA . ASN A 1 531 ? -23.542 13.770 -2.234 1.00 93.12 531 ASN A CA 1
ATOM 4073 C C . ASN A 1 531 ? -23.164 13.302 -0.827 1.00 93.12 531 ASN A C 1
ATOM 4075 O O . ASN A 1 531 ? -22.595 12.223 -0.660 1.00 93.12 531 ASN A O 1
ATOM 4079 N N . ARG A 1 532 ? -23.501 14.064 0.217 1.00 93.62 532 ARG A N 1
ATOM 4080 C CA . ARG A 1 532 ? -23.251 13.621 1.596 1.00 93.62 532 ARG A CA 1
ATOM 4081 C C . ARG A 1 532 ? -24.193 12.478 1.984 1.00 93.62 532 ARG A C 1
ATOM 4083 O O . ARG A 1 532 ? -25.405 12.601 1.856 1.00 93.62 532 ARG A O 1
ATOM 4090 N N . LEU A 1 533 ? -23.623 11.408 2.526 1.00 93.88 533 LEU A N 1
ATOM 4091 C CA . LEU A 1 533 ? -24.328 10.303 3.169 1.00 93.88 533 LEU A CA 1
ATOM 4092 C C . LEU A 1 533 ? -23.699 10.079 4.550 1.00 93.88 533 LEU A C 1
ATOM 4094 O O . LEU A 1 533 ? -22.916 9.161 4.740 1.00 93.88 533 LEU A O 1
ATOM 4098 N N . ALA A 1 534 ? -23.943 10.979 5.500 1.00 86.88 534 ALA A N 1
ATOM 4099 C CA . ALA A 1 534 ? -23.395 10.822 6.847 1.00 86.88 534 ALA A CA 1
ATOM 4100 C C . ALA A 1 534 ? -24.109 9.679 7.601 1.00 86.88 534 ALA A C 1
ATOM 4102 O O . ALA A 1 534 ? -25.301 9.467 7.362 1.00 86.88 534 ALA A O 1
ATOM 4103 N N . PRO A 1 535 ? -23.429 8.995 8.542 1.00 87.44 535 PRO A N 1
ATOM 4104 C CA . PRO A 1 535 ? -24.079 8.094 9.490 1.00 87.44 535 PRO A CA 1
ATOM 4105 C C . PRO A 1 535 ? -25.286 8.776 10.167 1.00 87.44 535 PRO A C 1
ATOM 4107 O O . PRO A 1 535 ? -25.119 9.861 10.739 1.00 87.44 535 PRO A O 1
ATOM 4110 N N . PRO A 1 536 ? -26.500 8.193 10.111 1.00 84.00 536 PRO A N 1
ATOM 4111 C CA . PRO A 1 536 ? -27.678 8.795 10.726 1.00 84.00 536 PRO A CA 1
ATOM 4112 C C . PRO A 1 536 ? -27.525 8.873 12.247 1.00 84.00 536 PRO A C 1
ATOM 4114 O O . PRO A 1 536 ? -27.081 7.925 12.894 1.00 84.00 536 PRO A O 1
ATOM 4117 N N . SER A 1 537 ? -27.922 10.002 12.833 1.00 77.62 537 SER A N 1
ATOM 4118 C CA . SER A 1 537 ? -27.957 10.181 14.283 1.00 77.62 537 SER A CA 1
ATOM 4119 C C . SER A 1 537 ? -29.045 11.190 14.681 1.00 77.62 537 SER A C 1
ATOM 4121 O O . SER A 1 537 ? -29.024 12.307 14.160 1.00 77.62 537 SER A O 1
ATOM 4123 N N . PRO A 1 538 ? -29.937 10.863 15.638 1.00 73.56 538 PRO A N 1
ATOM 4124 C CA . PRO A 1 538 ? -29.989 9.612 16.404 1.00 73.56 538 PRO A CA 1
ATOM 4125 C C . PRO A 1 538 ? -30.575 8.439 15.596 1.00 73.56 538 PRO A C 1
ATOM 4127 O O . PRO A 1 538 ? -31.417 8.632 14.723 1.00 73.56 538 PRO A O 1
ATOM 4130 N N . VAL A 1 539 ? -30.168 7.208 15.921 1.00 71.62 539 VAL A N 1
ATOM 4131 C CA . VAL A 1 539 ? -30.792 5.979 15.395 1.00 71.62 539 VAL A CA 1
ATOM 4132 C C . VAL A 1 539 ? -31.936 5.559 16.322 1.00 71.62 539 VAL A C 1
ATOM 4134 O O . VAL A 1 539 ? -31.785 5.541 17.546 1.00 71.62 539 VAL A O 1
ATOM 4137 N N . GLN A 1 540 ? -33.097 5.222 15.752 1.00 62.25 540 GLN A N 1
ATOM 4138 C CA . GLN A 1 540 ? -34.293 4.857 16.514 1.00 62.25 540 GLN A CA 1
ATOM 4139 C C . GLN A 1 540 ? -34.021 3.645 17.426 1.00 62.25 540 GLN A C 1
ATOM 4141 O O . GLN A 1 540 ? -33.721 2.557 16.943 1.00 62.25 540 GLN A O 1
ATOM 4146 N N . GLY A 1 541 ? -34.161 3.825 18.745 1.00 59.12 541 GLY A N 1
ATOM 4147 C CA . GLY A 1 541 ? -33.979 2.756 19.738 1.00 59.12 541 GLY A CA 1
ATOM 4148 C C . GLY A 1 541 ? -32.637 2.751 20.480 1.00 59.12 541 GLY A C 1
ATOM 4149 O O . GLY A 1 541 ? -32.430 1.866 21.307 1.00 59.12 541 GLY A O 1
ATOM 4150 N N . GLN A 1 542 ? -31.749 3.727 20.253 1.00 60.44 542 GLN A N 1
ATOM 4151 C CA . GLN A 1 542 ? -30.527 3.900 21.048 1.00 60.44 542 GLN A CA 1
ATOM 4152 C C . GLN A 1 542 ? -30.403 5.286 21.694 1.00 60.44 542 GLN A C 1
ATOM 4154 O O . GLN A 1 542 ? -30.804 6.303 21.132 1.00 60.44 542 GLN A O 1
ATOM 4159 N N . HIS A 1 543 ? -29.786 5.314 22.879 1.00 51.84 543 HIS A N 1
ATOM 4160 C CA . HIS A 1 543 ? -29.329 6.532 23.545 1.00 51.84 543 HIS A CA 1
ATOM 4161 C C . HIS A 1 543 ? -27.853 6.777 23.192 1.00 51.84 543 HIS A C 1
ATOM 4163 O O . HIS A 1 543 ? -26.975 6.113 23.736 1.00 51.84 543 HIS A O 1
ATOM 4169 N N . GLY A 1 544 ? -27.573 7.718 22.288 1.00 62.34 544 GLY A N 1
ATOM 4170 C CA . GLY A 1 544 ? -26.206 8.095 21.910 1.00 62.34 544 GLY A CA 1
ATOM 4171 C C . GLY A 1 544 ? -26.110 8.666 20.494 1.00 62.34 544 GLY A C 1
ATOM 4172 O O . GLY A 1 544 ? -26.990 8.440 19.667 1.00 62.34 544 GLY A O 1
ATOM 4173 N N . VAL A 1 545 ? -25.045 9.423 20.223 1.00 73.75 545 VAL A N 1
ATOM 4174 C CA . VAL A 1 545 ? -24.720 9.909 18.873 1.00 73.75 545 VAL A CA 1
ATOM 4175 C C . VAL A 1 545 ? -23.954 8.805 18.149 1.00 73.75 545 VAL A C 1
ATOM 4177 O O . VAL A 1 545 ? -22.905 8.389 18.637 1.00 73.75 545 VAL A O 1
ATOM 4180 N N . CYS A 1 546 ? -24.466 8.335 17.010 1.00 81.81 546 CYS A N 1
ATOM 4181 C CA . CYS A 1 546 ? -23.714 7.430 16.139 1.00 81.81 546 CYS A CA 1
ATOM 4182 C C . CYS A 1 546 ? -22.682 8.255 15.377 1.00 81.81 546 CYS A C 1
ATOM 4184 O O . CYS A 1 546 ? -23.047 9.123 14.577 1.00 81.81 546 CYS A O 1
ATOM 4186 N N . LYS A 1 547 ? -21.402 8.025 15.672 1.00 86.00 547 LYS A N 1
ATOM 4187 C CA . LYS A 1 547 ? -20.319 8.801 15.078 1.00 86.00 547 LYS A CA 1
ATOM 4188 C C . LYS A 1 547 ? -19.978 8.279 13.683 1.00 86.00 547 LYS A C 1
ATOM 4190 O O . LYS A 1 547 ? -19.824 9.070 12.756 1.00 86.00 547 LYS A O 1
ATOM 4195 N N . ASP A 1 548 ? -19.858 6.965 13.550 1.00 90.06 548 ASP A N 1
ATOM 4196 C CA . ASP A 1 548 ? -19.421 6.283 12.333 1.00 90.06 548 ASP A CA 1
ATOM 4197 C C . ASP A 1 548 ? -20.421 5.190 11.899 1.00 90.06 548 ASP A C 1
ATOM 4199 O O . ASP A 1 548 ? -21.447 4.958 12.547 1.00 90.06 548 ASP A O 1
ATOM 4203 N N . TRP A 1 549 ? -20.178 4.545 10.754 1.00 91.50 549 TRP A N 1
ATOM 4204 C CA . TRP A 1 549 ? -21.080 3.504 10.238 1.00 91.50 549 TRP A CA 1
ATOM 4205 C C . TRP A 1 549 ? -21.050 2.231 11.079 1.00 91.50 549 TRP A C 1
ATOM 4207 O O . TRP A 1 549 ? -22.040 1.496 11.122 1.00 91.50 549 TRP A O 1
ATOM 4217 N N . LEU A 1 550 ? -19.939 1.973 11.769 1.00 91.06 550 LEU A N 1
ATOM 4218 C CA . LEU A 1 550 ? -19.822 0.840 12.673 1.00 91.06 550 LEU A CA 1
ATOM 4219 C C . LEU A 1 550 ? -20.708 1.020 13.917 1.00 91.06 550 LEU A C 1
ATOM 4221 O O . LEU A 1 550 ? -21.333 0.051 14.353 1.00 91.06 550 LEU A O 1
ATOM 4225 N N . ASP A 1 551 ? -20.824 2.243 14.442 1.00 89.69 551 ASP A N 1
ATOM 4226 C CA . ASP A 1 551 ? -21.778 2.597 15.498 1.00 89.69 551 ASP A CA 1
ATOM 4227 C C . ASP A 1 551 ? -23.227 2.398 15.028 1.00 89.69 551 ASP A C 1
ATOM 4229 O O . ASP A 1 551 ? -24.031 1.801 15.746 1.00 89.69 551 ASP A O 1
ATOM 4233 N N . VAL A 1 552 ? -23.559 2.820 13.800 1.00 88.38 552 VAL A N 1
ATOM 4234 C CA . VAL A 1 552 ? -24.904 2.634 13.215 1.00 88.38 552 VAL A CA 1
ATOM 4235 C C . VAL A 1 552 ? -25.254 1.152 13.079 1.00 88.38 552 VAL A C 1
ATOM 4237 O O . VAL A 1 552 ? -26.375 0.750 13.412 1.00 88.38 552 VAL A O 1
ATOM 4240 N N . LEU A 1 553 ? -24.308 0.327 12.622 1.00 88.00 553 LEU A N 1
ATOM 4241 C CA . LEU A 1 553 ? -24.497 -1.120 12.509 1.00 88.00 553 LEU A CA 1
ATOM 4242 C C . LEU A 1 553 ? -24.707 -1.759 13.889 1.00 88.00 553 LEU A C 1
ATOM 4244 O O . LEU A 1 553 ? -25.633 -2.555 14.071 1.00 88.00 553 LEU A O 1
ATOM 4248 N N . ALA A 1 554 ? -23.883 -1.387 14.873 1.00 86.19 554 ALA A N 1
ATOM 4249 C CA . ALA A 1 554 ? -24.018 -1.863 16.247 1.00 86.19 554 ALA A CA 1
ATOM 4250 C C . ALA A 1 554 ? -25.371 -1.461 16.856 1.00 86.19 554 ALA A C 1
ATOM 4252 O O . ALA A 1 554 ? -26.019 -2.280 17.517 1.00 86.19 554 ALA A O 1
ATOM 4253 N N . ALA A 1 555 ? -25.833 -0.239 16.578 1.00 83.50 555 ALA A N 1
ATOM 4254 C CA . ALA A 1 555 ? -27.130 0.253 17.017 1.00 83.50 555 ALA A CA 1
ATOM 4255 C C . ALA A 1 555 ? -28.288 -0.573 16.448 1.00 83.50 555 ALA A C 1
ATOM 4257 O O . ALA A 1 555 ? -29.139 -1.033 17.209 1.00 83.50 555 ALA A O 1
ATOM 4258 N N . HIS A 1 556 ? -28.287 -0.840 15.139 1.00 79.00 556 HIS A N 1
ATOM 4259 C CA . HIS A 1 556 ? -29.336 -1.636 14.494 1.00 79.00 556 HIS A CA 1
ATOM 4260 C C . HIS A 1 556 ? -29.382 -3.070 15.026 1.00 79.00 556 HIS A C 1
ATOM 4262 O O . HIS A 1 556 ? -30.459 -3.552 15.387 1.00 79.00 556 HIS A O 1
ATOM 4268 N N . LYS A 1 557 ? -28.225 -3.726 15.178 1.00 79.62 557 LYS A N 1
ATOM 4269 C CA . LYS A 1 557 ? -28.166 -5.087 15.735 1.00 79.62 557 LYS A CA 1
ATOM 4270 C C . LYS A 1 557 ? -28.633 -5.153 17.189 1.00 79.62 557 LYS A C 1
ATOM 4272 O O . LYS A 1 557 ? -29.284 -6.123 17.568 1.00 79.62 557 LYS A O 1
ATOM 4277 N N . GLY A 1 558 ? -28.386 -4.106 17.980 1.00 72.88 558 GLY A N 1
ATOM 4278 C CA . GLY A 1 558 ? -28.910 -3.986 19.345 1.00 72.88 558 GLY A CA 1
ATOM 4279 C C . GLY A 1 558 ? -30.441 -3.909 19.429 1.00 72.88 558 GLY A C 1
ATOM 4280 O O . GLY A 1 558 ? -31.004 -4.261 20.461 1.00 72.88 558 GLY A O 1
ATOM 4281 N N . THR A 1 559 ? -31.123 -3.502 18.351 1.00 69.25 559 THR A N 1
ATOM 4282 C CA . THR A 1 559 ? -32.599 -3.433 18.284 1.00 69.25 559 THR A CA 1
ATOM 4283 C C . THR A 1 559 ? -33.267 -4.716 17.773 1.00 69.25 559 THR A C 1
ATOM 4285 O O . THR A 1 559 ? -34.493 -4.779 17.711 1.00 69.25 559 THR A O 1
ATOM 4288 N N . GLY A 1 560 ? -32.489 -5.737 17.388 1.00 63.19 560 GLY A N 1
ATOM 4289 C CA . GLY A 1 560 ? -33.007 -7.001 16.848 1.00 63.19 560 GLY A CA 1
ATOM 4290 C C . GLY A 1 560 ? -33.589 -6.915 15.430 1.00 63.19 560 GLY A C 1
ATOM 4291 O O . GLY A 1 560 ? -34.175 -7.888 14.960 1.00 63.19 560 GLY A O 1
ATOM 4292 N N . LYS A 1 561 ? -33.442 -5.777 14.738 1.00 61.06 561 LYS A N 1
ATOM 4293 C CA . LYS A 1 561 ? -33.817 -5.620 13.324 1.00 61.06 561 LYS A CA 1
ATOM 4294 C C . LYS A 1 561 ? -32.687 -6.098 12.411 1.00 61.06 561 LYS A C 1
ATOM 4296 O O . LYS A 1 561 ? -31.517 -5.857 12.704 1.00 61.06 561 LYS A O 1
ATOM 4301 N N . ASP A 1 562 ? -33.037 -6.728 11.286 1.00 63.44 562 ASP A N 1
ATOM 4302 C CA . ASP A 1 562 ? -32.062 -7.025 10.231 1.00 63.44 562 ASP A CA 1
ATOM 4303 C C . ASP A 1 562 ? -31.575 -5.693 9.629 1.00 63.44 562 ASP A C 1
ATOM 4305 O O . ASP A 1 562 ? -32.408 -4.939 9.111 1.00 63.44 562 ASP A O 1
ATOM 4309 N N . PRO A 1 563 ? -30.272 -5.361 9.690 1.00 61.84 563 PRO A N 1
ATOM 4310 C CA . PRO A 1 563 ? -29.753 -4.115 9.123 1.00 61.84 563 PRO A CA 1
ATOM 4311 C C . PRO A 1 563 ? -30.080 -3.951 7.630 1.00 61.84 563 PRO A C 1
ATOM 4313 O O . PRO A 1 563 ? -30.218 -2.824 7.172 1.00 61.84 563 PRO A O 1
ATOM 4316 N N . ARG A 1 564 ? -30.327 -5.049 6.902 1.00 62.56 564 ARG A N 1
ATOM 4317 C CA . ARG A 1 564 ? -30.670 -5.063 5.469 1.00 62.56 564 ARG A CA 1
ATOM 4318 C C . ARG A 1 564 ? -32.125 -4.684 5.160 1.00 62.56 564 ARG A C 1
ATOM 4320 O O . ARG A 1 564 ? -32.543 -4.721 4.007 1.00 62.56 564 ARG A O 1
ATOM 4327 N N . SER A 1 565 ? -32.930 -4.369 6.180 1.00 45.19 565 SER A N 1
ATOM 4328 C CA . SER A 1 565 ? -34.379 -4.128 6.049 1.00 45.19 565 SER A CA 1
ATOM 4329 C C . SER A 1 565 ? -34.817 -2.661 6.213 1.00 45.19 565 SER A C 1
ATOM 4331 O O . SER A 1 565 ? -36.017 -2.378 6.193 1.00 45.19 565 SER A O 1
ATOM 4333 N N . ALA A 1 566 ? -33.884 -1.711 6.362 1.00 41.94 566 ALA A N 1
ATOM 4334 C CA . ALA A 1 566 ? -34.204 -0.293 6.560 1.00 41.94 566 ALA A CA 1
ATOM 4335 C C . ALA A 1 566 ? -34.336 0.490 5.229 1.00 41.94 566 ALA A C 1
ATOM 4337 O O . ALA A 1 566 ? -33.515 0.309 4.330 1.00 41.94 566 ALA A O 1
ATOM 4338 N N . PRO A 1 567 ? -35.329 1.394 5.080 1.00 32.53 567 PRO A N 1
ATOM 4339 C CA . PRO A 1 567 ? -35.463 2.226 3.887 1.00 32.53 567 PRO A CA 1
ATOM 4340 C C . PRO A 1 567 ? -34.375 3.308 3.833 1.00 32.53 567 PRO A C 1
ATOM 4342 O O . PRO A 1 567 ? -34.105 4.002 4.814 1.00 32.53 567 PRO A O 1
ATOM 4345 N N . SER A 1 568 ? -33.771 3.466 2.656 1.00 36.62 568 SER A N 1
ATOM 4346 C CA . SER A 1 568 ? -32.761 4.475 2.342 1.00 36.62 568 SER A CA 1
ATOM 4347 C C . SER A 1 568 ? -33.372 5.882 2.311 1.00 36.62 568 SER A C 1
ATOM 4349 O O . SER A 1 568 ? -33.848 6.314 1.263 1.00 36.62 568 SER A O 1
ATOM 4351 N N . ASN A 1 569 ? -33.344 6.617 3.422 1.00 34.34 569 ASN A N 1
ATOM 4352 C CA . ASN A 1 569 ? -33.702 8.036 3.425 1.00 34.34 569 ASN A CA 1
ATOM 4353 C C . ASN A 1 569 ? -32.502 8.883 3.842 1.00 34.34 569 ASN A C 1
ATOM 4355 O O . ASN A 1 569 ? -31.961 8.736 4.936 1.00 34.34 569 ASN A O 1
ATOM 4359 N N . GLY A 1 570 ? -32.086 9.765 2.933 1.00 40.34 570 GLY A N 1
ATOM 4360 C CA . GLY A 1 570 ? -31.157 10.840 3.235 1.00 40.34 570 GLY A CA 1
ATOM 4361 C C . GLY A 1 570 ? -31.865 11.895 4.072 1.00 40.34 570 GLY A C 1
ATOM 4362 O O . GLY A 1 570 ? -32.786 12.542 3.586 1.00 40.34 570 GLY A O 1
ATOM 4363 N N . GLU A 1 571 ? -31.419 12.088 5.307 1.00 33.69 571 GLU A N 1
ATOM 4364 C CA . GLU A 1 571 ? -31.742 13.281 6.080 1.00 33.69 571 GLU A CA 1
ATOM 4365 C C . GLU A 1 571 ? -30.458 13.913 6.619 1.00 33.69 571 GLU A C 1
ATOM 4367 O O . GLU A 1 571 ? -29.489 13.256 6.998 1.00 33.69 571 GLU A O 1
ATOM 4372 N N . THR A 1 572 ? -30.458 15.235 6.521 1.00 38.41 572 THR A N 1
ATOM 4373 C CA . THR A 1 572 ? -29.366 16.188 6.696 1.00 38.41 572 THR A CA 1
ATOM 4374 C C . THR A 1 572 ? -28.645 16.084 8.039 1.00 38.41 572 THR A C 1
ATOM 4376 O O . THR A 1 572 ? -29.265 15.883 9.080 1.00 38.41 572 THR A O 1
ATOM 4379 N N . SER A 1 573 ? -27.323 16.305 8.007 1.00 35.38 573 SER A N 1
ATOM 4380 C CA . SER A 1 573 ? -26.466 16.382 9.196 1.00 35.38 573 SER A CA 1
ATOM 4381 C C . SER A 1 573 ? -26.990 17.432 10.196 1.00 35.38 573 SER A C 1
ATOM 4383 O O . SER A 1 573 ? -27.318 18.544 9.782 1.00 35.38 573 SER A O 1
ATOM 4385 N N . PRO A 1 574 ? -27.035 17.128 11.507 1.00 33.31 574 PRO A N 1
ATOM 4386 C CA . PRO A 1 574 ? -27.517 18.049 12.540 1.00 33.31 574 PRO A CA 1
ATOM 4387 C C . PRO A 1 574 ? -26.536 19.189 12.875 1.00 33.31 574 PRO A C 1
ATOM 4389 O O . PRO A 1 574 ? -26.821 20.000 13.758 1.00 33.31 574 PRO A O 1
ATOM 4392 N N . TYR A 1 575 ? -25.382 19.276 12.203 1.00 32.22 575 TYR A N 1
ATOM 4393 C CA . TYR A 1 575 ? -24.447 20.388 12.368 1.00 32.22 575 TYR A CA 1
ATOM 4394 C C . TYR A 1 575 ? -24.762 21.498 11.353 1.00 32.22 575 TYR A C 1
ATOM 4396 O O . TYR A 1 575 ? -24.735 21.235 10.150 1.00 32.22 575 TYR A O 1
ATOM 4404 N N . PRO A 1 576 ? -25.040 22.742 11.792 1.00 29.38 576 PRO A N 1
ATOM 4405 C CA . PRO A 1 576 ? -25.259 23.847 10.869 1.00 29.38 576 PRO A CA 1
ATOM 4406 C C . PRO A 1 576 ? -24.020 24.043 9.987 1.00 29.38 576 PRO A C 1
ATOM 4408 O O . PRO A 1 576 ? -22.885 23.960 10.465 1.00 29.38 576 PRO A O 1
ATOM 4411 N N . SER A 1 577 ? -24.243 24.305 8.697 1.00 32.75 577 SER A N 1
ATOM 4412 C CA . SER A 1 577 ? -23.200 24.696 7.751 1.00 32.75 577 SER A CA 1
ATOM 4413 C C . SER A 1 577 ? -22.403 25.857 8.343 1.00 32.75 577 SER A C 1
ATOM 4415 O O . SER A 1 577 ? -22.930 26.958 8.508 1.00 32.75 577 SER A O 1
ATOM 4417 N N . PHE A 1 578 ? -21.146 25.609 8.709 1.00 28.64 578 PHE A N 1
ATOM 4418 C CA . PHE A 1 578 ? -20.264 26.668 9.179 1.00 28.64 578 PHE A CA 1
ATOM 4419 C C . PHE A 1 578 ? -20.069 27.677 8.043 1.00 28.64 578 PHE A C 1
ATOM 4421 O O . PHE A 1 578 ? -19.624 27.308 6.957 1.00 28.64 578 PHE A O 1
ATOM 4428 N N . SER A 1 579 ? -20.453 28.926 8.318 1.00 29.12 579 SER A N 1
ATOM 4429 C CA . SER A 1 579 ? -20.287 30.083 7.437 1.00 29.12 579 SER A CA 1
ATOM 4430 C C . SER A 1 579 ? -18.859 30.164 6.889 1.00 29.12 579 SER A C 1
ATOM 4432 O O . SER A 1 579 ? -17.895 29.900 7.608 1.00 29.12 579 SER A O 1
ATOM 4434 N N . THR A 1 580 ? -18.735 30.547 5.620 1.00 30.69 580 THR A N 1
ATOM 4435 C CA . THR A 1 580 ? -17.491 30.639 4.839 1.00 30.69 580 THR A CA 1
ATOM 4436 C C . THR A 1 580 ? -16.552 31.782 5.235 1.00 30.69 580 THR A C 1
ATOM 4438 O O . THR A 1 580 ? -15.546 31.981 4.564 1.00 30.69 580 THR A O 1
ATOM 4441 N N . ASP A 1 581 ? -16.808 32.479 6.340 1.00 33.12 581 ASP A N 1
ATOM 4442 C CA . ASP A 1 581 ? -16.000 33.619 6.771 1.00 33.12 581 ASP A CA 1
ATOM 4443 C C . ASP A 1 581 ? -15.324 33.347 8.117 1.00 33.12 581 ASP A C 1
ATOM 4445 O O . ASP A 1 581 ? -15.881 33.638 9.175 1.00 33.12 581 ASP A O 1
ATOM 4449 N N . ILE A 1 582 ? -14.096 32.816 8.085 1.00 28.81 582 ILE A N 1
ATOM 4450 C CA . ILE A 1 582 ? -13.118 33.033 9.162 1.00 28.81 582 ILE A CA 1
ATOM 4451 C C . ILE A 1 582 ? -11.750 33.358 8.527 1.00 28.81 582 ILE A C 1
ATOM 4453 O O . ILE A 1 582 ? -11.288 32.586 7.682 1.00 28.81 582 ILE A O 1
ATOM 4457 N N . PRO A 1 583 ? -11.093 34.472 8.911 1.00 28.62 583 PRO A N 1
ATOM 4458 C CA . PRO A 1 583 ? -9.824 34.911 8.335 1.00 28.62 583 PRO A CA 1
ATOM 4459 C C . PRO A 1 583 ? -8.668 33.981 8.715 1.00 28.62 583 PRO A C 1
ATOM 4461 O O . PRO A 1 583 ? -8.558 33.523 9.852 1.00 28.62 583 PRO A O 1
ATOM 4464 N N . LEU A 1 584 ? -7.768 33.751 7.760 1.00 30.31 584 LEU A N 1
ATOM 4465 C CA . LEU A 1 584 ? -6.448 33.171 7.995 1.00 30.31 584 LEU A CA 1
ATOM 4466 C C . LEU A 1 584 ? -5.560 34.202 8.712 1.00 30.31 584 LEU A C 1
ATOM 4468 O O . LEU A 1 584 ? -4.822 34.934 8.058 1.00 30.31 584 LEU A O 1
ATOM 4472 N N . GLU A 1 585 ? -5.603 34.253 10.042 1.00 27.42 585 GLU A N 1
ATOM 4473 C CA . GLU A 1 585 ? -4.506 34.837 10.821 1.00 27.42 585 GLU A CA 1
ATOM 4474 C C . GLU A 1 585 ? -3.449 33.757 11.076 1.00 27.42 585 GLU A C 1
ATOM 4476 O O . GLU A 1 585 ? -3.619 32.829 11.868 1.00 27.42 585 GLU A O 1
ATOM 4481 N N . PHE A 1 586 ? -2.361 33.858 10.312 1.00 28.72 586 PHE A N 1
ATOM 4482 C CA . PHE A 1 586 ? -1.089 33.213 10.601 1.00 28.72 586 PHE A CA 1
ATOM 4483 C C . PHE A 1 586 ? -0.419 33.985 11.737 1.00 28.72 586 PHE A C 1
ATOM 4485 O O . PHE A 1 586 ? 0.102 35.073 11.500 1.00 28.72 586 PHE A O 1
ATOM 4492 N N . ASP A 1 587 ? -0.394 33.413 12.936 1.00 27.69 587 ASP A N 1
ATOM 4493 C CA . ASP A 1 587 ? 0.504 33.885 13.986 1.00 27.69 587 ASP A CA 1
ATOM 4494 C C . ASP A 1 587 ? 1.871 33.204 13.806 1.00 27.69 587 ASP A C 1
ATOM 4496 O O . ASP A 1 587 ? 2.043 31.999 14.019 1.00 27.69 587 ASP A O 1
ATOM 4500 N N . ASP A 1 588 ? 2.831 33.995 13.328 1.00 33.84 588 ASP A N 1
ATOM 4501 C CA . ASP A 1 588 ? 4.266 33.721 13.373 1.00 33.84 588 ASP A CA 1
ATOM 4502 C C . ASP A 1 588 ? 4.736 33.824 14.832 1.00 33.84 588 ASP A C 1
ATOM 4504 O O . ASP A 1 588 ? 4.387 34.778 15.530 1.00 33.84 588 ASP A O 1
ATOM 4508 N N . PRO A 1 589 ? 5.576 32.893 15.305 1.00 31.66 589 PRO A N 1
ATOM 4509 C CA . PRO A 1 589 ? 6.713 33.398 16.052 1.00 31.66 589 PRO A CA 1
ATOM 4510 C C . PRO A 1 589 ? 8.003 32.654 15.700 1.00 31.66 589 PRO A C 1
ATOM 4512 O O . PRO A 1 589 ? 8.233 31.499 16.066 1.00 31.66 589 PRO A O 1
ATOM 4515 N N . ARG A 1 590 ? 8.930 33.391 15.097 1.00 31.83 590 ARG A N 1
ATOM 4516 C CA . ARG A 1 590 ? 10.344 33.369 15.503 1.00 31.83 590 ARG A CA 1
ATOM 4517 C C . ARG A 1 590 ? 10.642 34.678 16.253 1.00 31.83 590 ARG A C 1
ATOM 4519 O O . ARG A 1 590 ? 9.936 35.648 15.991 1.00 31.83 590 ARG A O 1
ATOM 4526 N N . PRO A 1 591 ? 11.692 34.789 17.095 1.00 42.34 591 PRO A N 1
ATOM 4527 C CA . PRO A 1 591 ? 12.797 33.848 17.327 1.00 42.34 591 PRO A CA 1
ATOM 4528 C C . PRO A 1 591 ? 13.105 33.567 18.819 1.00 42.34 591 PRO A C 1
ATOM 4530 O O . PRO A 1 591 ? 12.822 34.393 19.675 1.00 42.34 591 PRO A O 1
ATOM 4533 N N . PHE A 1 592 ? 13.751 32.432 19.105 1.00 32.72 592 PHE A N 1
ATOM 4534 C CA . PHE A 1 592 ? 14.999 32.305 19.882 1.00 32.72 592 PHE A CA 1
ATOM 4535 C C . PHE A 1 592 ? 15.625 30.938 19.590 1.00 32.72 592 PHE A C 1
ATOM 4537 O O . PHE A 1 592 ? 14.856 29.958 19.446 1.00 32.72 592 PHE A O 1
#

Foldseek 3Di:
DLVLLVQLLVQVVVVCVPQPPQDDDSVLSSQWPDWAVVDVFTKTAGPVRKIWTPNPVDIDIPDDDPSNLLNVLSSCVSSVAQEDEDDDDLVSRLVSLLSNLLVQHQYDDHPPVSNVNSVVNNVVNVVVVVVVVVVVVVVVVVVVVVVVVVVVVVVVQVVVLVVLVVVLVVLVVVLVVQLCVLPPDDDPVNVVSNVVSVVVSVVVNVVGDDSVDRPDPDDPPPPCPVVVVVVVVVVVVVVVVVVVLVVVLQLDDLCLLCVVLVWAWPLLPDPPRPDNPCPAWTWTDDDPKIKIWGQDPSGIKIAIPPPRDIDTSLVSNCVSVVVFDSVVSSVVSCVSVPDDDPPDPDDDDDDDDDPDCPPVQPCVQQLVQVVPFAFLLPDAAVLVVLPQDSVLSVQARPQWTQGPQRKIWGFDADPSNRHGQWTFIWHAHPVRDIDPRRIDPSGDFAKGKGADLVQAQAEEEEADPSLLSLVCQLQVDRRYISIHRSHDDDPNNLVNCLVSCVNHAAEQAYWLDPRSVVRVVVCCVNPVRYHYDYQDPPDPPDDDGQGGSSSSSVRCVVVVDRSNPDDDDDDDRPDPDPDPDDDPDDDDDDDD

Secondary structure (DSSP, 8-state):
-HHHHHHHHHHHHHHTTTSTT----HHHHHHEEEEE-SSSS-EEEETTS-EEEE-SS-EEESS--HHHHHHHHHHHHHTT--EE---SSHHHHHHHHHHHHHTT-EE-SS-HHHHHHHHHHHHHHHHHHHHHHHHHHHHHHHHHHHHHHHHHHHHHHHHHHHHHHHHHHHHHHHHHHHHHHT-S--SHHHHHHHHHHHHHHHHHHHHS--TTS-SSPPP---TTTTHHHHHHHHHHHHHHHHHHHHHHHTTS-HHHHHHHTTPEE-TTT-TT-S-SS-SSEEEEEETTEEEEEEEETTEEEEEETTT--EEEHHHHHHHH-TTS-HHHHHHHHHHHTTPPPP-PPPPPP--S------S----HHHHHHHHHSEETTSS--HHHHTT--HHHHHT-TTTEEE-GGG-EEEEEE-TTT--EEEEEEE-B-TT--B-S--B-TT-----EEES-TTT-SEEEEESSHHHHHHHHHHH--SSEEEEE-SSS--HHHHHHHHHHHTTSEEEE---SSHHHHHHHHHHHTT-TTPEE-PPPSSPTT-SS---SHHHHHHHHHHTT--GGGS-------SS----S------------